Protein AF-A0A7W1I6L9-F1 (afdb_monomer_lite)

Radius of gyration: 29.42 Å; chains: 1; bounding box: 64×70×89 Å

Foldseek 3Di:
DQLVLQCPAQLCVPPDSVLSVLVSVQWDKDKDAAFAWPDDWFQAQWKKKAWQAAKKWKAAPVGTDDIDGHNDMDSLSQLLVGGTDGIIIGTRHGTIMIMGTNVSVNVSVVVPVVSCVGPSVVSHDDDDDDDDDDDPDDDDDDDDDDDDDDDDDDDDDDDDDPDDDPDDDDPPPPPVVVVVVVVVVVVVVVVLVVQQPAQAQKWWFAWDAWDWQQVFKDWPPAQFDRALATQTERFTDGDRGGNNRCVVVVVVVRTDIHHDPDDPVSSVVVVVVQVVLCVQLLVLLLLQLCVVLVHPDIDMGGHDDPTTHQFCNLSSSLSSNCGRHPDHLCPRAHEYETFHAGNNFFGHADPDPLSSLQSCVVVVHAEYEYAQVPPDDDSVHHYDHDGGSVVVSVVSVD

Structure (mmCIF, N/CA/C/O backbone):
data_AF-A0A7W1I6L9-F1
#
_entry.id   AF-A0A7W1I6L9-F1
#
loop_
_atom_site.group_PDB
_atom_site.id
_atom_site.type_symbol
_atom_site.label_atom_id
_atom_site.label_alt_id
_atom_site.label_comp_id
_atom_site.label_asym_id
_atom_site.label_entity_id
_atom_site.label_seq_id
_atom_site.pdbx_PDB_ins_code
_atom_site.Cartn_x
_atom_site.Cartn_y
_atom_site.Cartn_z
_atom_site.occupancy
_atom_site.B_iso_or_equiv
_atom_site.auth_seq_id
_atom_site.auth_comp_id
_atom_site.auth_asym_id
_atom_site.auth_atom_id
_atom_site.pdbx_PDB_model_num
ATOM 1 N N . ALA A 1 1 ? 32.236 -7.344 -20.728 1.00 65.62 1 ALA A N 1
ATOM 2 C CA . ALA A 1 1 ? 32.173 -5.979 -20.168 1.00 65.62 1 ALA A CA 1
ATOM 3 C C . ALA A 1 1 ? 31.806 -6.032 -18.687 1.00 65.62 1 ALA A C 1
ATOM 5 O O . ALA A 1 1 ? 32.702 -6.285 -17.901 1.00 65.62 1 ALA A O 1
ATOM 6 N N . LYS A 1 2 ? 30.536 -5.893 -18.277 1.00 71.75 2 LYS A N 1
ATOM 7 C CA . LYS A 1 2 ? 30.123 -5.821 -16.855 1.00 71.75 2 LYS A CA 1
ATOM 8 C C . LYS A 1 2 ? 30.705 -6.905 -15.936 1.00 71.75 2 LYS A C 1
ATOM 10 O O . LYS A 1 2 ? 31.171 -6.601 -14.847 1.00 71.75 2 LYS A O 1
ATOM 15 N N . LEU A 1 3 ? 30.709 -8.165 -16.378 1.00 76.50 3 LEU A N 1
ATOM 16 C CA . LEU A 1 3 ? 31.308 -9.267 -15.615 1.00 76.50 3 LEU A CA 1
ATOM 17 C C . LEU A 1 3 ? 32.810 -9.087 -15.393 1.00 76.50 3 LEU A C 1
ATOM 19 O O . LEU A 1 3 ? 33.287 -9.347 -14.297 1.00 76.50 3 LEU A O 1
ATOM 23 N N . ASP A 1 4 ? 33.525 -8.600 -16.403 1.00 75.69 4 ASP A N 1
ATOM 24 C CA . ASP A 1 4 ? 34.966 -8.362 -16.329 1.00 75.69 4 ASP A CA 1
ATOM 25 C C . ASP A 1 4 ? 35.275 -7.178 -15.402 1.00 75.69 4 ASP A C 1
ATOM 27 O O . ASP A 1 4 ? 36.266 -7.208 -14.683 1.00 75.69 4 ASP A O 1
ATOM 31 N N . HIS A 1 5 ? 34.413 -6.154 -15.378 1.00 75.75 5 HIS A N 1
ATOM 32 C CA . HIS A 1 5 ? 34.528 -5.020 -14.451 1.00 75.75 5 HIS A CA 1
ATOM 33 C C . HIS A 1 5 ? 34.253 -5.440 -13.003 1.00 75.75 5 HIS A C 1
ATOM 35 O O . HIS A 1 5 ? 35.062 -5.162 -12.123 1.00 75.75 5 HIS A O 1
ATOM 41 N N . LEU A 1 6 ? 33.176 -6.194 -12.759 1.00 75.56 6 LEU A N 1
ATOM 42 C CA . LEU A 1 6 ? 32.868 -6.722 -11.426 1.00 75.56 6 LEU A CA 1
ATOM 43 C C . LEU A 1 6 ? 33.936 -7.710 -10.935 1.00 75.56 6 LEU A C 1
ATOM 45 O O . LEU A 1 6 ? 34.278 -7.688 -9.759 1.00 75.56 6 LEU A O 1
ATOM 49 N N . ALA A 1 7 ? 34.503 -8.535 -11.821 1.00 76.81 7 ALA A N 1
ATOM 50 C CA . ALA A 1 7 ? 35.582 -9.466 -11.485 1.00 76.81 7 ALA A CA 1
ATOM 51 C C . ALA A 1 7 ? 36.877 -8.760 -11.047 1.00 76.81 7 ALA A C 1
ATOM 53 O O . ALA A 1 7 ? 37.628 -9.306 -10.244 1.00 76.81 7 ALA A O 1
ATOM 54 N N . ARG A 1 8 ? 37.142 -7.553 -11.567 1.00 75.50 8 ARG A N 1
ATOM 55 C CA . ARG A 1 8 ? 38.312 -6.738 -11.199 1.00 75.50 8 ARG A CA 1
ATOM 56 C C . ARG A 1 8 ? 38.156 -6.018 -9.860 1.00 75.50 8 ARG A C 1
ATOM 58 O O . ARG A 1 8 ? 39.147 -5.527 -9.329 1.00 75.50 8 ARG A O 1
ATOM 65 N N . HIS A 1 9 ? 36.943 -5.943 -9.313 1.00 76.75 9 HIS A N 1
ATOM 66 C CA . HIS A 1 9 ? 36.696 -5.214 -8.077 1.00 76.75 9 HIS A CA 1
ATOM 67 C C . HIS A 1 9 ? 37.285 -5.953 -6.858 1.00 76.75 9 HIS A C 1
ATOM 69 O O . HIS A 1 9 ? 37.001 -7.144 -6.689 1.00 76.75 9 HIS A O 1
ATOM 75 N N . PRO A 1 10 ? 38.019 -5.280 -5.948 1.00 70.12 10 PRO A N 1
ATOM 76 C CA . PRO A 1 10 ? 38.683 -5.925 -4.808 1.00 70.12 10 PRO A CA 1
ATOM 77 C C . PRO A 1 10 ? 37.750 -6.759 -3.918 1.00 70.12 10 PRO A C 1
ATOM 79 O O . PRO A 1 10 ? 38.135 -7.820 -3.428 1.00 70.12 10 PRO A O 1
ATOM 82 N N . LEU A 1 11 ? 36.495 -6.322 -3.748 1.00 67.94 11 LEU A N 1
ATOM 83 C CA . LEU A 1 11 ? 35.499 -7.055 -2.952 1.00 67.94 11 LEU A CA 1
ATOM 84 C C . LEU A 1 11 ? 35.010 -8.357 -3.602 1.00 67.94 11 LEU A C 1
ATOM 86 O O . LEU A 1 11 ? 34.501 -9.231 -2.905 1.00 67.94 11 LEU A O 1
ATOM 90 N N . LEU A 1 12 ? 35.127 -8.475 -4.925 1.00 72.62 12 LEU A N 1
ATOM 91 C CA . LEU A 1 12 ? 34.549 -9.561 -5.720 1.00 72.62 12 LEU A CA 1
ATOM 92 C C . LEU A 1 12 ? 35.611 -10.402 -6.440 1.00 72.62 12 LEU A C 1
ATOM 94 O O . LEU A 1 12 ? 35.276 -11.423 -7.035 1.00 72.62 12 LEU A O 1
ATOM 98 N N . ALA A 1 13 ? 36.886 -10.023 -6.334 1.00 70.00 13 ALA A N 1
ATOM 99 C CA . ALA A 1 13 ? 38.013 -10.691 -6.981 1.00 70.00 13 ALA A CA 1
ATOM 100 C C . ALA A 1 13 ? 38.167 -12.174 -6.590 1.00 70.00 13 ALA A C 1
ATOM 102 O O . ALA A 1 13 ? 38.741 -12.958 -7.339 1.00 70.00 13 ALA A O 1
ATOM 103 N N . LYS A 1 14 ? 37.644 -12.576 -5.421 1.00 69.44 14 LYS A N 1
ATOM 104 C CA . LYS A 1 14 ? 37.670 -13.969 -4.937 1.00 69.44 14 LYS A CA 1
ATOM 105 C C . LYS A 1 14 ? 36.453 -14.803 -5.363 1.00 69.44 14 LYS A C 1
ATOM 107 O O . LYS A 1 14 ? 36.414 -15.994 -5.068 1.00 69.44 14 LYS A O 1
ATOM 112 N N . CYS A 1 15 ? 35.457 -14.204 -6.015 1.00 70.50 15 CYS A N 1
ATOM 113 C CA . CYS A 1 15 ? 34.263 -14.913 -6.471 1.00 70.50 15 CYS A CA 1
ATOM 114 C C . CYS A 1 15 ? 34.562 -15.736 -7.728 1.00 70.50 15 CYS A C 1
ATOM 116 O O . CYS A 1 15 ? 35.213 -15.267 -8.661 1.00 70.50 15 CYS A O 1
ATOM 118 N N . SER A 1 16 ? 34.019 -16.949 -7.804 1.00 75.81 16 SER A N 1
ATOM 119 C CA . SER A 1 16 ? 34.108 -17.767 -9.013 1.00 75.81 16 SER A CA 1
ATOM 120 C C . SER A 1 16 ? 33.319 -17.148 -10.185 1.00 75.81 16 SER A C 1
ATOM 122 O O . SER A 1 16 ? 32.361 -16.393 -9.986 1.00 75.81 16 SER A O 1
ATOM 124 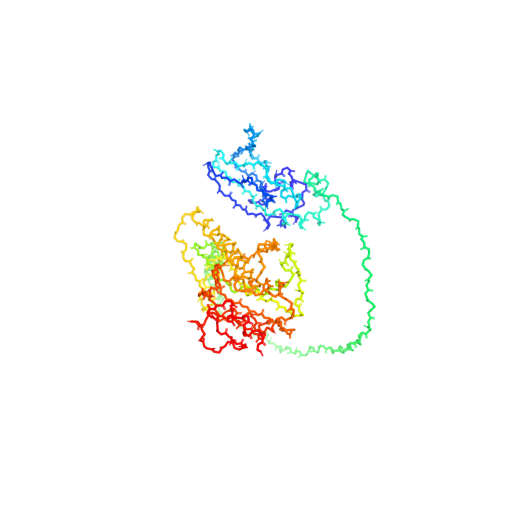N N . PRO A 1 17 ? 33.622 -17.508 -11.446 1.00 75.25 17 PRO A N 1
ATOM 125 C CA . PRO A 1 17 ? 32.893 -16.996 -12.612 1.00 75.25 17 PRO A CA 1
ATOM 126 C C . PRO A 1 17 ? 31.388 -17.320 -12.633 1.00 75.25 17 PRO A C 1
ATOM 128 O O . PRO A 1 17 ? 30.617 -16.645 -13.319 1.00 75.25 17 PRO A O 1
ATOM 131 N N . ALA A 1 18 ? 30.950 -18.375 -11.937 1.00 72.56 18 ALA A N 1
ATOM 132 C CA . ALA A 1 18 ? 29.534 -18.723 -11.798 1.00 72.56 18 ALA A CA 1
ATOM 133 C C . ALA A 1 18 ? 28.834 -17.836 -10.755 1.00 72.56 18 ALA A C 1
ATOM 135 O O . ALA A 1 18 ? 27.701 -17.398 -10.958 1.00 72.56 18 ALA A O 1
ATOM 136 N N . GLU A 1 19 ? 29.538 -17.531 -9.670 1.00 70.56 19 GLU A N 1
ATOM 137 C CA . GLU A 1 19 ? 29.103 -16.634 -8.604 1.00 70.56 19 GLU A CA 1
ATOM 138 C C . GLU A 1 19 ? 29.008 -15.188 -9.089 1.00 70.56 19 GLU A C 1
ATOM 140 O O . GLU A 1 19 ? 27.976 -14.550 -8.899 1.00 70.56 19 GLU A O 1
ATOM 145 N N . LEU A 1 20 ? 30.017 -14.707 -9.820 1.00 75.06 20 LEU A N 1
ATOM 146 C CA . LEU A 1 20 ? 29.992 -13.393 -10.467 1.00 75.06 20 LEU A CA 1
ATOM 147 C C . LEU A 1 20 ? 28.841 -13.272 -11.466 1.00 75.06 20 LEU A C 1
ATOM 149 O O . LEU A 1 20 ? 28.197 -12.231 -11.527 1.00 75.06 20 LEU A O 1
ATOM 153 N N . ARG A 1 21 ? 28.523 -14.341 -12.210 1.00 77.75 21 ARG A N 1
ATOM 154 C CA . ARG A 1 21 ? 27.352 -14.370 -13.102 1.00 77.75 21 ARG A CA 1
ATOM 155 C C . ARG A 1 21 ? 26.044 -14.172 -12.349 1.00 77.75 21 ARG A C 1
ATOM 157 O O . ARG A 1 21 ? 25.244 -13.341 -12.772 1.00 77.75 21 ARG A O 1
ATOM 164 N N . ARG A 1 22 ? 25.857 -14.872 -11.228 1.00 74.12 22 ARG A N 1
ATOM 165 C CA . ARG A 1 22 ? 24.672 -14.710 -10.371 1.00 74.12 22 ARG A CA 1
ATOM 166 C C . ARG A 1 22 ? 24.619 -13.314 -9.764 1.00 74.12 22 ARG A C 1
ATOM 168 O O . ARG A 1 22 ? 23.608 -12.643 -9.902 1.00 74.12 22 ARG A O 1
ATOM 175 N N . LEU A 1 23 ? 25.723 -12.849 -9.185 1.00 74.31 23 LEU A N 1
ATOM 176 C CA . LEU A 1 23 ? 25.816 -11.531 -8.567 1.00 74.31 23 LEU A CA 1
ATOM 177 C C . LEU A 1 23 ? 25.555 -10.408 -9.582 1.00 74.31 23 LEU A C 1
ATOM 179 O O . LEU A 1 23 ? 24.781 -9.496 -9.313 1.00 74.31 23 LEU A O 1
ATOM 183 N N . SER A 1 24 ? 26.120 -10.509 -10.788 1.00 77.31 24 SER A N 1
ATOM 184 C CA . SER A 1 24 ? 25.958 -9.502 -11.843 1.00 77.31 24 SER A CA 1
ATOM 185 C C . SER A 1 24 ? 24.506 -9.287 -12.274 1.00 77.31 24 SER A C 1
ATOM 187 O O . SER A 1 24 ? 24.201 -8.227 -12.816 1.00 77.31 24 SER A O 1
ATOM 189 N N . ALA A 1 25 ? 23.617 -10.258 -12.037 1.00 77.75 25 ALA A N 1
ATOM 190 C CA . ALA A 1 25 ? 22.194 -10.139 -12.340 1.00 77.75 25 ALA A CA 1
ATOM 191 C C . ALA A 1 25 ? 21.444 -9.204 -11.374 1.00 77.75 25 ALA A C 1
ATOM 193 O O . ALA A 1 25 ? 20.353 -8.758 -11.709 1.00 77.75 25 ALA A O 1
ATOM 194 N N . HIS A 1 26 ? 22.029 -8.906 -10.210 1.00 78.56 26 HIS A N 1
ATOM 195 C CA . HIS A 1 26 ? 21.447 -8.043 -9.174 1.00 78.56 26 HIS A CA 1
ATOM 196 C C . HIS A 1 26 ? 22.065 -6.645 -9.119 1.00 78.56 26 HIS A C 1
ATOM 198 O O . HIS A 1 26 ? 21.567 -5.781 -8.406 1.00 78.56 26 HIS A O 1
ATOM 204 N N . PHE A 1 27 ? 23.157 -6.431 -9.849 1.00 75.81 27 PHE A N 1
ATOM 205 C CA . PHE A 1 27 ? 23.736 -5.109 -10.031 1.00 75.81 27 PHE A CA 1
ATOM 206 C C . PHE A 1 27 ? 23.132 -4.454 -11.268 1.00 75.81 27 PHE A C 1
ATOM 208 O O . PHE A 1 27 ? 23.019 -5.108 -12.296 1.00 75.81 27 PHE A O 1
ATOM 215 N N . ASP A 1 28 ? 22.835 -3.167 -11.222 1.00 78.62 28 ASP A N 1
ATOM 216 C CA . ASP A 1 28 ? 22.466 -2.351 -12.375 1.00 78.62 28 ASP A CA 1
ATOM 217 C C . ASP A 1 28 ? 23.601 -1.373 -12.684 1.00 78.62 28 ASP A C 1
ATOM 219 O O . ASP A 1 28 ? 24.192 -0.801 -11.775 1.00 78.62 28 ASP A O 1
ATOM 223 N N . GLU A 1 29 ? 23.949 -1.201 -13.962 1.00 81.81 29 GLU A N 1
ATOM 224 C CA . GLU A 1 29 ? 24.906 -0.163 -14.373 1.00 81.81 29 GLU A CA 1
ATOM 225 C C . GLU A 1 29 ? 24.200 1.195 -14.340 1.00 81.81 29 GLU A C 1
ATOM 227 O O . GLU A 1 29 ? 23.163 1.382 -14.979 1.00 81.81 29 GLU A O 1
ATOM 232 N N . VAL A 1 30 ? 24.773 2.142 -13.608 1.00 75.50 30 VAL A N 1
ATOM 233 C CA . VAL A 1 30 ? 24.269 3.501 -13.440 1.00 75.50 30 VAL A CA 1
ATOM 234 C C . VAL A 1 30 ? 25.335 4.470 -13.932 1.00 75.50 30 VAL A C 1
ATOM 236 O O . VAL A 1 30 ? 26.504 4.369 -13.563 1.00 75.50 30 VAL A O 1
ATOM 239 N N . ARG A 1 31 ? 24.924 5.418 -14.774 1.00 80.81 31 ARG A N 1
ATOM 240 C CA . ARG A 1 31 ? 25.771 6.516 -15.247 1.00 80.81 31 ARG A CA 1
ATOM 241 C C . ARG A 1 31 ? 25.327 7.794 -14.568 1.00 80.81 31 ARG A C 1
ATOM 243 O O . ARG A 1 31 ? 24.145 8.131 -14.621 1.00 80.81 31 ARG A O 1
ATOM 250 N N . LEU A 1 32 ? 26.276 8.467 -13.947 1.00 72.00 32 LEU A N 1
ATOM 251 C CA . LEU A 1 32 ? 26.074 9.627 -13.095 1.00 72.00 32 LEU A CA 1
ATOM 252 C C . LEU A 1 32 ? 26.888 10.783 -13.666 1.00 72.00 32 LEU A C 1
ATOM 254 O O . LEU A 1 32 ? 27.983 10.575 -14.193 1.00 72.00 32 LEU A O 1
ATOM 258 N N . ARG A 1 33 ? 26.345 11.990 -13.580 1.00 76.62 33 ARG A N 1
ATOM 259 C CA . ARG A 1 33 ? 27.051 13.222 -13.928 1.00 76.62 33 ARG A CA 1
ATOM 260 C C . ARG A 1 33 ? 27.715 13.812 -12.696 1.00 76.62 33 ARG A C 1
ATOM 262 O O . ARG A 1 33 ? 27.270 13.569 -11.573 1.00 76.62 33 ARG A O 1
ATOM 269 N N . ALA A 1 34 ? 28.731 14.640 -12.907 1.00 78.75 34 ALA A N 1
ATOM 270 C CA . ALA A 1 34 ? 29.279 15.466 -11.837 1.00 78.75 34 ALA A CA 1
ATOM 271 C C . ALA A 1 34 ? 28.150 16.233 -11.111 1.00 78.75 34 ALA A C 1
ATOM 273 O O . ALA A 1 34 ? 27.329 16.905 -11.738 1.00 78.75 34 ALA A O 1
ATOM 274 N N . GLY A 1 35 ? 28.100 16.110 -9.785 1.00 69.69 35 GLY A N 1
ATOM 275 C CA . GLY A 1 35 ? 27.079 16.694 -8.916 1.00 69.69 35 GLY A CA 1
ATOM 276 C C . GLY A 1 35 ? 25.939 15.751 -8.512 1.00 69.69 35 GLY A C 1
ATOM 277 O O . GLY A 1 35 ? 25.265 16.049 -7.519 1.00 69.69 35 GLY A O 1
ATOM 278 N N . ASP A 1 36 ? 25.742 14.621 -9.202 1.00 63.50 36 ASP A N 1
ATOM 279 C CA . ASP A 1 36 ? 24.691 13.647 -8.875 1.00 63.50 36 ASP A CA 1
ATOM 280 C C . ASP A 1 36 ? 24.949 12.974 -7.517 1.00 63.50 36 ASP A C 1
ATOM 282 O O . ASP A 1 36 ? 26.087 12.693 -7.141 1.00 63.50 36 ASP A O 1
ATOM 286 N N . VAL A 1 37 ? 23.884 12.698 -6.764 1.00 75.44 37 VAL A N 1
ATOM 287 C CA . VAL A 1 37 ? 23.977 12.079 -5.434 1.00 75.44 37 VAL A CA 1
ATOM 288 C C . VAL A 1 37 ? 23.735 10.577 -5.539 1.00 75.44 37 VAL A C 1
ATOM 290 O O . VAL A 1 37 ? 22.699 10.140 -6.033 1.00 75.44 37 VAL A O 1
ATOM 293 N N . LEU A 1 38 ? 24.694 9.786 -5.060 1.00 78.75 38 LEU A N 1
ATOM 294 C CA . LEU A 1 38 ? 24.625 8.326 -5.014 1.00 78.75 38 LEU A CA 1
ATOM 295 C C . LEU A 1 38 ? 23.891 7.851 -3.755 1.00 78.75 38 LEU A C 1
ATOM 297 O O . LEU A 1 38 ? 23.097 6.915 -3.804 1.00 78.75 38 LEU A O 1
ATOM 301 N N . LEU A 1 39 ? 24.182 8.486 -2.618 1.00 77.44 39 LEU A N 1
ATOM 302 C CA . LEU A 1 39 ? 23.630 8.143 -1.309 1.00 77.44 39 LEU A CA 1
ATOM 303 C C . LEU A 1 39 ? 23.314 9.417 -0.534 1.00 77.44 39 LEU A C 1
ATOM 305 O O . LEU A 1 39 ? 24.117 10.347 -0.526 1.00 77.44 39 LEU A O 1
ATOM 309 N N . GLU A 1 40 ? 22.176 9.425 0.151 1.00 77.50 40 GLU A N 1
ATOM 310 C CA . GLU A 1 40 ? 21.756 10.490 1.063 1.00 77.50 40 GLU A CA 1
ATOM 311 C C . GLU A 1 40 ? 21.564 9.926 2.473 1.00 77.50 40 GLU A C 1
ATOM 313 O O . GLU A 1 40 ? 21.254 8.735 2.612 1.00 77.50 40 GLU A O 1
ATOM 318 N N . PRO A 1 41 ? 21.699 10.760 3.520 1.00 79.94 41 PRO A N 1
ATOM 319 C CA . PRO A 1 41 ? 21.387 10.356 4.876 1.00 79.94 41 PRO A CA 1
ATOM 320 C C . PRO A 1 41 ? 19.953 9.829 4.981 1.00 79.94 41 PRO A C 1
ATOM 322 O O . PRO A 1 41 ? 18.994 10.489 4.581 1.00 79.94 41 PRO A O 1
ATOM 325 N N . ALA A 1 42 ? 19.802 8.623 5.516 1.00 70.00 42 ALA A N 1
ATOM 326 C CA . ALA A 1 42 ? 18.527 7.931 5.608 1.00 70.00 42 ALA A CA 1
ATOM 327 C C . ALA A 1 42 ? 18.480 7.039 6.858 1.00 70.00 42 ALA A C 1
ATOM 329 O O . ALA A 1 42 ? 19.491 6.426 7.208 1.00 70.00 42 ALA A O 1
ATOM 330 N N . PRO A 1 43 ? 17.303 6.866 7.494 1.00 66.44 43 PRO A N 1
ATOM 331 C CA . PRO A 1 43 ? 17.153 5.985 8.657 1.00 66.44 43 PRO A CA 1
ATOM 332 C C . PRO A 1 43 ? 17.551 4.528 8.393 1.00 66.44 43 PRO A C 1
ATOM 334 O O . PRO A 1 43 ? 17.879 3.805 9.326 1.00 66.44 43 PRO A O 1
ATOM 337 N N . LEU A 1 44 ? 17.511 4.095 7.129 1.00 69.69 44 LEU A N 1
ATOM 338 C CA . LEU A 1 44 ? 17.933 2.770 6.693 1.00 69.69 44 LEU A CA 1
ATOM 339 C C . LEU A 1 44 ? 18.716 2.885 5.390 1.00 69.69 44 LEU A C 1
ATOM 341 O O . LEU A 1 44 ? 18.201 3.394 4.390 1.00 69.69 44 LEU A O 1
ATOM 345 N N . ALA A 1 45 ? 19.937 2.364 5.383 1.00 69.88 45 ALA A N 1
ATOM 346 C CA . ALA A 1 45 ? 20.719 2.248 4.164 1.00 69.88 45 ALA A CA 1
ATOM 347 C C . ALA A 1 45 ? 20.121 1.165 3.244 1.00 69.88 45 ALA A C 1
ATOM 349 O O . ALA A 1 45 ? 19.891 0.028 3.659 1.00 69.88 45 ALA A O 1
ATOM 350 N N . ARG A 1 46 ? 19.836 1.518 1.983 1.00 74.50 46 ARG A N 1
ATOM 351 C CA . ARG A 1 46 ? 19.148 0.623 1.023 1.00 74.50 46 ARG A CA 1
ATOM 352 C C . ARG A 1 46 ? 20.025 0.173 -0.135 1.00 74.50 46 ARG A C 1
ATOM 354 O O . ARG A 1 46 ? 19.824 -0.927 -0.649 1.00 74.50 46 ARG A O 1
ATOM 361 N N . TRP A 1 47 ? 20.967 1.013 -0.539 1.00 77.75 47 TRP A N 1
ATOM 362 C CA . TRP A 1 47 ? 21.719 0.856 -1.775 1.00 77.75 47 TRP A CA 1
ATOM 363 C C . TRP A 1 47 ? 23.197 0.649 -1.495 1.00 77.75 47 TRP A C 1
ATOM 365 O O . TRP A 1 47 ? 23.765 1.278 -0.605 1.00 77.75 47 TRP A O 1
ATOM 375 N N . PHE A 1 48 ? 23.797 -0.225 -2.288 1.00 81.25 48 PHE A N 1
ATOM 376 C CA . PHE A 1 48 ? 25.223 -0.480 -2.326 1.00 81.25 48 PHE A CA 1
ATOM 377 C C . PHE A 1 48 ? 25.735 -0.179 -3.733 1.00 81.25 48 PHE A C 1
ATOM 379 O O . PHE A 1 48 ? 25.110 -0.591 -4.714 1.00 81.25 48 PHE A O 1
ATOM 386 N N . PHE A 1 49 ? 26.863 0.522 -3.830 1.00 82.88 49 PHE A N 1
ATOM 387 C CA . PHE A 1 49 ? 27.456 0.926 -5.102 1.00 82.88 49 PHE A CA 1
ATOM 388 C C . PHE A 1 49 ? 28.909 0.470 -5.204 1.00 82.88 49 PHE A C 1
ATOM 390 O O . PHE A 1 49 ? 29.666 0.556 -4.239 1.00 82.88 49 PHE A O 1
ATOM 397 N N . ILE A 1 50 ? 29.296 0.045 -6.404 1.00 85.50 50 ILE A N 1
ATOM 398 C CA . ILE A 1 50 ? 30.678 -0.201 -6.824 1.00 85.50 50 ILE A CA 1
ATOM 399 C C . ILE A 1 50 ? 31.031 0.818 -7.901 1.00 85.50 50 ILE A C 1
ATOM 401 O O . ILE A 1 50 ? 30.326 0.900 -8.904 1.00 85.50 50 ILE A O 1
ATOM 405 N N . ILE A 1 51 ? 32.114 1.567 -7.731 1.00 84.62 51 ILE A N 1
ATOM 406 C CA . ILE A 1 51 ? 32.543 2.582 -8.694 1.00 84.62 51 ILE A CA 1
ATOM 407 C C . ILE A 1 51 ? 33.408 1.924 -9.771 1.00 84.62 51 ILE A C 1
ATOM 409 O O . ILE A 1 51 ? 34.456 1.347 -9.481 1.00 84.62 51 ILE A O 1
ATOM 413 N N . ASP A 1 52 ? 32.970 2.013 -11.026 1.00 84.62 52 ASP A N 1
ATOM 414 C CA . ASP A 1 52 ? 33.694 1.474 -12.181 1.00 84.62 52 ASP A CA 1
ATOM 415 C C . ASP A 1 52 ? 34.615 2.520 -12.809 1.00 84.62 52 ASP A C 1
ATOM 417 O O . ASP A 1 52 ? 35.763 2.227 -13.120 1.00 84.62 52 ASP A O 1
ATOM 421 N N . THR A 1 53 ? 34.143 3.754 -12.982 1.00 87.06 53 THR A N 1
ATOM 422 C CA . THR A 1 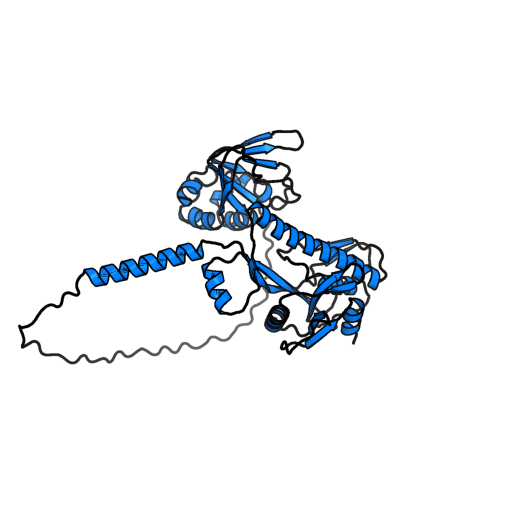53 ? 34.929 4.884 -13.505 1.00 87.06 53 THR A CA 1
ATOM 423 C C . THR A 1 53 ? 34.479 6.177 -12.844 1.00 87.06 53 THR A C 1
ATOM 425 O O . THR A 1 53 ? 33.321 6.268 -12.455 1.00 87.06 53 THR A O 1
ATOM 428 N N . GLY A 1 54 ? 35.361 7.175 -12.751 1.00 89.00 54 GLY A N 1
ATOM 429 C CA . GLY A 1 54 ? 35.072 8.477 -12.140 1.00 89.00 54 GLY A CA 1
ATOM 430 C C . GLY A 1 54 ? 35.339 8.526 -10.632 1.00 89.00 54 GLY A C 1
ATOM 431 O O . GLY A 1 54 ? 35.938 7.614 -10.060 1.00 89.00 54 GLY A O 1
ATOM 432 N N . THR A 1 55 ? 34.931 9.627 -10.005 1.00 86.75 55 THR A N 1
ATOM 433 C CA . THR A 1 55 ? 35.210 9.946 -8.599 1.00 86.75 55 THR A CA 1
ATOM 434 C C . THR A 1 55 ? 33.985 10.511 -7.892 1.00 86.75 55 THR A C 1
ATOM 436 O O . THR A 1 55 ? 33.169 11.209 -8.497 1.00 86.75 55 THR A O 1
ATOM 439 N N . ALA A 1 56 ? 33.876 10.235 -6.595 1.00 85.56 56 ALA A N 1
ATOM 440 C CA . ALA A 1 56 ? 32.808 10.715 -5.731 1.00 85.56 56 ALA A CA 1
ATOM 441 C C . ALA A 1 56 ? 33.359 11.189 -4.382 1.00 85.56 56 ALA A C 1
ATOM 443 O O . ALA A 1 56 ? 34.321 10.636 -3.869 1.00 85.56 56 ALA A O 1
ATOM 444 N N . GLU A 1 57 ? 32.736 12.188 -3.781 1.00 86.56 57 GLU A N 1
ATOM 445 C CA . GLU A 1 57 ? 33.037 12.664 -2.436 1.00 86.56 57 GLU A CA 1
ATOM 446 C C . GLU A 1 57 ? 32.029 12.095 -1.438 1.00 86.56 57 GLU A C 1
ATOM 448 O O . GLU A 1 57 ? 30.835 11.999 -1.723 1.00 86.56 57 GLU A O 1
ATOM 453 N N . VAL A 1 58 ? 32.515 11.730 -0.256 1.00 87.56 58 VAL A N 1
ATOM 454 C CA . VAL A 1 58 ? 31.711 11.334 0.896 1.00 87.56 58 VAL A CA 1
ATOM 455 C C . VAL A 1 58 ? 31.707 12.487 1.885 1.00 87.56 58 VAL A C 1
ATOM 457 O O . VAL A 1 58 ? 32.758 12.862 2.401 1.00 87.56 58 VAL A O 1
ATOM 460 N N . THR A 1 59 ? 30.531 13.013 2.199 1.00 76.69 59 THR A N 1
ATOM 461 C CA . THR A 1 59 ? 30.344 14.113 3.150 1.00 76.69 59 THR A CA 1
ATOM 462 C C . THR A 1 59 ? 29.541 13.617 4.351 1.00 76.69 59 THR A C 1
ATOM 464 O O . THR A 1 59 ? 28.475 13.019 4.192 1.00 76.69 59 THR A O 1
ATOM 467 N N . GLY A 1 60 ? 30.054 13.837 5.559 1.00 76.56 60 GLY A N 1
ATOM 468 C CA . GLY A 1 60 ? 29.366 13.569 6.823 1.00 76.56 60 GLY A CA 1
ATOM 469 C C . GLY A 1 60 ? 28.762 14.840 7.421 1.00 76.56 60 GLY A C 1
ATOM 470 O O . GLY A 1 60 ? 28.804 15.901 6.803 1.00 76.56 60 GLY A O 1
ATOM 471 N N . GLY A 1 61 ? 28.220 14.736 8.638 1.00 66.69 61 GLY A N 1
ATOM 472 C CA . GLY A 1 61 ? 27.666 15.887 9.367 1.00 66.69 61 GLY A CA 1
ATOM 473 C C . GLY A 1 61 ? 28.680 17.010 9.624 1.00 66.69 61 GLY A C 1
ATOM 474 O O . GLY A 1 61 ? 28.293 18.172 9.640 1.00 66.69 61 GLY A O 1
ATOM 475 N N . ASP A 1 62 ? 29.968 16.667 9.727 1.00 67.56 62 ASP A N 1
ATOM 476 C CA . ASP A 1 62 ? 31.057 17.591 10.077 1.00 67.56 62 ASP A CA 1
ATOM 477 C C . ASP A 1 62 ? 31.931 18.009 8.873 1.00 67.56 62 ASP A C 1
ATOM 479 O O . ASP A 1 62 ? 33.001 18.588 9.052 1.00 67.56 62 ASP A O 1
ATOM 483 N N . GLY A 1 63 ? 31.499 17.716 7.637 1.00 68.31 63 GLY A N 1
ATOM 484 C CA . GLY A 1 63 ? 32.215 18.079 6.405 1.00 68.31 63 GLY A CA 1
ATOM 485 C C . GLY A 1 63 ? 32.692 16.884 5.561 1.00 68.31 63 GLY A C 1
ATOM 486 O O . GLY A 1 63 ? 32.177 15.770 5.713 1.00 68.31 63 GLY A O 1
ATOM 487 N N . PRO A 1 64 ? 33.620 17.098 4.606 1.00 73.25 64 PRO A N 1
ATOM 488 C CA . PRO A 1 64 ? 34.102 16.048 3.711 1.00 73.25 64 PRO A CA 1
ATOM 489 C C . PRO A 1 64 ? 34.923 15.004 4.480 1.00 73.25 64 PRO A C 1
ATOM 491 O O . PRO A 1 64 ? 35.879 15.327 5.179 1.00 73.25 64 PRO A O 1
ATOM 494 N N . VAL A 1 65 ? 34.527 13.738 4.352 1.00 78.19 65 VAL A N 1
ATOM 495 C CA . VAL A 1 65 ? 35.094 12.592 5.080 1.00 78.19 65 VAL A CA 1
ATOM 496 C C . VAL A 1 65 ? 36.112 11.847 4.223 1.00 78.19 65 VAL A C 1
ATOM 498 O O . VAL A 1 65 ? 37.160 11.442 4.718 1.00 78.19 65 VAL A O 1
ATOM 501 N N . ALA A 1 66 ? 35.799 11.623 2.944 1.00 80.00 66 ALA A N 1
ATOM 502 C CA . ALA A 1 66 ? 36.644 10.850 2.039 1.00 80.00 66 ALA A CA 1
ATOM 503 C C . ALA A 1 66 ? 36.328 11.153 0.570 1.00 80.00 66 ALA A C 1
ATOM 505 O O . ALA A 1 66 ? 35.244 11.625 0.240 1.00 80.00 66 ALA A O 1
ATOM 506 N N . THR A 1 67 ? 37.254 10.814 -0.324 1.00 86.06 67 THR A N 1
ATOM 507 C CA . THR A 1 67 ? 37.009 10.739 -1.771 1.00 86.06 67 THR A CA 1
ATOM 508 C C . THR A 1 67 ? 37.139 9.287 -2.215 1.00 86.06 67 THR A C 1
ATOM 510 O O . THR A 1 67 ? 38.057 8.592 -1.792 1.00 86.06 67 THR A O 1
ATOM 513 N N . LEU A 1 68 ? 36.207 8.838 -3.046 1.00 85.75 68 LEU A N 1
ATOM 514 C CA . LEU A 1 68 ? 36.132 7.505 -3.627 1.00 85.75 68 LEU A CA 1
ATOM 515 C C . LEU A 1 68 ? 36.442 7.583 -5.121 1.00 85.75 68 LEU A C 1
ATOM 517 O O . LEU A 1 68 ? 36.002 8.511 -5.803 1.00 85.75 68 LEU A O 1
ATOM 521 N N . GLY A 1 69 ? 37.167 6.597 -5.632 1.00 85.19 69 GLY A N 1
ATOM 522 C CA . GLY A 1 69 ? 37.537 6.479 -7.036 1.00 85.19 69 GLY A CA 1
ATOM 523 C C . GLY A 1 69 ? 37.177 5.125 -7.641 1.00 85.19 69 GLY A C 1
ATOM 524 O O . GLY A 1 69 ? 36.435 4.324 -7.076 1.00 85.19 69 GLY A O 1
ATOM 525 N N . GLN A 1 70 ? 37.709 4.870 -8.834 1.00 86.56 70 GLN A N 1
ATOM 526 C CA . GLN A 1 70 ? 37.554 3.593 -9.527 1.00 86.56 70 GLN A CA 1
ATOM 527 C C . GLN A 1 70 ? 38.028 2.421 -8.654 1.00 86.56 70 GLN A C 1
ATOM 529 O O . GLN A 1 70 ? 39.164 2.404 -8.187 1.00 86.56 70 GLN A O 1
ATOM 534 N N . GLY A 1 71 ? 37.175 1.407 -8.507 1.00 78.06 71 GLY A N 1
ATOM 535 C CA . GLY A 1 71 ? 37.456 0.226 -7.689 1.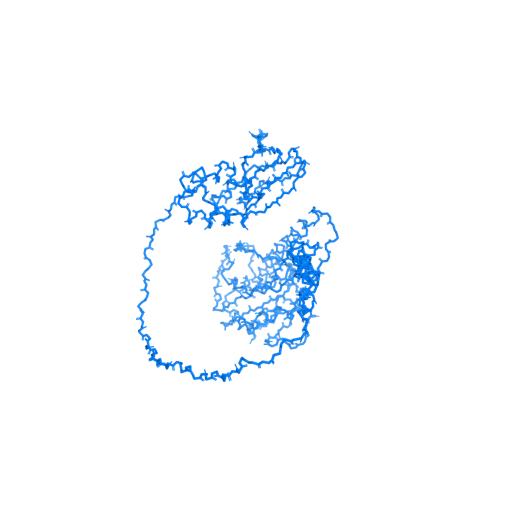00 78.06 71 GLY A CA 1
ATOM 536 C C . GLY A 1 71 ? 37.062 0.365 -6.217 1.00 78.06 71 GLY A C 1
ATOM 537 O O . GLY A 1 71 ? 37.175 -0.622 -5.489 1.00 78.06 71 GLY A O 1
ATOM 538 N N . ASP A 1 72 ? 36.573 1.536 -5.798 1.00 81.50 72 ASP A N 1
ATOM 539 C CA . ASP A 1 72 ? 35.999 1.744 -4.471 1.00 81.50 72 ASP A CA 1
ATOM 540 C C . ASP A 1 72 ? 34.496 1.439 -4.444 1.00 81.50 72 ASP A C 1
ATOM 542 O O . ASP A 1 72 ? 33.815 1.328 -5.467 1.00 81.50 72 ASP A O 1
ATOM 546 N N . SER A 1 73 ? 33.948 1.320 -3.235 1.00 83.50 73 SER A N 1
ATOM 547 C CA . SER A 1 73 ? 32.526 1.044 -3.020 1.00 83.50 73 SER A CA 1
ATOM 548 C C . SER A 1 73 ? 31.958 1.830 -1.844 1.00 83.50 73 SER A C 1
ATOM 550 O O . SER A 1 73 ? 32.671 2.192 -0.907 1.00 83.50 73 SER A O 1
ATOM 552 N N . CYS A 1 74 ? 30.652 2.088 -1.879 1.00 80.31 74 CYS A N 1
ATOM 553 C CA . CYS A 1 74 ? 29.939 2.814 -0.831 1.00 80.31 74 CYS A CA 1
ATOM 554 C C . CYS A 1 74 ? 28.563 2.200 -0.539 1.00 80.31 74 CYS A C 1
ATOM 556 O O . CYS A 1 74 ? 28.064 1.350 -1.276 1.00 80.31 74 CYS A O 1
ATOM 558 N N . GLY A 1 75 ? 27.959 2.598 0.586 1.00 75.69 75 GLY A N 1
ATOM 559 C CA . GLY A 1 75 ? 26.673 2.047 1.030 1.00 75.69 75 GLY A CA 1
ATOM 560 C C . GLY A 1 75 ? 26.787 0.726 1.797 1.00 75.69 75 GLY A C 1
ATOM 561 O O . GLY A 1 75 ? 25.828 -0.035 1.874 1.00 75.69 75 GLY A O 1
ATOM 562 N N . HIS A 1 76 ? 27.945 0.439 2.404 1.00 75.19 76 HIS A N 1
ATOM 563 C CA . HIS A 1 76 ? 28.167 -0.763 3.222 1.00 75.19 76 HIS A CA 1
ATOM 564 C C . HIS A 1 76 ? 27.181 -0.901 4.396 1.00 75.19 76 HIS A C 1
ATOM 566 O O . HIS A 1 76 ? 26.870 -2.020 4.800 1.00 75.19 76 HIS A O 1
ATOM 572 N N . ALA A 1 77 ? 26.630 0.210 4.899 1.00 68.19 77 ALA A N 1
ATOM 573 C CA . ALA A 1 77 ? 25.560 0.203 5.897 1.00 68.19 77 ALA A CA 1
ATOM 574 C C . ALA A 1 77 ? 24.321 -0.585 5.419 1.00 68.19 77 ALA A C 1
ATOM 576 O O . ALA A 1 77 ? 23.667 -1.258 6.215 1.00 68.19 77 ALA A O 1
ATOM 577 N N . ALA A 1 78 ? 24.047 -0.613 4.106 1.00 61.72 78 ALA A N 1
ATOM 578 C CA . ALA A 1 78 ? 22.929 -1.367 3.534 1.00 61.72 78 ALA A CA 1
ATOM 579 C C . ALA A 1 78 ? 23.097 -2.890 3.671 1.00 61.72 78 ALA A C 1
ATOM 581 O O . ALA A 1 78 ? 22.125 -3.639 3.567 1.00 61.72 78 ALA A O 1
ATOM 582 N N . LEU A 1 79 ? 24.322 -3.359 3.930 1.00 70.06 79 LEU A N 1
ATOM 583 C CA . LEU A 1 79 ? 24.633 -4.769 4.168 1.00 70.06 79 LEU A CA 1
ATOM 584 C C . LEU A 1 79 ? 24.472 -5.168 5.646 1.00 70.06 79 LEU A C 1
ATOM 586 O O . LEU A 1 79 ? 24.512 -6.355 5.962 1.00 70.06 79 LEU A O 1
ATOM 590 N N . ARG A 1 80 ? 24.231 -4.206 6.548 1.00 66.69 80 ARG A N 1
ATOM 591 C CA . ARG A 1 80 ? 24.069 -4.425 7.997 1.00 66.69 80 ARG A CA 1
ATOM 592 C C . ARG A 1 80 ? 22.611 -4.491 8.464 1.00 66.69 80 ARG A C 1
ATOM 594 O O . ARG A 1 80 ? 22.358 -4.542 9.662 1.00 66.69 80 ARG A O 1
ATOM 601 N N . LEU A 1 81 ? 21.650 -4.565 7.531 1.00 56.53 81 LEU A N 1
ATOM 602 C CA . LEU A 1 81 ? 20.188 -4.726 7.713 1.00 56.53 81 LEU A CA 1
ATOM 603 C C . LEU A 1 81 ? 19.460 -3.658 8.561 1.00 56.53 81 LEU A C 1
ATOM 605 O O . LEU A 1 81 ? 18.258 -3.483 8.368 1.00 56.53 81 LEU A O 1
ATOM 609 N N . ARG A 1 82 ? 20.134 -2.967 9.487 1.00 61.81 82 ARG A N 1
ATOM 610 C CA . ARG A 1 82 ? 19.548 -2.001 10.432 1.00 61.81 82 ARG A CA 1
ATOM 611 C C . ARG A 1 82 ? 20.366 -0.721 10.613 1.00 61.81 82 ARG A C 1
ATOM 613 O O . ARG A 1 82 ? 19.936 0.143 11.372 1.00 61.81 82 ARG A O 1
ATOM 620 N N . ASP A 1 83 ? 21.504 -0.589 9.937 1.00 71.12 83 ASP A N 1
ATOM 621 C CA . ASP A 1 83 ? 22.345 0.596 10.087 1.00 71.12 83 ASP A CA 1
ATOM 622 C C . ASP A 1 83 ? 21.761 1.780 9.289 1.00 71.12 83 ASP A C 1
ATOM 624 O O . ASP A 1 83 ? 21.363 1.615 8.123 1.00 71.12 83 ASP A O 1
ATOM 628 N N . PRO A 1 84 ? 21.713 2.984 9.889 1.00 68.75 84 PRO A N 1
ATOM 629 C CA . PRO A 1 84 ? 21.342 4.191 9.171 1.00 68.75 84 PRO A CA 1
ATOM 630 C C . PRO A 1 84 ? 22.437 4.577 8.171 1.00 68.75 84 PRO A C 1
ATOM 632 O O . PRO A 1 84 ? 23.629 4.360 8.392 1.00 68.75 84 PRO A O 1
ATOM 635 N N . GLN A 1 85 ? 22.031 5.205 7.073 1.00 76.88 85 GLN A N 1
ATOM 636 C CA . GLN A 1 85 ? 22.946 5.921 6.193 1.00 76.88 85 GLN A CA 1
ATOM 637 C C . GLN A 1 85 ? 23.161 7.311 6.799 1.00 76.88 85 GLN A C 1
ATOM 639 O O . GLN A 1 85 ? 22.217 8.088 6.898 1.00 76.88 85 GLN A O 1
ATOM 644 N N . THR A 1 86 ? 24.376 7.628 7.238 1.00 76.12 86 THR A N 1
ATOM 645 C CA . THR A 1 86 ? 24.685 8.912 7.901 1.00 76.12 86 THR A CA 1
ATOM 646 C C . THR A 1 86 ? 25.452 9.881 7.009 1.00 76.12 86 THR A C 1
ATOM 648 O O . THR A 1 86 ? 25.484 11.077 7.286 1.00 76.12 86 THR A O 1
ATOM 651 N N . THR A 1 87 ? 26.059 9.383 5.932 1.00 78.44 87 THR A N 1
ATOM 652 C CA . THR A 1 87 ? 26.878 10.169 5.010 1.00 78.44 87 THR A CA 1
ATOM 653 C C . THR A 1 87 ? 26.194 10.342 3.660 1.00 78.44 87 THR A C 1
ATOM 655 O O . THR A 1 87 ? 25.509 9.441 3.166 1.00 78.44 87 THR A O 1
ATOM 658 N N . THR A 1 88 ? 26.410 11.505 3.055 1.00 80.31 88 THR A N 1
ATOM 659 C CA . THR A 1 88 ? 26.076 11.777 1.656 1.00 80.31 88 THR A CA 1
ATOM 660 C C . THR A 1 88 ? 27.233 11.314 0.780 1.00 80.31 88 THR A C 1
ATOM 662 O O . THR A 1 88 ? 28.387 11.520 1.142 1.00 80.31 88 THR A O 1
ATOM 665 N N . VAL A 1 89 ? 26.950 10.720 -0.377 1.00 81.88 89 VAL A N 1
ATOM 666 C CA . VAL A 1 89 ? 27.969 10.428 -1.396 1.00 81.88 89 VAL A CA 1
ATOM 667 C C . VAL A 1 89 ? 27.568 11.100 -2.698 1.00 81.88 89 VAL A C 1
ATOM 669 O O . VAL A 1 89 ? 26.483 10.828 -3.209 1.00 81.88 89 VAL A O 1
ATOM 672 N N . ARG A 1 90 ? 28.425 11.966 -3.240 1.00 81.56 90 ARG A N 1
ATOM 673 C CA . ARG A 1 90 ? 28.151 12.778 -4.433 1.00 81.56 90 ARG A CA 1
ATOM 674 C C . ARG A 1 90 ? 29.228 12.584 -5.490 1.00 81.56 90 ARG A C 1
ATOM 676 O O . ARG A 1 90 ? 30.407 12.626 -5.172 1.00 81.56 90 ARG A O 1
ATOM 683 N N . ALA A 1 91 ? 28.841 12.418 -6.746 1.00 82.06 91 ALA A N 1
ATOM 684 C CA . ALA A 1 91 ? 29.761 12.357 -7.873 1.00 82.06 91 ALA A CA 1
ATOM 685 C C . ALA A 1 91 ? 30.504 13.694 -8.042 1.00 82.06 91 ALA A C 1
ATOM 687 O O . ALA A 1 91 ? 29.875 14.748 -8.127 1.00 82.06 91 ALA A O 1
ATOM 688 N N . LEU A 1 92 ? 31.834 13.660 -8.116 1.00 80.81 92 LEU A N 1
ATOM 689 C CA . LEU A 1 92 ? 32.669 14.823 -8.443 1.00 80.81 92 LEU A CA 1
ATOM 690 C C . LEU A 1 92 ? 32.916 14.937 -9.949 1.00 80.81 92 LEU A C 1
ATOM 692 O O . LEU A 1 92 ? 33.087 16.032 -10.476 1.00 80.81 92 LEU A O 1
ATOM 696 N N . THR A 1 93 ? 32.932 13.802 -10.641 1.00 84.12 93 THR A N 1
ATOM 697 C CA . THR A 1 93 ? 33.131 13.698 -12.088 1.00 84.12 93 THR A CA 1
ATOM 698 C C . THR A 1 93 ? 32.027 12.851 -12.708 1.00 84.12 93 THR A C 1
ATOM 700 O O . THR A 1 93 ? 31.308 12.141 -12.003 1.00 84.12 93 THR A O 1
ATOM 703 N N . ASP A 1 94 ? 31.886 12.916 -14.031 1.00 78.50 94 ASP A N 1
ATOM 704 C CA . ASP A 1 94 ? 31.034 11.972 -14.749 1.00 78.50 94 ASP A CA 1
ATOM 705 C C . ASP A 1 94 ? 31.560 10.550 -14.512 1.00 78.50 94 ASP A C 1
ATOM 707 O O . ASP A 1 94 ? 32.728 10.247 -14.767 1.00 78.50 94 ASP A O 1
ATOM 711 N N . MET A 1 95 ? 30.701 9.686 -13.978 1.00 85.81 95 MET A N 1
ATOM 712 C CA . MET A 1 95 ? 31.114 8.414 -13.400 1.00 85.81 95 MET A CA 1
ATOM 713 C C . MET A 1 95 ? 30.153 7.282 -13.762 1.00 85.81 95 MET A C 1
ATOM 715 O O . MET A 1 95 ? 28.954 7.484 -13.966 1.00 85.81 95 MET A O 1
ATOM 719 N N . THR A 1 96 ? 30.684 6.066 -13.850 1.00 80.06 96 THR A N 1
ATOM 720 C CA . THR A 1 96 ? 29.884 4.844 -14.000 1.00 80.06 96 THR A CA 1
ATOM 721 C C . THR A 1 96 ? 30.026 4.013 -12.738 1.00 80.06 96 THR A C 1
ATOM 723 O O . THR A 1 96 ? 31.135 3.791 -12.254 1.00 80.06 96 THR A O 1
ATOM 726 N N . ALA A 1 97 ? 28.904 3.549 -12.200 1.00 82.50 97 ALA A N 1
ATOM 727 C CA . ALA A 1 97 ? 28.860 2.711 -11.012 1.00 82.50 97 ALA A CA 1
ATOM 728 C C . ALA A 1 97 ? 27.889 1.543 -11.208 1.00 82.50 97 ALA A C 1
ATOM 730 O O . ALA A 1 97 ? 26.949 1.623 -11.994 1.00 82.50 97 ALA A O 1
ATOM 731 N N . TYR A 1 98 ? 28.091 0.458 -10.470 1.00 81.25 98 TYR A N 1
ATOM 732 C CA . TYR A 1 98 ? 27.153 -0.653 -10.386 1.00 81.25 98 TYR A CA 1
ATOM 733 C C . TYR A 1 98 ? 26.397 -0.576 -9.062 1.00 81.25 98 TYR A C 1
ATOM 735 O O . TYR A 1 98 ? 27.011 -0.667 -8.000 1.00 81.25 98 TYR A O 1
ATOM 743 N N . ALA A 1 99 ? 25.076 -0.428 -9.121 1.00 82.94 99 ALA A N 1
ATOM 744 C CA . ALA A 1 99 ? 24.201 -0.278 -7.963 1.00 82.94 99 ALA A CA 1
ATOM 745 C C . ALA A 1 99 ? 23.414 -1.562 -7.690 1.00 82.94 99 ALA A C 1
ATOM 747 O O . ALA A 1 99 ? 22.947 -2.204 -8.625 1.00 82.94 99 ALA A O 1
ATOM 748 N N . ALA A 1 100 ? 23.218 -1.921 -6.427 1.00 77.19 100 ALA A N 1
ATOM 749 C CA . ALA A 1 100 ? 22.361 -3.037 -6.042 1.00 77.19 100 ALA A CA 1
ATOM 750 C C . ALA A 1 100 ? 21.659 -2.761 -4.702 1.00 77.19 100 ALA A C 1
ATOM 752 O O . ALA A 1 100 ? 22.241 -2.116 -3.822 1.00 77.19 100 ALA A O 1
ATOM 753 N N . PRO A 1 101 ? 20.430 -3.265 -4.493 1.00 74.50 101 PRO A N 1
ATOM 754 C CA . PRO A 1 101 ? 19.803 -3.247 -3.179 1.00 74.50 101 PRO A CA 1
ATOM 755 C C . PRO A 1 101 ? 20.587 -4.119 -2.189 1.00 74.50 101 PRO A C 1
ATOM 757 O O . PRO A 1 101 ? 20.894 -5.276 -2.480 1.00 74.50 101 PRO A O 1
ATOM 760 N N . GLY A 1 102 ? 20.833 -3.618 -0.975 1.00 71.56 102 GLY A N 1
ATOM 761 C CA . GLY A 1 102 ? 21.553 -4.372 0.061 1.00 71.56 102 GLY A CA 1
ATOM 762 C C . GLY A 1 102 ? 20.903 -5.727 0.377 1.00 71.56 102 GLY A C 1
ATOM 763 O O . GLY A 1 102 ? 21.598 -6.728 0.542 1.00 71.56 102 GLY A O 1
ATOM 764 N N . ARG A 1 103 ? 19.562 -5.792 0.354 1.00 71.69 103 ARG A N 1
ATOM 765 C CA . ARG A 1 103 ? 18.776 -7.026 0.561 1.00 71.69 103 ARG A CA 1
ATOM 766 C C . ARG A 1 103 ? 19.060 -8.117 -0.479 1.00 71.69 103 ARG A C 1
ATOM 768 O O . ARG A 1 103 ? 19.083 -9.296 -0.129 1.00 71.69 103 ARG A O 1
ATOM 775 N N . ASP A 1 104 ? 19.304 -7.723 -1.726 1.00 69.88 104 ASP A N 1
ATOM 776 C CA . ASP A 1 104 ? 19.548 -8.654 -2.827 1.00 69.88 104 ASP A CA 1
ATOM 777 C C . ASP A 1 104 ? 20.961 -9.237 -2.707 1.00 69.88 104 ASP A C 1
ATOM 779 O O . ASP A 1 104 ? 21.161 -10.434 -2.902 1.00 69.88 104 ASP A O 1
ATOM 783 N N . ILE A 1 105 ? 21.927 -8.420 -2.271 1.00 68.62 105 ILE A N 1
ATOM 784 C CA . ILE A 1 105 ? 23.288 -8.873 -1.958 1.00 68.62 105 ILE A CA 1
ATOM 785 C C . ILE A 1 105 ? 23.282 -9.801 -0.735 1.00 68.62 105 ILE A C 1
ATOM 787 O O . ILE A 1 105 ? 23.866 -10.880 -0.784 1.00 68.62 105 ILE A O 1
ATOM 791 N N . LEU A 1 106 ? 22.591 -9.434 0.348 1.00 64.31 106 LEU A N 1
ATOM 792 C CA . LEU A 1 106 ? 22.490 -10.235 1.577 1.00 64.31 106 LEU A CA 1
ATOM 793 C C . LEU A 1 106 ? 21.909 -11.635 1.330 1.00 64.31 106 LEU A C 1
ATOM 795 O O . LEU A 1 106 ? 22.429 -12.620 1.860 1.00 64.31 106 LEU A O 1
ATOM 799 N N . GLY A 1 107 ? 20.873 -11.735 0.489 1.00 60.22 107 GLY A N 1
ATOM 800 C CA . GLY A 1 107 ? 20.276 -13.016 0.098 1.00 60.22 107 GLY A CA 1
ATOM 801 C C . GLY A 1 107 ? 21.243 -13.948 -0.642 1.00 60.22 107 GLY A C 1
ATOM 802 O O . GLY A 1 107 ? 21.120 -15.169 -0.536 1.00 60.22 107 GLY A O 1
ATOM 803 N N . LEU A 1 108 ? 22.233 -13.385 -1.340 1.00 62.12 108 LEU A N 1
ATOM 804 C CA . LEU A 1 108 ? 23.265 -14.128 -2.068 1.00 62.12 108 LEU A CA 1
ATOM 805 C C . LEU A 1 108 ? 24.457 -14.471 -1.171 1.00 62.12 108 LEU A C 1
ATOM 807 O O . LEU A 1 108 ? 24.928 -15.605 -1.175 1.00 62.12 108 LEU A O 1
ATOM 811 N N . VAL A 1 109 ? 24.908 -13.522 -0.348 1.00 57.53 109 VAL A N 1
ATOM 812 C CA . VAL A 1 109 ? 26.057 -13.691 0.556 1.00 57.53 109 VAL A CA 1
ATOM 813 C C . VAL A 1 109 ? 25.804 -14.785 1.601 1.00 57.53 109 VAL A C 1
ATOM 815 O O . VAL A 1 109 ? 26.720 -15.538 1.933 1.00 57.53 109 VAL A O 1
ATOM 818 N N . GLY A 1 110 ? 24.556 -14.965 2.053 1.00 53.72 110 GLY A N 1
ATOM 819 C CA . GLY A 1 110 ? 24.168 -16.083 2.924 1.00 53.72 110 GLY A CA 1
ATOM 820 C C . GLY A 1 110 ? 24.387 -17.478 2.314 1.00 53.72 110 GLY A C 1
ATOM 821 O O . GLY A 1 110 ? 24.460 -18.457 3.053 1.00 53.72 110 GLY A O 1
ATOM 822 N N . GLN A 1 111 ? 24.534 -17.575 0.989 1.00 48.28 111 GLN A N 1
ATOM 823 C CA . GLN A 1 111 ? 24.741 -18.823 0.244 1.00 48.28 111 GLN A CA 1
ATOM 824 C C . GLN A 1 111 ? 26.192 -19.004 -0.242 1.00 48.28 111 GLN A C 1
ATOM 826 O O . GLN A 1 111 ? 26.485 -19.988 -0.919 1.00 48.28 111 GLN A O 1
ATOM 831 N N . MET A 1 112 ? 27.100 -18.068 0.074 1.00 55.44 112 MET A N 1
ATOM 832 C CA . MET A 1 112 ? 28.441 -17.977 -0.522 1.00 55.44 112 MET A CA 1
ATOM 833 C C . MET A 1 112 ? 29.524 -17.872 0.574 1.00 55.44 112 MET A C 1
ATOM 835 O O . MET A 1 112 ? 29.889 -16.769 0.993 1.00 55.44 112 MET A O 1
ATOM 839 N N . PRO A 1 113 ? 30.070 -19.009 1.053 1.00 45.56 113 PRO A N 1
ATOM 840 C CA . PRO A 1 113 ? 31.011 -19.057 2.180 1.00 45.56 113 PRO A CA 1
ATOM 841 C C . PRO A 1 113 ? 32.279 -18.207 1.993 1.00 45.56 113 PRO A C 1
ATOM 843 O O . PRO A 1 113 ? 32.823 -17.691 2.966 1.00 45.56 113 PRO A O 1
ATOM 846 N N . LEU A 1 114 ? 32.730 -18.013 0.749 1.00 43.78 114 LEU A N 1
ATOM 847 C CA . LEU A 1 114 ? 33.951 -17.263 0.424 1.00 43.78 114 LEU A CA 1
ATOM 848 C C . LEU A 1 114 ? 33.776 -15.737 0.508 1.00 43.78 114 LEU A C 1
ATOM 850 O O . LEU A 1 114 ? 34.713 -15.039 0.890 1.00 43.78 114 LEU A O 1
ATOM 854 N N . LEU A 1 115 ? 32.574 -15.213 0.238 1.00 46.00 115 LEU A N 1
ATOM 855 C CA . LEU A 1 115 ? 32.247 -13.791 0.441 1.00 46.00 115 LEU A CA 1
ATOM 856 C C . LEU A 1 115 ? 32.157 -13.435 1.930 1.00 46.00 115 LEU A C 1
ATOM 858 O O . LEU A 1 115 ? 32.457 -12.309 2.327 1.00 46.00 115 LEU A O 1
ATOM 862 N N . ARG A 1 116 ? 31.811 -14.425 2.759 1.00 47.12 116 ARG A N 1
ATOM 863 C CA . ARG A 1 116 ? 31.735 -14.317 4.218 1.00 47.12 116 ARG A CA 1
ATOM 864 C C . ARG A 1 116 ? 33.108 -14.279 4.902 1.00 47.12 116 ARG A C 1
ATOM 866 O O . ARG A 1 116 ? 33.220 -13.721 5.984 1.00 47.12 116 ARG A O 1
ATOM 873 N N . ALA A 1 117 ? 34.141 -14.836 4.269 1.00 40.38 117 ALA A N 1
ATOM 874 C CA . ALA A 1 117 ? 35.536 -14.775 4.724 1.00 40.38 117 ALA A CA 1
ATOM 875 C C . ALA A 1 117 ? 36.329 -13.602 4.102 1.00 40.38 117 ALA A C 1
ATOM 877 O O . ALA A 1 117 ? 37.524 -13.449 4.356 1.00 40.38 117 ALA A O 1
ATOM 878 N N . GLY A 1 118 ? 35.686 -12.804 3.242 1.00 48.66 118 GLY A N 1
ATOM 879 C CA . GLY A 1 118 ? 36.270 -11.647 2.566 1.00 48.66 118 GLY A CA 1
ATOM 880 C C . GLY A 1 118 ? 35.927 -10.308 3.235 1.00 48.66 118 GLY A C 1
ATOM 881 O O . GLY A 1 118 ? 35.272 -10.283 4.276 1.00 48.66 118 GLY A O 1
ATOM 882 N N . PRO A 1 119 ? 36.315 -9.175 2.621 1.00 47.62 119 PRO A N 1
ATOM 883 C CA . PRO A 1 119 ? 36.110 -7.846 3.196 1.00 47.62 119 PRO A CA 1
ATOM 884 C C . PRO A 1 119 ? 34.630 -7.502 3.430 1.00 47.62 119 PRO A C 1
ATOM 886 O O . PRO A 1 119 ? 34.328 -6.812 4.391 1.00 47.62 119 PRO A O 1
ATOM 889 N N . ILE A 1 120 ? 33.698 -8.043 2.632 1.00 47.69 120 ILE A N 1
ATOM 890 C CA . ILE A 1 120 ? 32.241 -7.909 2.845 1.00 47.69 120 ILE A CA 1
ATOM 891 C C . ILE A 1 120 ? 31.781 -8.649 4.116 1.00 47.69 120 ILE A C 1
ATOM 893 O O . ILE A 1 120 ? 30.873 -8.193 4.810 1.00 47.69 120 ILE A O 1
ATOM 897 N N . GLY A 1 121 ? 32.431 -9.764 4.459 1.00 47.53 121 GLY A N 1
ATOM 898 C CA . GLY A 1 121 ? 32.134 -10.571 5.640 1.00 47.53 121 GLY A CA 1
ATOM 899 C C . GLY A 1 121 ? 32.309 -9.834 6.966 1.00 47.53 121 GLY A C 1
ATOM 900 O O . GLY A 1 121 ? 31.524 -10.047 7.886 1.00 47.53 121 GLY A O 1
ATOM 901 N N . ALA A 1 122 ? 33.263 -8.900 7.030 1.00 52.47 122 ALA A N 1
ATOM 902 C CA . ALA A 1 122 ? 33.491 -8.037 8.193 1.00 52.47 122 ALA A CA 1
ATOM 903 C C . ALA A 1 122 ? 32.315 -7.082 8.486 1.00 52.47 122 ALA A C 1
ATOM 905 O O . ALA A 1 122 ? 32.237 -6.490 9.562 1.00 52.47 122 ALA A O 1
ATOM 906 N N . PHE A 1 123 ? 31.391 -6.925 7.534 1.00 49.47 123 PHE A N 1
ATOM 907 C CA . PHE A 1 123 ? 30.206 -6.084 7.666 1.00 49.47 123 PHE A CA 1
ATOM 908 C C . PHE A 1 123 ? 28.917 -6.895 7.870 1.00 49.47 123 PHE A C 1
ATOM 910 O O . PHE A 1 123 ? 27.859 -6.286 7.938 1.00 49.47 123 PHE A O 1
ATOM 917 N N . LEU A 1 124 ? 28.965 -8.229 7.987 1.00 46.94 124 LEU A N 1
ATOM 918 C CA . LEU A 1 124 ? 27.773 -9.061 8.206 1.00 46.94 124 LEU A CA 1
ATOM 919 C C . LEU A 1 124 ? 27.524 -9.324 9.701 1.00 46.94 124 LEU A C 1
ATOM 921 O O . LEU A 1 124 ? 28.475 -9.570 10.444 1.00 46.94 124 LEU A O 1
ATOM 925 N N . PRO A 1 125 ? 26.257 -9.367 10.152 1.00 43.28 125 PRO A N 1
ATOM 926 C CA . PRO A 1 125 ? 25.934 -9.786 11.511 1.00 43.28 125 PRO A CA 1
ATOM 927 C C . PRO A 1 125 ? 26.286 -11.272 11.747 1.00 43.28 125 PRO A C 1
ATOM 929 O O . PRO A 1 125 ? 26.220 -12.086 10.813 1.00 43.28 125 PRO A O 1
ATOM 932 N N . PRO A 1 126 ? 26.646 -11.662 12.987 1.00 44.00 126 PRO A N 1
ATOM 933 C CA . PRO A 1 126 ? 26.929 -13.056 13.319 1.00 44.00 126 PRO A CA 1
ATOM 934 C C . PRO A 1 126 ? 25.693 -13.945 13.078 1.00 44.00 126 PRO A C 1
ATOM 936 O O . PRO A 1 126 ? 24.558 -13.475 13.202 1.00 44.00 126 PRO A O 1
ATOM 939 N N . PRO A 1 127 ? 25.880 -15.229 12.709 1.00 46.00 127 PRO A N 1
ATOM 940 C CA . PRO A 1 127 ? 24.758 -16.132 12.480 1.00 46.00 127 PRO A CA 1
ATOM 941 C C . PRO A 1 127 ? 23.925 -16.292 13.754 1.00 46.00 127 PRO A C 1
ATOM 943 O O . PRO A 1 127 ? 24.464 -16.603 14.815 1.00 46.00 127 PRO A O 1
ATOM 946 N N . ALA A 1 128 ? 22.608 -16.124 13.633 1.00 43.34 128 ALA A N 1
ATOM 947 C CA . ALA A 1 128 ? 21.682 -16.453 14.709 1.00 43.34 128 ALA A CA 1
ATOM 948 C C . ALA A 1 128 ? 21.707 -17.973 14.986 1.00 43.34 128 ALA A C 1
ATOM 950 O O . ALA A 1 128 ? 21.792 -18.758 14.033 1.00 43.34 128 ALA A O 1
ATOM 951 N N . PRO A 1 129 ? 21.627 -18.409 16.257 1.00 34.78 129 PRO A N 1
ATOM 952 C CA . PRO A 1 129 ? 21.608 -19.826 16.598 1.00 34.78 129 PRO A CA 1
ATOM 953 C C . PRO A 1 129 ? 20.374 -20.514 15.999 1.00 34.78 129 PRO A C 1
ATOM 955 O O . PRO A 1 129 ? 19.248 -20.023 16.097 1.00 34.78 129 PRO A O 1
ATOM 958 N N . LEU A 1 130 ? 20.597 -21.663 15.359 1.00 38.97 130 LEU A N 1
ATOM 959 C CA . LEU A 1 130 ? 19.544 -22.498 14.786 1.00 38.97 130 LEU A CA 1
ATOM 960 C C . LEU A 1 130 ? 18.732 -23.135 15.920 1.00 38.97 130 LEU A C 1
ATOM 962 O O . LEU A 1 130 ? 19.210 -24.049 16.587 1.00 38.97 130 LEU A O 1
ATOM 966 N N . VAL A 1 131 ? 17.497 -22.677 16.126 1.00 36.12 131 VAL A N 1
ATOM 967 C CA . VAL A 1 131 ? 16.525 -23.357 16.994 1.00 36.12 131 VAL A CA 1
ATOM 968 C C . VAL A 1 131 ? 15.830 -24.451 16.167 1.00 36.12 131 VAL A C 1
ATOM 970 O O . VAL A 1 131 ? 15.199 -24.123 15.157 1.00 36.12 131 VAL A O 1
ATOM 973 N N . PRO A 1 132 ? 15.928 -25.744 16.531 1.00 37.31 132 PRO A N 1
ATOM 974 C CA . PRO A 1 132 ? 15.284 -26.820 15.783 1.00 37.31 132 PRO A CA 1
ATOM 975 C C . PRO A 1 132 ? 13.760 -26.700 15.873 1.00 37.31 132 PRO A C 1
ATOM 977 O O . PRO A 1 132 ? 13.166 -26.829 16.942 1.00 37.31 132 PRO A O 1
ATOM 980 N N . ARG A 1 133 ? 13.106 -26.457 14.737 1.00 34.97 133 ARG A N 1
ATOM 981 C CA . ARG A 1 133 ? 11.645 -26.457 14.631 1.00 34.97 133 ARG A CA 1
ATOM 982 C C . ARG A 1 133 ? 11.170 -27.907 14.502 1.00 34.97 133 ARG A C 1
ATOM 984 O O . ARG A 1 133 ? 11.486 -28.563 13.511 1.00 34.97 133 ARG A O 1
ATOM 991 N N . ALA A 1 134 ? 10.439 -28.409 15.497 1.00 40.62 134 ALA A N 1
ATOM 992 C CA . ALA A 1 134 ? 9.850 -29.746 15.467 1.00 40.62 134 ALA A CA 1
ATOM 993 C C . ALA A 1 134 ? 8.882 -29.890 14.276 1.00 40.62 134 ALA A C 1
ATOM 995 O O . ALA A 1 134 ? 7.988 -29.063 14.080 1.00 40.62 134 ALA A O 1
ATOM 996 N N . LEU A 1 135 ? 9.091 -30.927 13.464 1.00 40.59 135 LEU A N 1
ATOM 997 C CA . LEU A 1 135 ? 8.240 -31.281 12.327 1.00 40.59 135 LEU A CA 1
ATOM 998 C C . LEU A 1 135 ? 6.951 -31.959 12.830 1.00 40.59 135 LEU A C 1
ATOM 1000 O O . LEU A 1 135 ? 7.051 -32.893 13.626 1.00 40.59 135 LEU A O 1
ATOM 1004 N N . PRO A 1 136 ? 5.752 -31.569 12.359 1.00 38.28 136 PRO A N 1
ATOM 1005 C CA . PRO A 1 136 ? 4.531 -32.322 12.628 1.00 38.28 136 PRO A CA 1
ATOM 1006 C C . PRO A 1 136 ? 4.551 -33.678 11.911 1.00 38.28 136 PRO A C 1
ATOM 1008 O O . PRO A 1 136 ? 4.985 -33.778 10.761 1.00 38.28 136 PRO A O 1
ATOM 1011 N N . HIS A 1 137 ? 4.054 -34.710 12.594 1.00 41.78 137 HIS A N 1
ATOM 1012 C CA . HIS A 1 137 ? 3.964 -36.087 12.113 1.00 41.78 137 HIS A CA 1
ATOM 1013 C C . HIS A 1 137 ? 3.270 -36.202 10.744 1.00 41.78 137 HIS A C 1
ATOM 1015 O O . HIS A 1 137 ? 2.174 -35.688 10.524 1.00 41.78 137 HIS A O 1
ATOM 1021 N N . SER A 1 138 ? 3.914 -36.914 9.820 1.00 41.38 138 SER A N 1
ATOM 1022 C CA . SER A 1 138 ? 3.410 -37.220 8.485 1.00 41.38 138 SER A CA 1
ATOM 1023 C C . SER A 1 138 ? 2.470 -38.431 8.512 1.00 41.38 138 SER A C 1
ATOM 1025 O O . SER A 1 138 ? 2.881 -39.552 8.803 1.00 41.38 138 SER A O 1
ATOM 1027 N N . HIS A 1 139 ? 1.202 -38.231 8.143 1.00 36.50 139 HIS A N 1
ATOM 1028 C CA . HIS A 1 139 ? 0.317 -39.339 7.769 1.00 36.50 139 HIS A CA 1
ATOM 1029 C C . HIS A 1 139 ? 0.741 -39.936 6.409 1.00 36.50 139 HIS A C 1
ATOM 1031 O O . HIS A 1 139 ? 1.051 -39.181 5.478 1.00 36.50 139 HIS A O 1
ATOM 1037 N N . PRO A 1 140 ? 0.739 -41.272 6.245 1.00 39.28 140 PRO A N 1
ATOM 1038 C CA . PRO A 1 140 ? 1.160 -41.919 5.007 1.00 39.28 140 PRO A CA 1
ATOM 1039 C C . PRO A 1 140 ? 0.086 -41.788 3.916 1.00 39.28 140 PRO A C 1
ATOM 1041 O O . PRO A 1 140 ? -1.046 -42.240 4.076 1.00 39.28 140 PRO A O 1
ATOM 1044 N N . ARG A 1 141 ? 0.450 -41.197 2.770 1.00 37.91 141 ARG A N 1
ATOM 1045 C CA . ARG A 1 141 ? -0.358 -41.237 1.537 1.00 37.91 141 ARG A CA 1
ATOM 1046 C C . ARG A 1 141 ? -0.106 -42.547 0.768 1.00 37.91 141 ARG A C 1
ATOM 1048 O O . ARG A 1 141 ? 1.039 -43.006 0.735 1.00 37.91 141 ARG A O 1
ATOM 1055 N N . PRO A 1 142 ? -1.120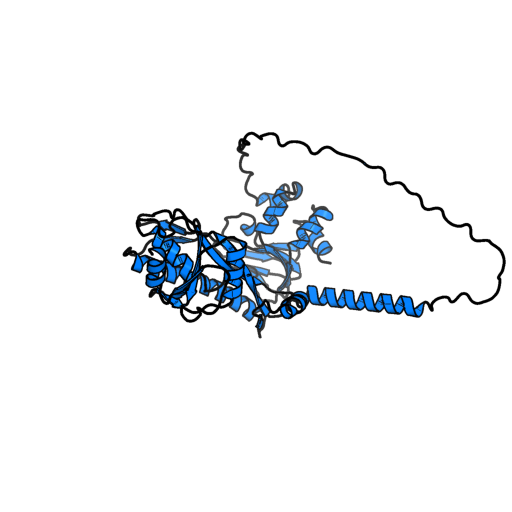 -43.136 0.105 1.00 40.66 142 PRO A N 1
ATOM 1056 C CA . PRO A 1 142 ? -0.952 -44.368 -0.661 1.00 40.66 142 PRO A CA 1
ATOM 1057 C C . PRO A 1 142 ? -0.184 -44.128 -1.972 1.00 40.66 142 PRO A C 1
ATOM 1059 O O . PRO A 1 142 ? -0.388 -43.133 -2.669 1.00 40.66 142 PRO A O 1
ATOM 1062 N N . ARG A 1 143 ? 0.713 -45.065 -2.301 1.00 41.78 143 ARG A N 1
ATOM 1063 C CA . ARG A 1 143 ? 1.539 -45.073 -3.520 1.00 41.78 143 ARG A CA 1
ATOM 1064 C C . ARG A 1 143 ? 0.690 -45.377 -4.769 1.00 41.78 143 ARG A C 1
ATOM 1066 O O . ARG A 1 143 ? -0.076 -46.340 -4.731 1.00 41.78 143 ARG A O 1
ATOM 1073 N N . PRO A 1 144 ? 0.879 -44.680 -5.905 1.00 38.97 144 PRO A N 1
ATOM 1074 C CA . PRO A 1 144 ? 0.342 -45.133 -7.182 1.00 38.97 144 PRO A CA 1
ATOM 1075 C C . PRO A 1 144 ? 1.178 -46.298 -7.734 1.00 38.97 144 PRO A C 1
ATOM 1077 O O . PRO A 1 144 ? 2.409 -46.246 -7.766 1.00 38.97 144 PRO A O 1
ATOM 1080 N N . ARG A 1 145 ? 0.494 -47.361 -8.173 1.00 38.81 145 ARG A N 1
ATOM 1081 C CA . ARG A 1 145 ? 1.078 -48.518 -8.865 1.00 38.81 145 ARG A CA 1
ATOM 1082 C C . ARG A 1 145 ? 1.636 -48.093 -10.226 1.00 38.81 145 ARG A C 1
ATOM 1084 O O . ARG A 1 145 ? 0.892 -47.628 -11.085 1.00 38.81 145 ARG A O 1
ATOM 1091 N N . ALA A 1 146 ? 2.930 -48.314 -10.431 1.00 41.25 146 ALA A N 1
ATOM 1092 C CA . ALA A 1 146 ? 3.569 -48.239 -11.736 1.00 41.25 146 ALA A CA 1
ATOM 1093 C C . ALA A 1 146 ? 3.069 -49.389 -12.627 1.00 41.25 146 ALA A C 1
ATOM 1095 O O . ALA A 1 146 ? 3.216 -50.559 -12.277 1.00 41.25 146 ALA A O 1
ATOM 1096 N N . ARG A 1 147 ? 2.495 -49.061 -13.788 1.00 37.09 147 ARG A N 1
ATOM 1097 C CA . ARG A 1 147 ? 2.262 -50.013 -14.879 1.00 37.09 147 ARG A CA 1
ATOM 1098 C C . ARG A 1 147 ? 3.073 -49.530 -16.076 1.00 37.09 147 ARG A C 1
ATOM 1100 O O . ARG A 1 147 ? 2.635 -48.663 -16.822 1.00 37.09 147 ARG A O 1
ATOM 1107 N N . ALA A 1 148 ? 4.290 -50.050 -16.199 1.00 40.44 148 ALA A N 1
ATOM 1108 C CA . ALA A 1 148 ? 5.100 -49.891 -17.396 1.00 40.44 148 ALA A CA 1
ATOM 1109 C C . ALA A 1 148 ? 4.451 -50.702 -18.528 1.00 40.44 148 ALA A C 1
ATOM 1111 O O . ALA A 1 148 ? 4.254 -51.908 -18.389 1.00 40.44 148 ALA A O 1
ATOM 1112 N N . GLN A 1 149 ? 4.095 -50.045 -19.629 1.00 41.69 149 GLN A N 1
ATOM 1113 C CA . GLN A 1 149 ? 3.859 -50.714 -20.906 1.00 41.69 149 GLN A CA 1
ATOM 1114 C C . GLN A 1 149 ? 5.068 -50.435 -21.807 1.00 41.69 149 GLN A C 1
ATOM 1116 O O . GLN A 1 149 ? 5.469 -49.275 -21.921 1.00 41.69 149 GLN A O 1
ATOM 1121 N N . PRO A 1 150 ? 5.675 -51.459 -22.428 1.00 39.16 150 PRO A N 1
ATOM 1122 C CA . PRO A 1 150 ? 6.745 -51.251 -23.388 1.00 39.16 150 PRO A CA 1
ATOM 1123 C C . PRO A 1 150 ? 6.167 -50.702 -24.697 1.00 39.16 150 PRO A C 1
ATOM 1125 O O . PRO A 1 150 ? 5.207 -51.241 -25.248 1.00 39.16 150 PRO A O 1
ATOM 1128 N N . PHE A 1 151 ? 6.768 -49.624 -25.194 1.00 36.66 151 PHE A N 1
ATOM 1129 C CA . PHE A 1 151 ? 6.492 -49.079 -26.518 1.00 36.66 151 PHE A CA 1
ATOM 1130 C C . PHE A 1 151 ? 6.992 -50.085 -27.569 1.00 36.66 151 PHE A C 1
ATOM 1132 O O . PHE A 1 151 ? 8.192 -50.340 -27.661 1.00 36.66 151 PHE A O 1
ATOM 1139 N N . ARG A 1 152 ? 6.076 -50.692 -28.334 1.00 33.62 152 ARG A N 1
ATOM 1140 C CA . ARG A 1 152 ? 6.407 -51.497 -29.519 1.00 33.62 152 ARG A CA 1
ATOM 1141 C C . ARG A 1 152 ? 6.785 -50.562 -30.667 1.00 33.62 152 ARG A C 1
ATOM 1143 O O . ARG A 1 152 ? 5.994 -49.703 -31.045 1.00 33.62 152 ARG A O 1
ATOM 1150 N N . THR A 1 153 ? 7.973 -50.747 -31.229 1.00 37.34 153 THR A N 1
ATOM 1151 C CA . THR A 1 153 ? 8.402 -50.126 -32.485 1.00 37.34 153 THR A CA 1
ATOM 1152 C C . THR A 1 153 ? 8.209 -51.121 -33.624 1.00 37.34 153 THR A C 1
ATOM 1154 O O . THR A 1 153 ? 9.134 -51.857 -33.951 1.00 37.34 153 THR A O 1
ATOM 1157 N N . ASP A 1 154 ? 7.025 -51.129 -34.231 1.00 32.66 154 ASP A N 1
ATOM 1158 C CA . ASP A 1 154 ? 6.800 -51.778 -35.525 1.00 32.66 154 ASP A CA 1
ATOM 1159 C C . ASP A 1 154 ? 6.660 -50.684 -36.586 1.00 32.66 154 ASP A C 1
ATOM 1161 O O . ASP A 1 154 ? 5.578 -50.161 -36.837 1.00 32.66 154 ASP A O 1
ATOM 1165 N N . PHE A 1 155 ? 7.786 -50.306 -37.190 1.00 35.41 155 PHE A N 1
ATOM 1166 C CA . PHE A 1 155 ? 7.802 -49.598 -38.467 1.00 35.41 155 PHE A CA 1
ATOM 1167 C C . PHE A 1 155 ? 8.717 -50.361 -39.421 1.00 35.41 155 PHE A C 1
ATOM 1169 O O . PHE A 1 155 ? 9.942 -50.262 -39.363 1.00 35.41 155 PHE A O 1
ATOM 1176 N N . SER A 1 156 ? 8.099 -51.152 -40.293 1.00 34.50 156 SER A N 1
ATOM 1177 C CA . SER A 1 156 ? 8.751 -51.777 -41.437 1.00 34.50 156 SER A CA 1
ATOM 1178 C C . SER A 1 156 ? 9.016 -50.714 -42.505 1.00 34.50 156 SER A C 1
ATOM 1180 O O . SER A 1 156 ? 8.097 -50.047 -42.978 1.00 34.50 156 SER A O 1
ATOM 1182 N N . VAL A 1 157 ? 10.283 -50.549 -42.881 1.00 40.97 157 VAL A N 1
ATOM 1183 C CA . VAL A 1 157 ? 10.718 -49.688 -43.988 1.00 40.97 157 VAL A CA 1
ATOM 1184 C C . VAL A 1 157 ? 10.535 -50.461 -45.302 1.00 40.97 157 VAL A C 1
ATOM 1186 O O . VAL A 1 157 ? 11.068 -51.567 -45.406 1.00 40.97 157 VAL A O 1
ATOM 1189 N N . PRO A 1 158 ? 9.835 -49.930 -46.322 1.00 35.19 158 PRO A N 1
ATOM 1190 C CA . PRO A 1 158 ? 9.848 -50.544 -47.641 1.00 35.19 158 PRO A CA 1
ATOM 1191 C C . PRO A 1 158 ? 11.217 -50.334 -48.296 1.00 35.19 158 PRO A C 1
ATOM 1193 O O . PRO A 1 158 ? 11.706 -49.207 -48.412 1.00 35.19 158 PRO A O 1
ATOM 1196 N N . ALA A 1 159 ? 11.833 -51.433 -48.733 1.00 43.88 159 ALA A N 1
ATOM 1197 C CA . ALA A 1 159 ? 13.032 -51.412 -49.556 1.00 43.88 159 ALA A CA 1
ATOM 1198 C C . ALA A 1 159 ? 12.721 -50.706 -50.883 1.00 43.88 159 ALA A C 1
ATOM 1200 O O . ALA A 1 159 ? 11.868 -51.154 -51.646 1.00 43.88 159 ALA A O 1
ATOM 1201 N N . THR A 1 160 ? 13.404 -49.593 -51.149 1.00 36.84 160 THR A N 1
ATOM 1202 C CA . THR A 1 160 ? 13.378 -48.939 -52.458 1.00 36.84 160 THR A CA 1
ATOM 1203 C C . THR A 1 160 ? 14.653 -49.267 -53.216 1.00 36.84 160 THR A C 1
ATOM 1205 O O . THR A 1 160 ? 15.775 -49.119 -52.727 1.00 36.84 160 THR A O 1
ATOM 1208 N N . ASP A 1 161 ? 14.406 -49.790 -54.408 1.00 35.81 161 ASP A N 1
ATOM 1209 C CA . ASP A 1 161 ? 15.330 -50.292 -55.403 1.00 35.81 161 ASP A CA 1
ATOM 1210 C C . ASP A 1 161 ? 16.365 -49.231 -55.818 1.00 35.81 161 ASP A C 1
ATOM 1212 O O . ASP A 1 161 ? 16.036 -48.091 -56.158 1.00 35.81 161 ASP A O 1
ATOM 1216 N N . LYS A 1 162 ? 17.641 -49.620 -55.770 1.00 42.59 162 LYS A N 1
ATOM 1217 C CA . LYS A 1 162 ? 18.781 -48.841 -56.259 1.00 42.59 162 LYS A CA 1
ATOM 1218 C C . LYS A 1 162 ? 19.051 -49.231 -57.708 1.00 42.59 162 LYS A C 1
ATOM 1220 O O . LYS A 1 162 ? 20.041 -49.898 -57.989 1.00 42.59 162 LYS A O 1
ATOM 1225 N N . SER A 1 163 ? 18.240 -48.765 -58.647 1.00 40.50 163 SER A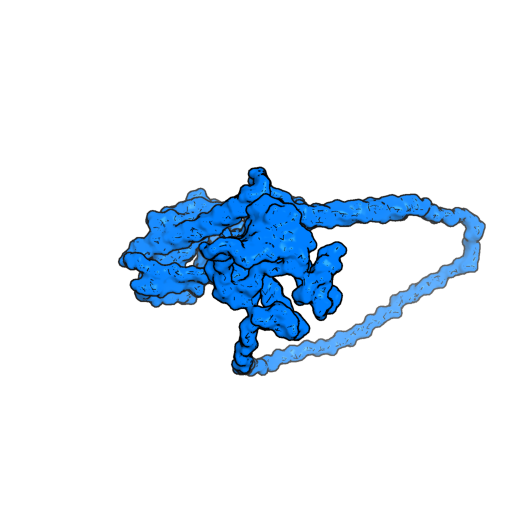 N 1
ATOM 1226 C CA . SER A 1 163 ? 18.680 -48.663 -60.039 1.00 40.50 163 SER A CA 1
ATOM 1227 C C . SER A 1 163 ? 17.819 -47.673 -60.824 1.00 40.50 163 SER A C 1
ATOM 1229 O O . SER A 1 163 ? 16.629 -47.527 -60.583 1.00 40.50 163 SER A O 1
ATOM 1231 N N . ALA A 1 164 ? 18.459 -46.975 -61.764 1.00 40.12 164 ALA A N 1
ATOM 1232 C CA . ALA A 1 164 ? 17.874 -46.029 -62.717 1.00 40.12 164 ALA A CA 1
ATOM 1233 C C . ALA A 1 164 ? 17.489 -44.631 -62.186 1.00 40.12 164 ALA A C 1
ATOM 1235 O O . ALA A 1 164 ? 16.320 -44.313 -61.980 1.00 40.12 164 ALA A O 1
ATOM 1236 N N . ARG A 1 165 ? 18.472 -43.717 -62.163 1.00 37.97 165 ARG A N 1
ATOM 1237 C CA . ARG A 1 165 ? 18.575 -42.637 -63.175 1.00 37.97 165 ARG A CA 1
ATOM 1238 C C . ARG A 1 165 ? 19.646 -41.609 -62.792 1.00 37.97 165 ARG A C 1
ATOM 1240 O O . ARG A 1 165 ? 19.431 -40.712 -61.985 1.00 37.97 165 ARG A O 1
ATOM 1247 N N . ASN A 1 166 ? 20.793 -41.717 -63.460 1.00 46.09 166 ASN A N 1
ATOM 1248 C CA . ASN A 1 166 ? 21.620 -40.561 -63.787 1.00 46.09 166 ASN A CA 1
ATOM 1249 C C . ASN A 1 166 ? 20.848 -39.701 -64.795 1.00 46.09 166 ASN A C 1
ATOM 1251 O O . ASN A 1 166 ? 20.677 -40.135 -65.928 1.00 46.09 166 ASN A O 1
ATOM 1255 N N . ALA A 1 167 ? 20.379 -38.526 -64.373 1.00 45.25 167 ALA A N 1
ATOM 1256 C CA . ALA A 1 167 ? 20.234 -37.301 -65.172 1.00 45.25 167 ALA A CA 1
ATOM 1257 C C . ALA A 1 167 ? 19.452 -36.256 -64.357 1.00 45.25 167 ALA A C 1
ATOM 1259 O O . ALA A 1 167 ? 18.338 -36.524 -63.920 1.00 45.25 167 ALA A O 1
ATOM 1260 N N . GLY A 1 168 ? 20.013 -35.053 -64.200 1.00 38.06 168 GLY A N 1
ATOM 1261 C CA . GLY A 1 168 ? 19.244 -33.868 -63.798 1.00 38.06 168 GLY A CA 1
ATOM 1262 C C . GLY A 1 168 ? 19.593 -33.284 -62.429 1.00 38.06 168 GLY A C 1
ATOM 1263 O O . GLY A 1 168 ? 18.932 -33.558 -61.440 1.00 38.06 168 GLY A O 1
ATOM 1264 N N . GLY A 1 169 ? 20.612 -32.419 -62.412 1.00 37.81 169 GLY A N 1
ATOM 1265 C CA . GLY A 1 169 ? 20.692 -31.232 -61.555 1.00 37.81 169 GLY A CA 1
ATOM 1266 C C . GLY A 1 169 ? 20.597 -31.417 -60.039 1.00 37.81 169 GLY A C 1
ATOM 1267 O O . GLY A 1 169 ? 19.519 -31.368 -59.455 1.00 37.81 169 GLY A O 1
ATOM 1268 N N . ARG A 1 170 ? 21.751 -31.410 -59.357 1.00 44.78 170 ARG A N 1
ATOM 1269 C CA . ARG A 1 170 ? 21.813 -30.906 -57.977 1.00 44.78 170 ARG A CA 1
ATOM 1270 C C . ARG A 1 170 ? 21.318 -29.456 -57.981 1.00 44.78 170 ARG A C 1
ATOM 1272 O O . ARG A 1 170 ? 22.090 -28.546 -58.277 1.00 44.78 170 ARG A O 1
ATOM 1279 N N . VAL A 1 171 ? 20.058 -29.231 -57.616 1.00 53.59 171 VAL A N 1
ATOM 1280 C CA . VAL A 1 171 ? 19.597 -27.908 -57.185 1.00 53.59 171 VAL A CA 1
ATOM 1281 C C . VAL A 1 171 ? 20.229 -27.663 -55.821 1.00 53.59 171 VAL A C 1
ATOM 1283 O O . VAL A 1 171 ? 19.670 -27.971 -54.773 1.00 53.59 171 VAL A O 1
ATOM 1286 N N . VAL A 1 172 ? 21.463 -27.165 -55.839 1.00 53.41 172 VAL A N 1
ATOM 1287 C CA . VAL A 1 172 ? 22.070 -26.527 -54.675 1.00 53.41 172 VAL A CA 1
ATOM 1288 C C . VAL A 1 172 ? 21.176 -25.323 -54.378 1.00 53.41 172 VAL A C 1
ATOM 1290 O O . VAL A 1 172 ? 21.118 -24.427 -55.226 1.00 53.41 172 VAL A O 1
ATOM 1293 N N . PRO A 1 173 ? 20.448 -25.261 -53.243 1.00 51.06 173 PRO A N 1
ATOM 1294 C CA . PRO A 1 173 ? 19.739 -24.039 -52.907 1.00 51.06 173 PRO A CA 1
ATOM 1295 C C . PRO A 1 173 ? 20.798 -22.934 -52.869 1.00 51.06 173 PRO A C 1
ATOM 1297 O O . PRO A 1 173 ? 21.839 -23.122 -52.227 1.00 51.06 173 PRO A O 1
ATOM 1300 N N . PRO A 1 174 ? 20.611 -21.823 -53.602 1.00 47.19 174 PRO A N 1
ATOM 1301 C CA . PRO A 1 174 ? 21.631 -20.796 -53.693 1.00 47.19 174 PRO A CA 1
ATOM 1302 C C . PRO A 1 174 ? 21.971 -20.374 -52.267 1.00 47.19 174 PRO A C 1
ATOM 1304 O O . PRO A 1 174 ? 21.102 -19.907 -51.528 1.00 47.19 174 PRO A O 1
ATOM 1307 N N . ARG A 1 175 ? 23.236 -20.572 -51.867 1.00 54.31 175 ARG A N 1
ATOM 1308 C CA . ARG A 1 175 ? 23.768 -20.303 -50.514 1.00 54.31 175 ARG A CA 1
ATOM 1309 C C . ARG A 1 175 ? 23.394 -18.905 -49.996 1.00 54.31 175 ARG A C 1
ATOM 1311 O O . ARG A 1 175 ? 23.394 -18.666 -48.793 1.00 54.31 175 ARG A O 1
ATOM 1318 N N . HIS A 1 176 ? 23.036 -18.004 -50.907 1.00 51.91 176 HIS A N 1
ATOM 1319 C CA . HIS A 1 176 ? 22.528 -16.667 -50.652 1.00 51.91 176 HIS A CA 1
ATOM 1320 C C . HIS A 1 176 ? 21.167 -16.623 -49.925 1.00 51.91 176 HIS A C 1
ATOM 1322 O O . HIS A 1 176 ? 21.007 -15.790 -49.040 1.00 51.91 176 HIS A O 1
ATOM 1328 N N . ARG A 1 177 ? 20.208 -17.523 -50.220 1.00 53.78 177 ARG A N 1
ATOM 1329 C CA . ARG A 1 177 ? 18.860 -17.499 -49.600 1.00 53.78 177 ARG A CA 1
ATOM 1330 C C . ARG A 1 177 ? 18.861 -17.967 -48.139 1.00 53.78 177 ARG A C 1
ATOM 1332 O O . ARG A 1 177 ? 18.176 -17.385 -47.307 1.00 53.78 177 ARG A O 1
ATOM 1339 N N . VAL A 1 178 ? 19.681 -18.965 -47.803 1.00 57.66 178 VAL A N 1
ATOM 1340 C CA . VAL A 1 178 ? 19.840 -19.439 -46.412 1.00 57.66 178 VAL A CA 1
ATOM 1341 C C . VAL A 1 178 ? 20.569 -18.392 -45.561 1.00 57.66 178 VAL A C 1
ATOM 1343 O O . VAL A 1 178 ? 20.190 -18.143 -44.418 1.00 57.66 178 VAL A O 1
ATOM 1346 N N . ARG A 1 179 ? 21.576 -17.719 -46.136 1.00 60.06 179 ARG A N 1
ATOM 1347 C CA . ARG A 1 179 ? 22.297 -16.620 -45.475 1.00 60.06 179 ARG A CA 1
ATOM 1348 C C . ARG A 1 179 ? 21.399 -15.405 -45.234 1.00 60.06 179 ARG A C 1
ATOM 1350 O O . ARG A 1 179 ? 21.428 -14.868 -44.133 1.00 60.06 179 ARG A O 1
ATOM 1357 N N . SER A 1 180 ? 20.556 -15.016 -46.195 1.00 64.25 180 SER A N 1
ATOM 1358 C CA . SER A 1 180 ? 19.614 -13.901 -46.008 1.00 64.25 180 SER A CA 1
ATOM 1359 C C . SER A 1 180 ? 18.567 -14.182 -44.926 1.00 64.25 180 SER A C 1
ATOM 1361 O O . SER A 1 180 ? 18.251 -13.288 -44.146 1.00 64.25 180 SER A O 1
ATOM 1363 N N . SER A 1 181 ? 18.073 -15.421 -44.817 1.00 71.44 181 SER A N 1
ATOM 1364 C CA . SER A 1 181 ? 17.125 -15.805 -43.760 1.00 71.44 181 SER A CA 1
ATOM 1365 C C . SER A 1 181 ? 17.765 -15.797 -42.368 1.00 71.44 181 SER A C 1
ATOM 1367 O O . SER A 1 181 ? 17.148 -15.321 -41.420 1.00 71.44 181 SER A O 1
ATOM 1369 N N . LEU A 1 182 ? 19.016 -16.252 -42.239 1.00 77.19 182 LEU A N 1
ATOM 1370 C CA . LEU A 1 182 ? 19.758 -16.191 -40.973 1.00 77.19 182 LEU A CA 1
ATOM 1371 C C . LEU A 1 182 ? 20.053 -14.748 -40.542 1.00 77.19 182 LEU A C 1
ATOM 1373 O O . LEU A 1 182 ? 19.920 -14.425 -39.364 1.00 77.19 182 LEU A O 1
ATOM 1377 N N . ILE A 1 183 ? 20.397 -13.873 -41.492 1.00 79.50 183 ILE A N 1
ATOM 1378 C CA . ILE A 1 183 ? 20.607 -12.443 -41.227 1.00 79.50 183 ILE A CA 1
ATOM 1379 C C . ILE A 1 183 ? 19.301 -11.792 -40.759 1.00 79.50 183 ILE A C 1
ATOM 1381 O O . ILE A 1 183 ? 19.304 -11.092 -39.752 1.00 79.50 183 ILE A O 1
ATOM 1385 N N . ALA A 1 184 ? 18.174 -12.067 -41.422 1.00 75.81 184 ALA A N 1
ATOM 1386 C CA . ALA A 1 184 ? 16.873 -11.534 -41.016 1.00 75.81 184 ALA A CA 1
ATOM 1387 C C . ALA A 1 184 ? 16.482 -11.976 -39.593 1.00 75.81 184 ALA A C 1
ATOM 1389 O O . ALA A 1 184 ? 16.059 -11.151 -38.786 1.00 75.81 184 ALA A O 1
ATOM 1390 N N . VAL A 1 185 ? 16.692 -13.252 -39.247 1.00 81.38 185 VAL A N 1
ATOM 1391 C CA . VAL A 1 185 ? 16.445 -13.768 -37.889 1.00 81.38 185 VAL A CA 1
ATOM 1392 C C . VAL A 1 185 ? 17.360 -13.098 -36.864 1.00 81.38 185 VAL A C 1
ATOM 1394 O O . VAL A 1 185 ? 16.888 -12.707 -35.800 1.00 81.38 185 VAL A O 1
ATOM 1397 N N . ALA A 1 186 ? 18.644 -12.913 -37.178 1.00 80.38 186 ALA A N 1
ATOM 1398 C CA . ALA A 1 186 ? 19.584 -12.235 -36.290 1.00 80.38 186 ALA A CA 1
ATOM 1399 C C . ALA A 1 186 ? 19.217 -10.756 -36.073 1.00 80.38 186 ALA A C 1
ATOM 1401 O O . ALA A 1 186 ? 19.286 -10.268 -34.944 1.00 80.38 186 ALA A O 1
ATOM 1402 N N . VAL A 1 187 ? 18.771 -10.052 -37.119 1.00 82.94 187 VAL A N 1
ATOM 1403 C CA . VAL A 1 187 ? 18.298 -8.660 -37.032 1.00 82.94 187 VAL A CA 1
ATOM 1404 C C . VAL A 1 187 ? 17.040 -8.569 -36.169 1.00 82.94 187 VAL A C 1
ATOM 1406 O O . VAL A 1 187 ? 16.995 -7.747 -35.257 1.00 82.94 187 VAL A O 1
ATOM 1409 N N . ILE A 1 188 ? 16.057 -9.450 -36.382 1.00 81.31 188 ILE A N 1
ATOM 1410 C CA . ILE A 1 188 ? 14.835 -9.505 -35.565 1.00 81.31 188 ILE A CA 1
ATOM 1411 C C . ILE A 1 188 ? 15.174 -9.838 -34.109 1.00 81.31 188 ILE A C 1
ATOM 1413 O O . ILE A 1 188 ? 14.695 -9.165 -33.201 1.00 81.31 188 ILE A O 1
ATOM 1417 N N . ALA A 1 189 ? 16.037 -10.826 -33.866 1.00 76.94 189 ALA A N 1
ATOM 1418 C CA . ALA A 1 189 ? 16.467 -11.193 -32.521 1.00 76.94 189 ALA A CA 1
ATOM 1419 C C . ALA A 1 189 ? 17.179 -10.027 -31.820 1.00 76.94 189 ALA A C 1
ATOM 1421 O O . ALA A 1 189 ? 16.901 -9.756 -30.656 1.00 76.94 189 ALA A O 1
ATOM 1422 N N . THR A 1 190 ? 18.038 -9.296 -32.533 1.00 82.56 190 THR A N 1
ATOM 1423 C CA . THR A 1 190 ? 18.743 -8.118 -32.004 1.00 82.56 190 THR A CA 1
ATOM 1424 C C . THR A 1 190 ? 17.777 -6.970 -31.712 1.00 82.56 190 THR A C 1
ATOM 1426 O O . THR A 1 190 ? 17.868 -6.353 -30.652 1.00 82.56 190 THR A O 1
ATOM 1429 N N . ALA A 1 191 ? 16.808 -6.721 -32.598 1.00 73.88 191 ALA A N 1
ATOM 1430 C CA . ALA A 1 191 ? 15.758 -5.724 -32.398 1.00 73.88 191 ALA A CA 1
ATOM 1431 C C . ALA A 1 191 ? 14.864 -6.068 -31.195 1.00 73.88 191 ALA A C 1
ATOM 1433 O O . ALA A 1 191 ? 14.589 -5.202 -30.366 1.00 73.88 191 ALA A O 1
ATOM 1434 N N . LEU A 1 192 ? 14.475 -7.338 -31.039 1.00 69.50 192 LEU A N 1
ATOM 1435 C CA . LEU A 1 192 ? 13.727 -7.824 -29.876 1.00 69.50 192 LEU A CA 1
ATOM 1436 C C . LEU A 1 192 ? 14.540 -7.692 -28.584 1.00 69.50 192 LEU A C 1
ATOM 1438 O O . LEU A 1 192 ? 13.994 -7.285 -27.561 1.00 69.50 192 LEU A O 1
ATOM 1442 N N . LEU A 1 193 ? 15.844 -7.977 -28.625 1.00 75.00 193 LEU A N 1
ATOM 1443 C CA . LEU A 1 193 ? 16.746 -7.800 -27.485 1.00 75.00 193 LEU A CA 1
ATOM 1444 C C . LEU A 1 193 ? 16.883 -6.319 -27.097 1.00 75.00 193 LEU A C 1
ATOM 1446 O O . LEU A 1 193 ? 16.892 -5.989 -25.912 1.00 75.00 193 LEU A O 1
ATOM 1450 N N . GLY A 1 194 ? 16.962 -5.430 -28.091 1.00 71.94 194 GLY A N 1
ATOM 1451 C CA . GLY A 1 194 ? 16.955 -3.980 -27.904 1.00 71.94 194 GLY A CA 1
ATOM 1452 C C . GLY A 1 194 ? 15.646 -3.495 -27.281 1.00 71.94 194 GLY A C 1
ATOM 1453 O O . GLY A 1 194 ? 15.670 -2.808 -26.264 1.00 71.94 194 GLY A O 1
ATOM 1454 N N . ALA A 1 195 ? 14.502 -3.934 -27.809 1.00 64.56 195 ALA A N 1
ATOM 1455 C CA . ALA A 1 195 ? 13.179 -3.605 -27.275 1.00 64.56 195 ALA A CA 1
ATOM 1456 C C . ALA A 1 195 ? 12.927 -4.192 -25.873 1.00 64.56 195 ALA A C 1
ATOM 1458 O O . ALA A 1 195 ? 12.194 -3.604 -25.081 1.00 64.56 195 ALA A O 1
ATOM 1459 N N . ALA A 1 196 ? 13.532 -5.338 -25.545 1.00 63.09 196 ALA A N 1
ATOM 1460 C CA . ALA A 1 196 ? 13.463 -5.938 -24.215 1.00 63.09 196 ALA A CA 1
ATOM 1461 C C . ALA A 1 196 ? 14.296 -5.176 -23.172 1.00 63.09 196 ALA A C 1
ATOM 1463 O O . ALA A 1 196 ? 13.937 -5.197 -21.998 1.00 63.09 196 ALA A O 1
ATOM 1464 N N . ARG A 1 197 ? 15.382 -4.509 -23.589 1.00 74.19 197 ARG A N 1
ATOM 1465 C CA . ARG A 1 197 ? 16.244 -3.690 -22.717 1.00 74.19 197 ARG A CA 1
ATOM 1466 C C . ARG A 1 197 ? 15.845 -2.219 -22.657 1.00 74.19 197 ARG A C 1
ATOM 1468 O O . ARG A 1 197 ? 16.171 -1.541 -21.689 1.00 74.19 197 ARG A O 1
ATOM 1475 N N . TYR A 1 198 ? 15.179 -1.708 -23.686 1.00 72.12 198 TYR A N 1
ATOM 1476 C CA . TYR A 1 198 ? 14.716 -0.328 -23.705 1.00 72.12 198 TYR A CA 1
ATOM 1477 C C . TYR A 1 198 ? 13.472 -0.191 -22.825 1.00 72.12 198 TYR A C 1
ATOM 1479 O O . TYR A 1 198 ? 12.454 -0.828 -23.086 1.00 72.12 198 TYR A O 1
ATOM 1487 N N . HIS A 1 199 ? 13.550 0.640 -21.789 1.00 71.44 199 HIS A N 1
ATOM 1488 C CA . HIS A 1 199 ? 12.429 0.970 -20.914 1.00 71.44 199 HIS A CA 1
ATOM 1489 C C . HIS A 1 199 ? 11.904 2.360 -21.287 1.00 71.44 199 HIS A C 1
ATOM 1491 O O . HIS A 1 199 ? 12.549 3.352 -20.938 1.00 71.44 199 HIS A O 1
ATOM 1497 N N . PRO A 1 200 ? 10.784 2.463 -22.027 1.00 65.69 200 PRO A N 1
ATOM 1498 C CA . PRO A 1 200 ? 10.203 3.755 -22.361 1.00 65.69 200 PRO A CA 1
ATOM 1499 C C . PRO A 1 200 ? 9.850 4.534 -21.090 1.00 65.69 200 PRO A C 1
ATOM 1501 O O . PRO A 1 200 ? 9.563 3.945 -20.046 1.00 65.69 200 PRO A O 1
ATOM 1504 N N . GLY A 1 201 ? 9.861 5.866 -21.187 1.00 59.25 201 GLY A N 1
ATOM 1505 C CA . GLY A 1 201 ? 9.432 6.780 -20.127 1.00 59.25 201 GLY A CA 1
ATOM 1506 C C . GLY A 1 201 ? 7.925 6.698 -19.910 1.00 59.25 201 GLY A C 1
ATOM 1507 O O . GLY A 1 201 ? 7.199 7.638 -20.194 1.00 59.25 201 GLY A O 1
ATOM 1508 N N . VAL A 1 202 ? 7.435 5.554 -19.460 1.00 56.00 202 VAL A N 1
ATOM 1509 C CA . VAL A 1 202 ? 6.036 5.333 -19.124 1.00 56.00 202 VAL A CA 1
ATOM 1510 C C . VAL A 1 202 ? 5.970 4.544 -17.830 1.00 56.00 202 VAL A C 1
ATOM 1512 O O . VAL A 1 202 ? 6.755 3.619 -17.602 1.00 56.00 202 VAL A O 1
ATOM 1515 N N . LEU A 1 203 ? 5.030 4.912 -16.970 1.00 56.75 203 LEU A N 1
ATOM 1516 C CA . LEU A 1 203 ? 4.685 4.113 -15.805 1.00 56.75 203 LEU A CA 1
ATOM 1517 C C . LEU A 1 203 ? 3.509 3.225 -16.161 1.00 56.75 203 LEU A C 1
ATOM 1519 O O . LEU A 1 203 ? 2.475 3.692 -16.636 1.00 56.75 203 LEU A O 1
ATOM 1523 N N . LEU A 1 204 ? 3.703 1.931 -15.930 1.00 60.34 204 LEU A N 1
ATOM 1524 C CA . LEU A 1 204 ? 2.690 0.925 -16.150 1.00 60.34 204 LEU A CA 1
ATOM 1525 C C . LEU A 1 204 ? 2.089 0.539 -14.803 1.00 60.34 204 LEU A C 1
ATOM 1527 O O . LEU A 1 204 ? 2.706 -0.219 -14.043 1.00 60.34 204 LEU A O 1
ATOM 1531 N N . LEU A 1 205 ? 0.894 1.055 -14.521 1.00 57.88 205 LEU A N 1
ATOM 1532 C CA . LEU A 1 205 ? 0.121 0.672 -13.344 1.00 57.88 205 LEU A CA 1
ATOM 1533 C C . LEU A 1 205 ? -0.531 -0.678 -13.619 1.00 57.88 205 LEU A C 1
ATOM 1535 O O . LEU A 1 205 ? -1.521 -0.793 -14.329 1.00 57.88 205 LEU A O 1
ATOM 1539 N N . SER A 1 206 ? 0.091 -1.731 -13.099 1.00 58.25 206 SER A N 1
ATOM 1540 C CA . SER A 1 206 ? -0.393 -3.100 -13.261 1.00 58.25 206 SER A CA 1
ATOM 1541 C C . SER A 1 206 ? -1.177 -3.522 -12.019 1.00 58.25 206 SER A C 1
ATOM 1543 O O . SER A 1 206 ? -0.796 -3.120 -10.915 1.00 58.25 206 SER A O 1
ATOM 1545 N N . PRO A 1 207 ? -2.197 -4.389 -12.144 1.00 59.66 207 PRO A N 1
ATOM 1546 C CA . PRO A 1 207 ? -2.804 -5.024 -10.982 1.00 59.66 207 PRO A CA 1
ATOM 1547 C C . PRO A 1 207 ? -1.708 -5.726 -10.166 1.00 59.66 207 PRO A C 1
ATOM 1549 O O . PRO A 1 207 ? -0.974 -6.574 -10.683 1.00 59.66 207 PRO A O 1
ATOM 1552 N N . GLY A 1 208 ? -1.547 -5.321 -8.910 1.00 63.88 208 GLY A N 1
ATOM 1553 C CA . GLY A 1 208 ? -0.654 -5.960 -7.956 1.00 63.88 208 GLY A CA 1
ATOM 1554 C C . GLY A 1 208 ? -1.325 -7.162 -7.286 1.00 63.88 208 GLY A C 1
ATOM 1555 O O . GLY A 1 208 ? -2.512 -7.420 -7.502 1.00 63.88 208 GLY A O 1
ATOM 1556 N N . PRO A 1 209 ? -0.581 -7.942 -6.484 1.00 70.06 209 PRO A N 1
ATOM 1557 C CA . PRO A 1 209 ? -1.195 -8.981 -5.670 1.00 70.06 209 PRO A CA 1
ATOM 1558 C C . PRO A 1 209 ? -2.191 -8.360 -4.680 1.00 70.06 209 PRO A C 1
ATOM 1560 O O . PRO A 1 209 ? -2.016 -7.220 -4.235 1.00 70.06 209 PRO A O 1
ATOM 1563 N N . VAL A 1 210 ? -3.217 -9.128 -4.318 1.00 81.00 210 VAL A N 1
ATOM 1564 C CA . VAL A 1 210 ? -4.039 -8.814 -3.148 1.00 81.00 210 VAL A CA 1
ATOM 1565 C C . VAL A 1 210 ? -3.222 -9.165 -1.916 1.00 81.00 210 VAL A C 1
ATOM 1567 O O . VAL A 1 210 ? -2.675 -10.265 -1.824 1.00 81.00 210 VAL A O 1
ATOM 1570 N N . ILE A 1 211 ? -3.075 -8.201 -1.019 1.00 86.19 211 ILE A N 1
ATOM 1571 C CA . ILE A 1 211 ? -2.210 -8.308 0.150 1.00 86.19 211 ILE A CA 1
ATOM 1572 C C . ILE A 1 211 ? -3.090 -8.319 1.389 1.00 86.19 211 ILE A C 1
ATOM 1574 O O . ILE A 1 211 ? -3.917 -7.428 1.564 1.00 86.19 211 ILE A O 1
ATOM 1578 N N . ASP A 1 212 ? -2.885 -9.311 2.248 1.00 89.25 212 ASP A N 1
ATOM 1579 C CA . ASP A 1 212 ? -3.458 -9.305 3.589 1.00 89.25 212 ASP A CA 1
ATOM 1580 C C . ASP A 1 212 ? -2.728 -8.266 4.444 1.00 89.25 212 ASP A C 1
ATOM 1582 O O . ASP A 1 212 ? -1.504 -8.360 4.631 1.00 89.25 212 ASP A O 1
ATOM 1586 N N . ILE A 1 213 ? -3.479 -7.264 4.899 1.00 90.94 213 ILE A N 1
ATOM 1587 C CA . ILE A 1 213 ? -2.986 -6.163 5.729 1.00 90.94 213 ILE A CA 1
ATOM 1588 C C . ILE A 1 213 ? -3.500 -6.243 7.169 1.00 90.94 213 ILE A C 1
ATOM 1590 O O . ILE A 1 213 ? -3.266 -5.319 7.938 1.00 90.94 213 ILE A O 1
ATOM 1594 N N . THR A 1 214 ? -4.182 -7.324 7.551 1.00 90.56 214 THR A N 1
ATOM 1595 C CA . THR A 1 214 ? -4.820 -7.460 8.874 1.00 90.56 214 THR A CA 1
ATOM 1596 C C . THR A 1 214 ? -3.825 -7.265 10.024 1.00 90.56 214 THR A C 1
ATOM 1598 O O . THR A 1 214 ? -4.138 -6.591 10.998 1.00 90.56 214 THR A O 1
ATOM 1601 N N . ASP A 1 215 ? -2.594 -7.764 9.866 1.00 90.38 215 ASP A N 1
ATOM 1602 C CA . ASP A 1 215 ? -1.498 -7.619 10.838 1.00 90.38 215 ASP A CA 1
ATOM 1603 C C . ASP A 1 215 ? -0.491 -6.502 10.468 1.00 90.38 215 ASP A C 1
ATOM 1605 O O . ASP A 1 215 ? 0.651 -6.504 10.934 1.00 90.38 215 ASP A O 1
ATOM 1609 N N . ASP A 1 216 ? -0.851 -5.568 9.579 1.00 89.06 216 ASP A N 1
ATOM 1610 C CA . ASP A 1 216 ? 0.051 -4.479 9.165 1.00 89.06 216 ASP A CA 1
ATOM 1611 C C . ASP A 1 216 ? -0.014 -3.244 10.054 1.00 89.06 216 ASP A C 1
ATOM 1613 O O . ASP A 1 216 ? 0.805 -2.337 9.884 1.00 89.06 216 ASP A O 1
ATOM 1617 N N . VAL A 1 217 ? -0.996 -3.176 10.947 1.00 91.94 217 VAL A N 1
ATOM 1618 C CA . VAL A 1 217 ? -1.270 -2.002 11.766 1.00 91.94 217 VAL A CA 1
ATOM 1619 C C . VAL A 1 217 ? -1.098 -2.367 13.230 1.00 91.94 217 VAL A C 1
ATOM 1621 O O . VAL A 1 217 ? -1.768 -3.256 13.747 1.00 91.94 217 VAL A O 1
ATOM 1624 N N . GLU A 1 218 ? -0.210 -1.644 13.898 1.00 92.62 218 GLU A N 1
ATOM 1625 C CA . GLU A 1 218 ? -0.022 -1.707 15.340 1.00 92.62 218 GLU A CA 1
ATOM 1626 C C . GLU A 1 218 ? -0.443 -0.366 15.942 1.00 92.62 218 GLU A C 1
ATOM 1628 O O . GLU A 1 218 ? -0.008 0.693 15.485 1.00 92.62 218 GLU A O 1
ATOM 1633 N N . ILE A 1 219 ? -1.322 -0.407 16.942 1.00 92.25 219 ILE A N 1
ATOM 1634 C CA . ILE A 1 219 ? -1.850 0.782 17.610 1.00 92.25 219 ILE A CA 1
ATOM 1635 C C . ILE A 1 219 ? -1.396 0.772 19.066 1.00 92.25 219 ILE A C 1
ATOM 1637 O O . ILE A 1 219 ? -1.557 -0.225 19.767 1.00 92.25 219 ILE A O 1
ATOM 1641 N N . THR A 1 220 ? -0.855 1.897 19.527 1.00 89.25 220 THR A N 1
ATOM 1642 C CA . THR A 1 220 ? -0.520 2.136 20.934 1.00 89.25 220 THR A CA 1
ATOM 1643 C C . THR A 1 220 ? -1.262 3.369 21.456 1.00 89.25 220 THR A C 1
ATOM 1645 O O . THR A 1 220 ? -1.601 4.283 20.699 1.00 89.25 220 THR A O 1
ATOM 1648 N N . GLY A 1 221 ? -1.559 3.384 22.760 1.00 83.62 221 GLY A N 1
ATOM 1649 C CA . GLY A 1 221 ? -2.297 4.476 23.411 1.00 83.62 221 GLY A CA 1
ATOM 1650 C C . GLY A 1 221 ? -3.828 4.373 23.350 1.00 83.62 221 GLY A C 1
ATOM 1651 O O . GLY A 1 221 ? -4.504 5.300 23.778 1.00 83.62 221 GLY A O 1
ATOM 1652 N N . ALA A 1 222 ? -4.380 3.259 22.858 1.00 87.81 222 ALA A N 1
ATOM 1653 C CA . ALA A 1 222 ? -5.815 2.968 22.861 1.00 87.81 222 ALA A CA 1
ATOM 1654 C C . ALA A 1 222 ? -6.064 1.453 23.014 1.00 87.81 222 ALA A C 1
ATOM 1656 O O . ALA A 1 222 ? -5.173 0.668 22.674 1.00 87.81 222 ALA A O 1
ATOM 1657 N N . PRO A 1 223 ? -7.241 1.019 23.508 1.00 87.81 223 PRO A N 1
ATOM 1658 C CA . PRO A 1 223 ? -7.653 -0.381 23.437 1.00 87.81 223 PRO A CA 1
ATOM 1659 C C . PRO A 1 223 ? -7.662 -0.873 21.986 1.00 87.81 223 PRO A C 1
ATOM 1661 O O . PRO A 1 223 ? -8.123 -0.157 21.099 1.00 87.81 223 PRO A O 1
ATOM 1664 N N . VAL A 1 224 ? -7.152 -2.088 21.761 1.00 91.31 224 VAL A N 1
ATOM 1665 C CA . VAL A 1 224 ? -7.061 -2.698 20.428 1.00 91.31 224 VAL A CA 1
ATOM 1666 C C . VAL A 1 224 ? -7.880 -3.982 20.378 1.00 91.31 224 VAL A C 1
ATOM 1668 O O . VAL A 1 224 ? -7.658 -4.893 21.178 1.00 91.31 224 VAL A O 1
ATOM 1671 N N . TYR A 1 225 ? -8.789 -4.072 19.412 1.00 92.12 225 TYR A N 1
ATOM 1672 C CA . TYR A 1 225 ? -9.662 -5.220 19.171 1.00 92.12 225 TYR A CA 1
ATOM 1673 C C . TYR A 1 225 ? -9.232 -5.927 17.891 1.00 92.12 225 TYR A C 1
ATOM 1675 O O . TYR A 1 225 ? -9.116 -5.303 16.845 1.00 92.12 225 TYR A O 1
ATOM 1683 N N . ARG A 1 226 ? -8.944 -7.231 17.947 1.00 88.88 226 ARG A N 1
ATOM 1684 C CA . ARG A 1 226 ? -8.531 -7.956 16.739 1.00 88.88 226 ARG A CA 1
ATOM 1685 C C . ARG A 1 226 ? -9.753 -8.379 15.917 1.00 88.88 226 ARG A C 1
ATOM 1687 O O . ARG A 1 226 ? -10.618 -9.049 16.482 1.00 88.88 226 ARG A O 1
ATOM 1694 N N . PRO A 1 227 ? -9.785 -8.089 14.605 1.00 89.62 227 PRO A N 1
ATOM 1695 C CA . PRO A 1 227 ? -10.815 -8.623 13.723 1.00 89.62 227 PRO A CA 1
ATOM 1696 C C . PRO A 1 227 ? -10.697 -10.148 13.606 1.00 89.62 227 PRO A C 1
ATOM 1698 O O . PRO A 1 227 ? -9.591 -10.697 13.631 1.00 89.62 227 PRO A O 1
ATOM 1701 N N . ALA A 1 228 ? -11.829 -10.838 13.452 1.00 88.00 228 ALA A N 1
ATOM 1702 C CA . ALA A 1 228 ? -11.836 -12.291 13.238 1.00 88.00 228 ALA A CA 1
ATOM 1703 C C . ALA A 1 228 ? -11.591 -12.667 11.765 1.00 88.00 228 ALA A C 1
ATOM 1705 O O . ALA A 1 228 ? -11.096 -13.753 11.460 1.00 88.00 228 ALA A O 1
ATOM 1706 N N . GLY A 1 229 ? -11.971 -11.776 10.851 1.00 87.88 229 GLY A N 1
ATOM 1707 C CA . GLY A 1 229 ? -11.770 -11.887 9.413 1.00 87.88 229 GLY A CA 1
ATOM 1708 C C . GLY A 1 229 ? -10.496 -11.192 8.946 1.00 87.88 229 GLY A C 1
ATOM 1709 O O . GLY A 1 229 ? -9.524 -11.058 9.686 1.00 87.88 229 GLY A O 1
ATOM 1710 N N . ARG A 1 230 ? -10.475 -10.792 7.670 1.00 90.75 230 ARG A N 1
ATOM 1711 C CA . ARG A 1 230 ? -9.259 -10.276 7.026 1.00 90.75 230 ARG A CA 1
ATOM 1712 C C . ARG A 1 230 ? -9.512 -9.016 6.214 1.00 90.75 230 ARG A C 1
ATOM 1714 O O . ARG A 1 230 ? -10.485 -8.957 5.463 1.00 90.75 230 ARG A O 1
ATOM 1721 N N . TYR A 1 231 ? -8.572 -8.079 6.269 1.00 91.06 231 TYR A N 1
ATOM 1722 C CA . TYR A 1 231 ? -8.542 -6.891 5.419 1.00 91.06 231 TYR A CA 1
ATOM 1723 C C . TYR A 1 231 ? -7.588 -7.086 4.240 1.00 91.06 231 TYR A C 1
ATOM 1725 O O . TYR A 1 231 ? -6.387 -7.310 4.396 1.00 91.06 231 TYR A O 1
ATOM 1733 N N . MET A 1 232 ? -8.147 -7.004 3.037 1.00 88.75 232 MET A N 1
ATOM 1734 C CA . MET A 1 232 ? -7.490 -7.278 1.766 1.00 88.75 232 MET A CA 1
ATOM 1735 C C . MET A 1 232 ? -7.218 -5.975 1.015 1.00 88.75 232 MET A C 1
ATOM 1737 O O . MET A 1 232 ? -8.128 -5.330 0.492 1.00 88.75 232 MET A O 1
ATOM 1741 N N . LEU A 1 233 ? -5.949 -5.603 0.894 1.00 86.75 233 LEU A N 1
ATOM 1742 C CA . LEU A 1 233 ? -5.525 -4.470 0.083 1.00 86.75 233 LEU A CA 1
ATOM 1743 C C . LEU A 1 233 ? -5.322 -4.909 -1.370 1.00 86.75 233 LEU A C 1
ATOM 1745 O O . LEU A 1 233 ? -4.425 -5.695 -1.687 1.00 86.75 233 LEU A O 1
ATOM 1749 N N . THR A 1 234 ? -6.120 -4.355 -2.282 1.00 76.06 234 THR A N 1
ATOM 1750 C CA . THR A 1 234 ? -5.894 -4.499 -3.724 1.00 76.06 234 THR A CA 1
ATOM 1751 C C . THR A 1 234 ? -4.821 -3.500 -4.160 1.00 76.06 234 THR A C 1
ATOM 1753 O O . THR A 1 234 ? -5.099 -2.311 -4.335 1.00 76.06 234 THR A O 1
ATOM 1756 N N . SER A 1 235 ? -3.577 -3.963 -4.282 1.00 65.00 235 SER A N 1
ATOM 1757 C CA . SER A 1 235 ? -2.456 -3.099 -4.666 1.00 65.00 235 SER A CA 1
ATOM 1758 C C . SER A 1 235 ? -2.405 -2.873 -6.179 1.00 65.00 235 SER A C 1
ATOM 1760 O O . SER A 1 235 ? -2.785 -3.740 -6.966 1.00 65.00 235 SER A O 1
ATOM 1762 N N . VAL A 1 236 ? -1.894 -1.716 -6.597 1.00 62.56 236 VAL A N 1
ATOM 1763 C CA . VAL A 1 236 ? -1.381 -1.514 -7.957 1.00 62.56 236 VAL A CA 1
ATOM 1764 C C . VAL A 1 236 ? 0.139 -1.481 -7.881 1.00 62.56 236 VAL A C 1
ATOM 1766 O O . VAL A 1 236 ? 0.719 -0.872 -6.984 1.00 62.56 236 VAL A O 1
ATOM 1769 N N . ARG A 1 237 ? 0.806 -2.184 -8.794 1.00 58.00 237 ARG A N 1
ATOM 1770 C CA . ARG A 1 237 ? 2.259 -2.106 -8.937 1.00 58.00 237 ARG A CA 1
ATOM 1771 C C . ARG A 1 237 ? 2.583 -1.081 -10.005 1.00 58.00 237 ARG A C 1
ATOM 1773 O O . ARG A 1 237 ? 2.218 -1.261 -11.165 1.00 58.00 237 ARG A O 1
ATOM 1780 N N . ALA A 1 238 ? 3.334 -0.059 -9.621 1.00 56.34 238 ALA A N 1
ATOM 1781 C CA . ALA A 1 238 ? 4.067 0.753 -10.573 1.00 56.34 238 ALA A CA 1
ATOM 1782 C C . ALA A 1 238 ? 5.232 -0.086 -11.113 1.00 56.34 238 ALA A C 1
ATOM 1784 O O . ALA A 1 238 ? 6.168 -0.407 -10.384 1.00 56.34 238 ALA A O 1
ATOM 1785 N N . SER A 1 239 ? 5.157 -0.489 -12.379 1.00 55.75 239 SER A N 1
ATOM 1786 C CA . SER A 1 239 ? 6.264 -1.167 -13.056 1.00 55.75 239 SER A CA 1
ATOM 1787 C C . SER A 1 239 ? 6.770 -0.315 -14.213 1.00 55.75 239 SER A C 1
ATOM 1789 O O . SER A 1 239 ? 5.991 0.388 -14.855 1.00 55.75 239 SER A O 1
ATOM 1791 N N . ARG A 1 240 ? 8.082 -0.364 -14.467 1.00 63.00 240 ARG A N 1
ATOM 1792 C CA . ARG A 1 240 ? 8.717 0.221 -15.655 1.00 63.00 240 ARG A CA 1
ATOM 1793 C C . ARG A 1 240 ? 8.769 -0.864 -16.736 1.00 63.00 240 ARG A C 1
ATOM 1795 O O . ARG A 1 240 ? 9.662 -1.713 -16.688 1.00 63.00 240 ARG A O 1
ATOM 1802 N N . PRO A 1 241 ? 7.804 -0.934 -17.663 1.00 60.47 241 PRO A N 1
ATOM 1803 C CA . PRO A 1 241 ? 7.809 -1.980 -18.675 1.00 60.47 241 PRO A CA 1
ATOM 1804 C C . PRO A 1 241 ? 8.970 -1.749 -19.646 1.00 60.47 241 PRO A C 1
ATOM 1806 O O . PRO A 1 241 ? 9.398 -0.616 -19.853 1.00 60.47 241 PRO A O 1
ATOM 1809 N N . SER A 1 242 ? 9.493 -2.813 -20.248 1.00 64.31 242 SER A N 1
ATOM 1810 C CA . SER A 1 242 ? 10.305 -2.671 -21.459 1.00 64.31 242 SER A CA 1
ATOM 1811 C C . SER A 1 242 ? 9.408 -2.338 -22.655 1.00 64.31 242 SER A C 1
ATOM 1813 O O . SER A 1 242 ? 8.205 -2.592 -22.615 1.00 64.31 242 SER A O 1
ATOM 1815 N N . LEU A 1 243 ? 9.959 -1.799 -23.740 1.00 62.19 243 LEU A N 1
ATOM 1816 C CA . LEU A 1 243 ? 9.212 -1.483 -24.962 1.00 62.19 243 LEU A CA 1
ATOM 1817 C C . LEU A 1 243 ? 8.544 -2.726 -25.550 1.00 62.19 243 LEU A C 1
ATOM 1819 O O . LEU A 1 243 ? 7.400 -2.666 -25.996 1.00 62.19 243 LEU A O 1
ATOM 1823 N N . LEU A 1 244 ? 9.216 -3.875 -25.456 1.00 62.28 244 LEU A N 1
ATOM 1824 C CA . LEU A 1 244 ? 8.628 -5.169 -25.785 1.00 62.28 244 LEU A CA 1
ATOM 1825 C C . LEU A 1 244 ? 7.415 -5.489 -24.892 1.00 62.28 244 LEU A C 1
ATOM 1827 O O . LEU A 1 244 ? 6.386 -5.949 -25.385 1.00 62.28 244 LEU A O 1
ATOM 1831 N N . ALA A 1 245 ? 7.511 -5.227 -23.584 1.00 58.34 245 ALA A N 1
ATOM 1832 C CA . ALA A 1 245 ? 6.413 -5.445 -22.646 1.00 58.34 245 ALA A CA 1
ATOM 1833 C C . ALA A 1 245 ? 5.246 -4.468 -22.864 1.00 58.34 245 ALA A C 1
ATOM 1835 O O . ALA A 1 245 ? 4.099 -4.886 -22.729 1.00 58.34 245 ALA A O 1
ATOM 1836 N N . VAL A 1 246 ? 5.511 -3.210 -23.237 1.00 60.25 246 VAL A N 1
ATOM 1837 C CA . VAL A 1 246 ? 4.476 -2.247 -23.653 1.00 60.25 246 VAL A CA 1
ATOM 1838 C C . VAL A 1 246 ? 3.754 -2.759 -24.894 1.00 60.25 246 VAL A C 1
ATOM 1840 O O . VAL A 1 246 ? 2.530 -2.818 -24.887 1.00 60.25 246 VAL A O 1
ATOM 1843 N N . GLY A 1 247 ? 4.487 -3.209 -25.918 1.00 54.59 247 GLY A N 1
ATOM 1844 C CA . GLY A 1 247 ? 3.890 -3.767 -27.135 1.00 54.59 247 GLY A CA 1
ATOM 1845 C C . GLY A 1 247 ? 3.020 -4.999 -26.863 1.00 54.59 247 GLY A C 1
ATOM 1846 O O . GLY A 1 247 ? 1.878 -5.063 -27.307 1.00 54.59 247 GLY A O 1
ATOM 1847 N N . LEU A 1 248 ? 3.515 -5.953 -26.066 1.00 58.50 248 LEU A N 1
ATOM 1848 C CA . LEU A 1 248 ? 2.780 -7.179 -25.724 1.00 58.50 248 LEU A CA 1
ATOM 1849 C C . LEU A 1 248 ? 1.568 -6.937 -24.808 1.00 58.50 248 LEU A C 1
ATOM 1851 O O . LEU A 1 248 ? 0.560 -7.634 -24.932 1.00 58.50 248 LEU A O 1
ATOM 1855 N N . ARG A 1 249 ? 1.660 -5.995 -23.858 1.00 55.72 249 ARG A N 1
ATOM 1856 C CA . ARG A 1 249 ? 0.581 -5.710 -22.893 1.00 55.72 249 ARG A CA 1
ATOM 1857 C C . ARG A 1 249 ? -0.441 -4.708 -23.423 1.00 55.72 249 ARG A C 1
ATOM 1859 O O . ARG A 1 249 ? -1.624 -4.872 -23.137 1.00 55.72 249 ARG A O 1
ATOM 1866 N N . GLY A 1 250 ? -0.015 -3.741 -24.234 1.00 50.62 250 GLY A N 1
ATOM 1867 C CA . GLY A 1 250 ? -0.897 -2.814 -24.946 1.00 50.62 250 GLY A CA 1
ATOM 1868 C C . GLY A 1 250 ? -1.849 -3.545 -25.893 1.00 50.62 250 GLY A C 1
ATOM 1869 O O . GLY A 1 250 ? -3.029 -3.219 -25.945 1.00 50.62 250 GLY A O 1
ATOM 1870 N N . PHE A 1 251 ? -1.390 -4.632 -26.525 1.00 40.47 251 PHE A N 1
ATOM 1871 C CA . PHE A 1 251 ? -2.232 -5.478 -27.381 1.00 40.47 251 PHE A CA 1
ATOM 1872 C C . PHE A 1 251 ? -3.340 -6.237 -26.627 1.00 40.47 251 PHE A C 1
ATOM 1874 O O . PHE A 1 251 ? -4.273 -6.741 -27.242 1.00 40.47 251 PHE A O 1
ATOM 1881 N N . ARG A 1 252 ? -3.249 -6.343 -25.293 1.00 43.06 252 ARG A N 1
ATOM 1882 C CA . ARG A 1 252 ? -4.240 -7.033 -24.451 1.00 43.06 252 ARG A CA 1
ATOM 1883 C C . ARG A 1 252 ? -5.216 -6.089 -23.744 1.00 43.06 252 ARG A C 1
ATOM 1885 O O . ARG A 1 252 ? -6.054 -6.584 -23.001 1.00 43.06 252 ARG A O 1
ATOM 1892 N N . GLY A 1 253 ? -5.113 -4.769 -23.940 1.00 41.09 253 GLY A N 1
ATOM 1893 C CA . GLY A 1 253 ? -6.024 -3.785 -23.333 1.00 41.09 253 GLY A CA 1
ATOM 1894 C C . GLY A 1 253 ? -5.997 -3.739 -21.798 1.00 41.09 253 GLY A C 1
ATOM 1895 O O . GLY A 1 253 ? -6.948 -3.278 -21.187 1.00 41.09 253 GLY A O 1
ATOM 1896 N N . GLN A 1 254 ? -4.935 -4.247 -21.164 1.00 47.22 254 GLN A N 1
ATOM 1897 C CA . GLN A 1 254 ? -4.888 -4.506 -19.716 1.00 47.22 254 GLN A CA 1
ATOM 1898 C C . GLN A 1 254 ? -4.159 -3.432 -18.902 1.00 47.22 254 GLN A C 1
ATOM 1900 O O . GLN A 1 254 ? -3.713 -3.729 -17.789 1.00 47.22 254 GLN A O 1
ATOM 1905 N N . VAL A 1 255 ? -3.928 -2.229 -19.450 1.00 50.66 255 VAL A N 1
ATOM 1906 C CA . VAL A 1 255 ? -3.077 -1.278 -18.735 1.00 50.66 255 VAL A CA 1
ATOM 1907 C C . VAL A 1 255 ? -3.317 0.205 -18.973 1.00 50.66 255 VAL A C 1
ATOM 1909 O O . VAL A 1 255 ? -3.414 0.660 -20.108 1.00 50.66 255 VAL A O 1
ATOM 1912 N N . GLU A 1 256 ? -3.278 0.955 -17.871 1.00 49.69 256 GLU A N 1
ATOM 1913 C CA . GLU A 1 256 ? -3.153 2.407 -17.853 1.00 49.69 256 GLU A CA 1
ATOM 1914 C C . GLU A 1 256 ? -1.675 2.791 -18.023 1.00 49.69 256 GLU A C 1
ATOM 1916 O O . GLU A 1 256 ? -0.807 2.420 -17.221 1.00 49.69 256 GLU A O 1
ATOM 1921 N N . VAL A 1 257 ? -1.382 3.489 -19.121 1.00 52.12 257 VAL A N 1
ATOM 1922 C CA . VAL A 1 257 ? -0.042 3.959 -19.477 1.00 52.12 257 VAL A CA 1
ATOM 1923 C C . VAL A 1 257 ? 0.033 5.436 -19.128 1.00 52.12 257 VAL A C 1
ATOM 1925 O O . VAL A 1 257 ? -0.600 6.255 -19.787 1.00 52.12 257 VAL A O 1
ATOM 1928 N N . VAL A 1 258 ? 0.820 5.783 -18.111 1.00 53.25 258 VAL A N 1
ATOM 1929 C CA . VAL A 1 258 ? 1.071 7.185 -17.762 1.00 53.25 258 VAL A CA 1
ATOM 1930 C C . VAL A 1 258 ? 2.321 7.647 -18.520 1.00 53.25 258 VAL A C 1
ATOM 1932 O O . VAL A 1 258 ? 3.416 7.158 -18.210 1.00 53.25 258 VAL A O 1
ATOM 1935 N N . PRO A 1 259 ? 2.201 8.532 -19.530 1.00 49.38 259 PRO A N 1
ATOM 1936 C CA . PRO A 1 259 ? 3.350 9.022 -20.279 1.00 49.38 259 PRO A CA 1
ATOM 1937 C C . PRO A 1 259 ? 4.206 9.945 -19.405 1.00 49.38 259 PRO A C 1
ATOM 1939 O O . PRO A 1 259 ? 3.757 11.006 -18.978 1.00 49.38 259 PRO A O 1
ATOM 1942 N N . LEU A 1 260 ? 5.457 9.559 -19.154 1.00 51.78 260 LEU A N 1
ATOM 1943 C CA . LEU A 1 260 ? 6.453 10.411 -18.507 1.00 51.78 260 LEU A CA 1
ATOM 1944 C C . LEU A 1 260 ? 7.147 11.240 -19.589 1.00 51.78 260 LEU A C 1
ATOM 1946 O O . LEU A 1 260 ? 8.149 10.820 -20.170 1.00 51.78 260 LEU A O 1
ATOM 1950 N N . HIS A 1 261 ? 6.616 12.427 -19.867 1.00 42.56 261 HIS A N 1
ATOM 1951 C CA . HIS A 1 261 ? 7.353 13.429 -20.631 1.00 42.56 261 HIS A CA 1
ATOM 1952 C C . HIS A 1 261 ? 8.346 14.092 -19.678 1.00 42.56 261 HIS A C 1
ATOM 1954 O O . HIS A 1 261 ? 7.936 14.883 -18.836 1.00 42.56 261 HIS A O 1
ATOM 1960 N N . GLY A 1 262 ? 9.628 13.714 -19.749 1.00 45.62 262 GLY A N 1
ATOM 1961 C CA . GLY A 1 262 ? 10.626 14.334 -18.880 1.00 45.62 262 GLY A CA 1
ATOM 1962 C C . GLY A 1 262 ? 11.977 13.636 -18.701 1.00 45.62 262 GLY A C 1
ATOM 1963 O O . GLY A 1 262 ? 12.136 12.428 -18.910 1.00 45.62 262 GLY A O 1
ATOM 1964 N N . SER A 1 263 ? 12.965 14.434 -18.291 1.00 48.75 263 SER A N 1
ATOM 1965 C CA . SER A 1 263 ? 14.342 14.051 -17.941 1.00 48.75 263 SER A CA 1
ATOM 1966 C C . SER A 1 263 ? 14.401 13.113 -16.719 1.00 48.75 263 SER A C 1
ATOM 1968 O O . SER A 1 263 ? 13.417 12.909 -16.014 1.00 48.75 263 SER A O 1
ATOM 1970 N N . THR A 1 264 ? 15.563 12.515 -16.426 1.00 52.22 264 THR A N 1
ATOM 1971 C CA . THR A 1 264 ? 15.747 11.538 -15.326 1.00 52.22 264 THR A CA 1
ATOM 1972 C C . THR A 1 264 ? 15.315 12.058 -13.957 1.00 52.22 264 THR A C 1
ATOM 1974 O O . THR A 1 264 ? 14.780 11.287 -13.168 1.00 52.22 264 THR A O 1
ATOM 1977 N N . SER A 1 265 ? 15.425 13.370 -13.728 1.00 54.22 265 SER A N 1
ATOM 1978 C CA . SER A 1 265 ? 14.991 14.015 -12.485 1.00 54.22 265 SER A CA 1
ATOM 1979 C C . SER A 1 265 ? 13.467 14.027 -12.296 1.00 54.22 265 SER A C 1
ATOM 1981 O O . SER A 1 265 ? 12.987 13.964 -11.167 1.00 54.22 265 SER A O 1
ATOM 1983 N N . GLU A 1 266 ? 12.683 14.060 -13.377 1.00 51.69 266 GLU A N 1
ATOM 1984 C CA . GLU A 1 266 ? 11.215 14.007 -13.325 1.00 51.69 266 GLU A CA 1
ATOM 1985 C C . GLU A 1 266 ? 10.715 12.588 -13.032 1.00 51.69 266 GLU A C 1
ATOM 1987 O O . GLU A 1 266 ? 9.686 12.407 -12.382 1.00 51.69 266 GLU A O 1
ATOM 1992 N N . ARG A 1 267 ? 11.498 11.569 -13.406 1.00 52.19 267 ARG A N 1
ATOM 1993 C CA . ARG A 1 267 ? 11.174 10.155 -13.169 1.00 52.19 267 ARG A CA 1
ATOM 1994 C C . ARG A 1 267 ? 11.198 9.782 -11.684 1.00 52.19 267 ARG A C 1
ATOM 1996 O O . ARG A 1 267 ? 10.299 9.079 -11.222 1.00 52.19 267 ARG A O 1
ATOM 2003 N N . ASP A 1 268 ? 12.170 10.291 -10.929 1.00 60.91 268 ASP A N 1
ATOM 2004 C CA . ASP A 1 268 ? 12.244 10.074 -9.477 1.00 60.91 268 ASP A CA 1
ATOM 2005 C C . ASP A 1 268 ? 11.256 10.956 -8.709 1.00 60.91 268 ASP A C 1
ATOM 2007 O O . ASP A 1 268 ? 10.808 10.593 -7.622 1.00 60.91 268 ASP A O 1
ATOM 2011 N N . LYS A 1 269 ? 10.861 12.105 -9.276 1.00 62.34 269 LYS A N 1
ATOM 2012 C CA . LYS A 1 269 ? 9.785 12.934 -8.714 1.00 62.34 269 LYS A CA 1
ATOM 2013 C C . LYS A 1 269 ? 8.450 12.196 -8.722 1.00 62.34 269 LYS A C 1
ATOM 2015 O O . LYS A 1 269 ? 7.789 12.185 -7.696 1.00 62.34 269 LYS A O 1
ATOM 2020 N N . VAL A 1 270 ? 8.080 11.526 -9.816 1.00 62.22 270 VAL A N 1
ATOM 2021 C CA . VAL A 1 270 ? 6.793 10.805 -9.887 1.00 62.22 270 VAL A CA 1
ATOM 2022 C C . VAL A 1 270 ? 6.737 9.626 -8.915 1.00 62.22 270 VAL A C 1
ATOM 2024 O O . VAL A 1 270 ? 5.711 9.407 -8.275 1.00 62.22 270 VAL A O 1
ATOM 2027 N N . HIS A 1 271 ? 7.834 8.882 -8.749 1.00 66.25 271 HIS A N 1
ATOM 2028 C CA . HIS A 1 271 ? 7.870 7.799 -7.764 1.00 66.25 271 HIS A CA 1
ATOM 2029 C C . HIS A 1 271 ? 7.790 8.328 -6.325 1.00 66.25 271 HIS A C 1
ATOM 2031 O O . HIS A 1 271 ? 6.950 7.861 -5.559 1.00 66.25 271 HIS A O 1
ATOM 2037 N N . ARG A 1 272 ? 8.589 9.354 -5.989 1.00 69.12 272 ARG A N 1
ATOM 2038 C CA . ARG A 1 272 ? 8.524 10.023 -4.679 1.00 69.12 272 ARG A CA 1
ATOM 2039 C C . ARG A 1 272 ? 7.145 10.616 -4.407 1.00 69.12 272 ARG A C 1
ATOM 2041 O O . ARG A 1 272 ? 6.665 10.523 -3.284 1.00 69.12 272 ARG A O 1
ATOM 2048 N N . GLN A 1 273 ? 6.492 11.170 -5.427 1.00 68.06 273 GLN A N 1
ATOM 2049 C CA . GLN A 1 273 ? 5.126 11.672 -5.318 1.00 68.06 273 GLN A CA 1
ATOM 2050 C C . GLN A 1 273 ? 4.150 10.537 -4.999 1.00 68.06 273 GLN A C 1
ATOM 2052 O O . GLN A 1 273 ? 3.401 10.644 -4.041 1.00 68.06 273 GLN A O 1
ATOM 2057 N N . ALA A 1 274 ? 4.213 9.409 -5.713 1.00 67.38 274 ALA A N 1
ATOM 2058 C CA . ALA A 1 274 ? 3.339 8.264 -5.452 1.00 67.38 274 ALA A CA 1
ATOM 2059 C C . ALA A 1 274 ? 3.541 7.650 -4.048 1.00 67.38 274 ALA A C 1
ATOM 2061 O O . ALA A 1 274 ? 2.581 7.171 -3.436 1.00 67.38 274 ALA A O 1
ATOM 2062 N N . GLU A 1 275 ? 4.773 7.659 -3.527 1.00 70.88 275 GLU A N 1
ATOM 2063 C CA . GLU A 1 275 ? 5.072 7.273 -2.141 1.00 70.88 275 GLU A CA 1
ATOM 2064 C C . GLU A 1 275 ? 4.529 8.297 -1.131 1.00 70.88 275 GLU A C 1
ATOM 2066 O O . GLU A 1 275 ? 3.910 7.915 -0.131 1.00 70.88 275 GLU A O 1
ATOM 2071 N N . ALA A 1 276 ? 4.713 9.593 -1.399 1.00 76.00 276 ALA A N 1
ATOM 2072 C CA . ALA A 1 276 ? 4.195 10.678 -0.572 1.00 76.00 276 ALA A CA 1
ATOM 2073 C C . ALA A 1 276 ? 2.660 10.665 -0.514 1.00 76.00 276 ALA A C 1
ATOM 2075 O O . ALA A 1 276 ? 2.089 10.796 0.570 1.00 76.00 276 ALA A O 1
ATOM 2076 N N . ASP A 1 277 ? 1.999 10.417 -1.645 1.00 75.69 277 ASP A N 1
ATOM 2077 C CA . ASP A 1 277 ? 0.547 10.295 -1.760 1.00 75.69 277 ASP A CA 1
ATOM 2078 C C . ASP A 1 277 ? 0.028 9.106 -0.940 1.00 75.69 277 ASP A C 1
ATOM 2080 O O . ASP A 1 277 ? -0.970 9.218 -0.226 1.00 75.69 277 ASP A O 1
ATOM 2084 N N . PHE A 1 278 ? 0.733 7.969 -0.963 1.00 80.06 278 PHE A N 1
ATOM 2085 C CA . PHE A 1 278 ? 0.381 6.811 -0.138 1.00 80.06 278 PHE A CA 1
ATOM 2086 C C . PHE A 1 278 ? 0.570 7.091 1.362 1.00 80.06 278 PHE A C 1
ATOM 2088 O O . PHE A 1 278 ? -0.276 6.735 2.186 1.00 80.06 278 PHE A O 1
ATOM 2095 N N . ALA A 1 279 ? 1.657 7.767 1.744 1.00 82.88 279 ALA A N 1
ATOM 2096 C CA . ALA A 1 279 ? 1.885 8.179 3.128 1.00 82.88 279 ALA A CA 1
ATOM 2097 C C . ALA A 1 279 ? 0.844 9.207 3.611 1.00 82.88 279 ALA A C 1
ATOM 2099 O O . ALA A 1 279 ? 0.386 9.131 4.752 1.00 82.88 279 ALA A O 1
ATOM 2100 N N . ALA A 1 280 ? 0.443 10.152 2.758 1.00 84.06 280 ALA A N 1
ATOM 2101 C CA . ALA A 1 280 ? -0.640 11.092 3.034 1.00 84.06 280 ALA A CA 1
ATOM 2102 C C . ALA A 1 280 ? -1.983 10.366 3.203 1.00 84.06 280 ALA A C 1
ATOM 2104 O O . ALA A 1 280 ? -2.688 10.616 4.178 1.00 84.06 280 ALA A O 1
ATOM 2105 N N . SER A 1 281 ? -2.282 9.401 2.330 1.00 86.00 281 SER A N 1
ATOM 2106 C CA . SER A 1 281 ? -3.493 8.581 2.403 1.00 86.00 281 SER A CA 1
ATOM 2107 C C . SER A 1 281 ? -3.594 7.792 3.717 1.00 86.00 281 SER A C 1
ATOM 2109 O O . SER A 1 281 ? -4.643 7.788 4.357 1.00 86.00 281 SER A O 1
ATOM 2111 N N . ARG A 1 282 ? -2.489 7.201 4.196 1.00 90.06 282 ARG A N 1
ATOM 2112 C CA . ARG A 1 282 ? -2.458 6.528 5.509 1.00 90.06 282 ARG A CA 1
ATOM 2113 C C . ARG A 1 282 ? -2.675 7.488 6.678 1.00 90.06 282 ARG A C 1
ATOM 2115 O O . ARG A 1 282 ? -3.382 7.140 7.615 1.00 90.06 282 ARG A O 1
ATOM 2122 N N . ARG A 1 283 ? -2.108 8.698 6.629 1.00 90.44 283 ARG A N 1
ATOM 2123 C CA . ARG A 1 283 ? -2.348 9.720 7.664 1.00 90.44 283 ARG A CA 1
ATOM 2124 C C . ARG A 1 283 ? -3.818 10.137 7.705 1.00 90.44 283 ARG A C 1
ATOM 2126 O O . ARG A 1 283 ? -4.399 10.170 8.784 1.00 90.44 283 ARG A O 1
ATOM 2133 N N . ALA A 1 284 ? -4.427 10.373 6.543 1.00 90.62 284 ALA A N 1
ATOM 2134 C CA . ALA A 1 284 ? -5.854 10.662 6.438 1.00 90.62 284 ALA A CA 1
ATOM 2135 C C . ALA A 1 284 ? -6.714 9.515 6.993 1.00 90.62 284 ALA A C 1
ATOM 2137 O O . ALA A 1 284 ? -7.646 9.770 7.752 1.00 90.62 284 ALA A O 1
ATOM 2138 N N . ALA A 1 285 ? -6.346 8.262 6.704 1.00 92.38 285 ALA A N 1
ATOM 2139 C CA . ALA A 1 285 ? -6.999 7.076 7.253 1.00 92.38 285 ALA A CA 1
ATOM 2140 C C . ALA A 1 285 ? -6.955 7.024 8.785 1.00 92.38 285 ALA A C 1
ATOM 2142 O O . ALA A 1 285 ? -7.993 6.806 9.406 1.00 92.38 285 ALA A O 1
ATOM 2143 N N . VAL A 1 286 ? -5.794 7.288 9.398 1.00 94.06 286 VAL A N 1
ATOM 2144 C CA . VAL A 1 286 ? -5.674 7.379 10.864 1.00 94.06 286 VAL A CA 1
ATOM 2145 C C . VAL A 1 286 ? -6.601 8.462 11.403 1.00 94.06 286 VAL A C 1
ATOM 2147 O O . VAL A 1 286 ? -7.371 8.193 12.321 1.00 94.06 286 VAL A O 1
ATOM 2150 N N . THR A 1 287 ? -6.574 9.668 10.829 1.00 93.56 287 THR A N 1
ATOM 2151 C CA . THR A 1 287 ? -7.413 10.783 11.288 1.00 93.56 287 THR A CA 1
ATOM 2152 C C . THR A 1 287 ? -8.906 10.469 11.175 1.00 93.56 287 THR A C 1
ATOM 2154 O O . THR A 1 287 ? -9.648 10.685 12.134 1.00 93.56 287 THR A O 1
ATOM 2157 N N . ALA A 1 288 ? -9.349 9.941 10.034 1.00 93.44 288 ALA A N 1
ATOM 2158 C CA . ALA A 1 288 ? -10.750 9.617 9.792 1.00 93.44 288 ALA A CA 1
ATOM 2159 C C . ALA A 1 288 ? -11.241 8.479 10.702 1.00 93.44 288 ALA A C 1
ATOM 2161 O O . ALA A 1 288 ? -12.289 8.611 11.334 1.00 93.44 288 ALA A O 1
ATOM 2162 N N . ALA A 1 289 ? -10.462 7.400 10.832 1.00 94.06 289 ALA A N 1
ATOM 2163 C CA . ALA A 1 289 ? -10.801 6.264 11.686 1.00 94.06 289 ALA A CA 1
ATOM 2164 C C . ALA A 1 289 ? -10.832 6.645 13.172 1.00 94.06 289 ALA A C 1
ATOM 2166 O O . ALA A 1 289 ? -11.784 6.310 13.872 1.00 94.06 289 ALA A O 1
ATOM 2167 N N . SER A 1 290 ? -9.845 7.419 13.634 1.00 93.44 290 SER A N 1
ATOM 2168 C CA . SER A 1 290 ? -9.783 7.920 15.015 1.00 93.44 290 SER A CA 1
ATOM 2169 C C . SER A 1 290 ? -11.005 8.775 15.355 1.00 93.44 290 SER A C 1
ATOM 2171 O O . SER A 1 290 ? -11.621 8.590 16.404 1.00 93.44 290 SER A O 1
ATOM 2173 N N . ARG A 1 291 ? -11.414 9.667 14.436 1.00 92.62 291 ARG A N 1
ATOM 2174 C CA . ARG A 1 291 ? -12.634 10.469 14.601 1.00 92.62 291 ARG A CA 1
ATOM 2175 C C . ARG A 1 291 ? -13.878 9.585 14.659 1.00 92.62 291 ARG A C 1
ATOM 2177 O O . ARG A 1 291 ? -14.712 9.791 15.533 1.00 92.62 291 ARG A O 1
ATOM 2184 N N . SER A 1 292 ? -13.995 8.615 13.752 1.00 91.75 292 SER A N 1
ATOM 2185 C CA . SER A 1 292 ? -15.144 7.705 13.711 1.00 91.75 292 SER A CA 1
ATOM 2186 C C . SER A 1 292 ? -15.256 6.830 14.962 1.00 91.75 292 SER A C 1
ATOM 2188 O O . SER A 1 292 ? -16.371 6.509 15.363 1.00 91.75 292 SER A O 1
ATOM 2190 N N . ALA A 1 293 ? -14.130 6.436 15.560 1.00 90.31 293 ALA A N 1
ATOM 2191 C CA . ALA A 1 293 ? -14.089 5.625 16.776 1.00 90.31 293 ALA A CA 1
ATOM 2192 C C . ALA A 1 293 ? -14.199 6.457 18.069 1.00 90.31 293 ALA A C 1
ATOM 2194 O O . ALA A 1 293 ? -14.326 5.894 19.151 1.00 90.31 293 ALA A O 1
ATOM 2195 N N . GLY A 1 294 ? -14.130 7.791 17.982 1.00 91.00 294 GLY A N 1
ATOM 2196 C CA . GLY A 1 294 ? -14.113 8.667 19.157 1.00 91.00 294 GLY A CA 1
ATOM 2197 C C . GLY A 1 294 ? -12.823 8.574 19.984 1.00 91.00 294 GLY A C 1
ATOM 2198 O O . GLY A 1 294 ? -12.829 8.931 21.159 1.00 91.00 294 GLY A O 1
ATOM 2199 N N . VAL A 1 295 ? -11.719 8.105 19.390 1.00 88.44 295 VAL A N 1
ATOM 2200 C CA . VAL A 1 295 ? -10.424 7.931 20.065 1.00 88.44 295 VAL A CA 1
ATOM 2201 C C . VAL A 1 295 ? -9.477 9.063 19.653 1.00 88.44 295 VAL A C 1
ATOM 2203 O O . VAL A 1 295 ? -9.087 9.134 18.486 1.00 88.44 295 VAL A O 1
ATOM 2206 N N . PRO A 1 296 ? -9.078 9.966 20.564 1.00 84.12 296 PRO A N 1
ATOM 2207 C CA . PRO A 1 296 ? -8.179 11.059 20.221 1.00 84.12 296 PRO A CA 1
ATOM 2208 C C . PRO A 1 296 ? -6.721 10.581 20.121 1.00 84.12 296 PRO A C 1
ATOM 2210 O O . PRO A 1 296 ? -6.157 10.067 21.079 1.00 84.12 296 PRO A O 1
ATOM 2213 N N . ALA A 1 297 ? -6.104 10.819 18.960 1.00 79.12 297 ALA A N 1
ATOM 2214 C CA . ALA A 1 297 ? -4.661 10.699 18.711 1.00 79.12 297 ALA A CA 1
ATOM 2215 C C . ALA A 1 297 ? -3.994 9.351 19.091 1.00 79.12 297 ALA A C 1
ATOM 2217 O O . ALA A 1 297 ? -2.984 9.348 19.800 1.00 79.12 297 ALA A O 1
ATOM 2218 N N . PRO A 1 298 ? -4.481 8.202 18.584 1.00 88.12 298 PRO A N 1
ATOM 2219 C CA . PRO A 1 298 ? -3.758 6.944 18.731 1.00 88.12 298 PRO A CA 1
ATOM 2220 C C . PRO A 1 298 ? -2.426 6.992 17.971 1.00 88.12 298 PRO A C 1
ATOM 2222 O O . PRO A 1 298 ? -2.329 7.550 16.872 1.00 88.12 298 PRO A O 1
ATOM 2225 N N . THR A 1 299 ? -1.392 6.364 18.529 1.00 91.19 299 THR A N 1
ATOM 2226 C CA . THR A 1 299 ? -0.119 6.197 17.821 1.00 91.19 299 THR A CA 1
ATOM 2227 C C . THR A 1 299 ? -0.211 4.950 16.953 1.00 91.19 299 THR A C 1
ATOM 2229 O O . THR A 1 299 ? -0.351 3.842 17.467 1.00 91.19 299 THR A O 1
ATOM 2232 N N . VAL A 1 300 ? -0.155 5.132 15.631 1.00 92.19 300 VAL A N 1
ATOM 2233 C CA . VAL A 1 300 ? -0.336 4.057 14.648 1.00 92.19 300 VAL A CA 1
ATOM 2234 C C . VAL A 1 300 ? 0.967 3.793 13.900 1.00 92.19 300 VAL A C 1
ATOM 2236 O O . VAL A 1 300 ? 1.491 4.667 13.206 1.00 92.19 300 VAL A O 1
ATOM 2239 N N . HIS A 1 301 ? 1.466 2.565 13.998 1.00 91.50 301 HIS A N 1
ATOM 2240 C CA . HIS A 1 301 ? 2.618 2.080 13.253 1.00 91.50 301 HIS A CA 1
ATOM 2241 C C . HIS A 1 301 ? 2.163 1.170 12.116 1.00 91.50 301 HIS A C 1
ATOM 2243 O O . HIS A 1 301 ? 1.386 0.238 12.308 1.00 91.50 301 HIS A O 1
ATOM 2249 N N . PHE A 1 302 ? 2.672 1.440 10.916 1.00 88.88 302 PHE A N 1
ATOM 2250 C CA . PHE A 1 302 ? 2.393 0.637 9.732 1.00 88.88 302 PHE A CA 1
ATOM 2251 C C . PHE A 1 302 ? 3.603 -0.212 9.368 1.00 88.88 302 PHE A C 1
ATOM 2253 O O . PHE A 1 302 ? 4.712 0.308 9.209 1.00 88.88 302 PHE A O 1
ATOM 2260 N N . ARG A 1 303 ? 3.377 -1.499 9.112 1.00 86.12 303 ARG A N 1
ATOM 2261 C CA . ARG A 1 303 ? 4.382 -2.382 8.528 1.00 86.12 303 ARG A CA 1
ATOM 2262 C C . ARG A 1 303 ? 4.813 -1.858 7.158 1.00 86.12 303 ARG A C 1
ATOM 2264 O O . ARG A 1 303 ? 3.990 -1.519 6.307 1.00 86.12 303 ARG A O 1
ATOM 2271 N N . HIS A 1 304 ? 6.123 -1.799 6.927 1.00 77.75 304 HIS A N 1
ATOM 2272 C CA . HIS A 1 304 ? 6.651 -1.371 5.637 1.00 77.75 304 HIS A CA 1
ATOM 2273 C C . HIS A 1 304 ? 6.411 -2.444 4.567 1.00 77.75 304 HIS A C 1
ATOM 2275 O O . HIS A 1 304 ? 6.743 -3.617 4.761 1.00 77.75 304 HIS A O 1
ATOM 2281 N N . ARG A 1 305 ? 5.852 -2.030 3.428 1.00 72.31 305 ARG A N 1
ATOM 2282 C CA . ARG A 1 305 ? 5.646 -2.862 2.240 1.00 72.31 305 ARG A CA 1
ATOM 2283 C C . ARG A 1 305 ? 5.970 -2.050 0.989 1.00 72.31 305 ARG A C 1
ATOM 2285 O O . ARG A 1 305 ? 5.711 -0.851 0.956 1.00 72.31 305 ARG A O 1
ATOM 2292 N N . ASP A 1 306 ? 6.470 -2.727 -0.043 1.00 67.00 306 ASP A N 1
ATOM 2293 C CA . ASP A 1 306 ? 6.733 -2.147 -1.368 1.00 67.00 306 ASP A CA 1
ATOM 2294 C C . ASP A 1 306 ? 5.397 -1.953 -2.135 1.00 67.00 306 ASP A C 1
ATOM 2296 O O . ASP A 1 306 ? 5.094 -2.673 -3.091 1.00 67.00 306 ASP A O 1
ATOM 2300 N N . ILE A 1 307 ? 4.549 -1.030 -1.660 1.00 68.75 307 ILE A N 1
ATOM 2301 C CA . ILE A 1 307 ? 3.221 -0.697 -2.211 1.00 68.75 307 ILE A CA 1
ATOM 2302 C C . ILE A 1 307 ? 3.146 0.815 -2.436 1.00 68.75 307 ILE A C 1
ATOM 2304 O O . ILE A 1 307 ? 3.577 1.590 -1.587 1.00 68.75 307 ILE A O 1
ATOM 2308 N N . VAL A 1 308 ? 2.577 1.231 -3.569 1.00 63.06 308 VAL A N 1
ATOM 2309 C CA . VAL A 1 308 ? 2.456 2.641 -3.964 1.00 63.06 308 VAL A CA 1
ATOM 2310 C C . VAL A 1 308 ? 1.049 2.962 -4.469 1.00 63.06 308 VAL A C 1
ATOM 2312 O O . VAL A 1 308 ? 0.335 2.076 -4.946 1.00 63.06 308 VAL A O 1
ATOM 2315 N N . GLY A 1 309 ? 0.679 4.243 -4.405 1.00 64.50 309 GLY A N 1
ATOM 2316 C CA . GLY A 1 309 ? -0.563 4.786 -4.961 1.00 64.50 309 GLY A CA 1
ATOM 2317 C C . GLY A 1 309 ? -1.597 5.196 -3.900 1.00 64.50 309 GLY A C 1
ATOM 2318 O O . GLY A 1 309 ? -1.683 4.573 -2.846 1.00 64.50 309 GLY A O 1
ATOM 2319 N N . PRO A 1 310 ? -2.428 6.219 -4.161 1.00 62.59 310 PRO A N 1
ATOM 2320 C CA . PRO A 1 310 ? -3.270 6.860 -3.142 1.00 62.59 310 PRO A CA 1
ATOM 2321 C C . PRO A 1 310 ? -4.507 6.041 -2.723 1.00 62.59 310 PRO A C 1
ATOM 2323 O O . PRO A 1 310 ? -5.207 6.402 -1.782 1.00 62.59 310 PRO A O 1
ATOM 2326 N N . SER A 1 311 ? -4.814 4.937 -3.414 1.00 67.12 311 SER A N 1
ATOM 2327 C CA . SER A 1 311 ? -6.101 4.227 -3.314 1.00 67.12 311 SER A CA 1
ATOM 2328 C C . SER A 1 311 ? -6.242 3.249 -2.138 1.00 67.12 311 SER A C 1
ATOM 2330 O O . SER A 1 311 ? -7.183 2.453 -2.130 1.00 67.12 311 SER A O 1
ATOM 2332 N N . GLY A 1 312 ? -5.286 3.246 -1.203 1.00 76.25 312 GLY A N 1
ATOM 2333 C CA . GLY A 1 312 ? -5.291 2.380 -0.018 1.00 76.25 312 GLY A CA 1
ATOM 2334 C C . GLY A 1 312 ? -5.965 2.996 1.213 1.00 76.25 312 GLY A C 1
ATOM 2335 O O . GLY A 1 312 ? -6.148 2.295 2.205 1.00 76.25 312 GLY A O 1
ATOM 2336 N N . GLY A 1 313 ? -6.333 4.280 1.166 1.00 87.88 313 GLY A N 1
ATOM 2337 C CA . GLY A 1 313 ? -6.838 5.019 2.328 1.00 87.88 313 GLY A CA 1
ATOM 2338 C C . GLY A 1 313 ? -8.068 4.385 2.967 1.00 87.88 313 GLY A C 1
ATOM 2339 O O . GLY A 1 313 ? -8.081 4.177 4.177 1.00 87.88 313 GLY A O 1
ATOM 2340 N N . LEU A 1 314 ? -9.063 4.006 2.158 1.00 91.69 314 LEU A N 1
ATOM 2341 C CA . LEU A 1 314 ? -10.309 3.433 2.673 1.00 91.69 314 LEU A CA 1
ATOM 2342 C C . LEU A 1 314 ? -10.087 2.111 3.430 1.00 91.69 314 LEU A C 1
ATOM 2344 O O . LEU A 1 314 ? -10.592 1.956 4.537 1.00 91.69 314 LEU A O 1
ATOM 2348 N N . VAL A 1 315 ? -9.308 1.169 2.884 1.00 93.00 315 VAL A N 1
ATOM 2349 C CA . VAL A 1 315 ? -9.104 -0.134 3.546 1.00 93.00 315 VAL A CA 1
ATOM 2350 C C . VAL A 1 315 ? -8.289 -0.009 4.834 1.00 93.00 315 VAL A C 1
ATOM 2352 O O . VAL A 1 315 ? -8.602 -0.680 5.813 1.00 93.00 315 VAL A O 1
ATOM 2355 N N . TYR A 1 316 ? -7.292 0.885 4.872 1.00 93.69 316 TYR A N 1
ATOM 2356 C CA . TYR A 1 316 ? -6.560 1.162 6.109 1.00 93.69 316 TYR A CA 1
ATOM 2357 C C . TYR A 1 316 ? -7.454 1.833 7.150 1.00 93.69 316 TYR A C 1
ATOM 2359 O O . TYR A 1 316 ? -7.351 1.498 8.323 1.00 93.69 316 TYR A O 1
ATOM 2367 N N . ALA A 1 317 ? -8.341 2.742 6.742 1.00 94.50 317 ALA A N 1
ATOM 2368 C CA . ALA A 1 317 ? -9.262 3.387 7.670 1.00 94.50 317 ALA A CA 1
ATOM 2369 C C . ALA A 1 317 ? -10.257 2.393 8.273 1.00 94.50 317 ALA A C 1
ATOM 2371 O O . ALA A 1 317 ? -10.509 2.460 9.470 1.00 94.50 317 ALA A O 1
ATOM 2372 N N . LEU A 1 318 ? -10.766 1.445 7.479 1.00 94.69 318 LEU A N 1
ATOM 2373 C CA . LEU A 1 318 ? -11.626 0.370 7.978 1.00 94.69 318 LEU A CA 1
ATOM 2374 C C . LEU A 1 318 ? -10.889 -0.526 8.975 1.00 94.69 318 LEU A C 1
ATOM 2376 O O . LEU A 1 318 ? -11.390 -0.730 10.074 1.00 94.69 318 LEU A O 1
ATOM 2380 N N . LEU A 1 319 ? -9.679 -0.983 8.633 1.00 94.94 319 LEU A N 1
ATOM 2381 C CA . LEU A 1 319 ? -8.851 -1.779 9.541 1.00 94.94 319 LEU A CA 1
ATOM 2382 C C . LEU A 1 319 ? -8.579 -1.033 10.855 1.00 94.94 319 LEU A C 1
ATOM 2384 O O . LEU A 1 319 ? -8.761 -1.597 11.925 1.00 94.94 319 LEU A O 1
ATOM 2388 N N . ILE A 1 320 ? -8.171 0.238 10.793 1.00 95.00 320 ILE A N 1
ATOM 2389 C CA . ILE A 1 320 ? -7.900 1.041 11.994 1.00 95.00 320 ILE A CA 1
ATOM 2390 C C . ILE A 1 320 ? -9.182 1.247 12.811 1.00 95.00 320 ILE A C 1
ATOM 2392 O O . ILE A 1 320 ? -9.140 1.148 14.031 1.00 95.00 320 ILE A O 1
ATOM 2396 N N . ALA A 1 321 ? -10.319 1.520 12.167 1.00 94.44 321 ALA A N 1
ATOM 2397 C CA . ALA A 1 321 ? -11.591 1.706 12.859 1.00 94.44 321 ALA A CA 1
ATOM 2398 C C . ALA A 1 321 ? -12.054 0.424 13.569 1.00 94.44 321 ALA A C 1
ATOM 2400 O O . ALA A 1 321 ? -12.538 0.509 14.694 1.00 94.44 321 ALA A O 1
ATOM 2401 N N . ASP A 1 322 ? -11.865 -0.743 12.947 1.00 94.44 322 ASP A N 1
ATOM 2402 C CA . ASP A 1 322 ? -12.131 -2.057 13.548 1.00 94.44 322 ASP A CA 1
ATOM 2403 C C . ASP A 1 322 ? -11.209 -2.308 14.745 1.00 94.44 322 ASP A C 1
ATOM 2405 O O . ASP A 1 322 ? -11.669 -2.628 15.833 1.00 94.44 322 ASP A O 1
ATOM 2409 N N . LEU A 1 323 ? -9.910 -2.023 14.592 1.00 94.44 323 LEU A N 1
ATOM 2410 C CA . LEU A 1 323 ? -8.944 -2.134 15.686 1.00 94.44 323 LEU A CA 1
ATOM 2411 C C . LEU A 1 323 ? -9.289 -1.230 16.880 1.00 94.44 323 LEU A C 1
ATOM 2413 O O . LEU A 1 323 ? -8.991 -1.594 18.012 1.00 94.44 323 LEU A O 1
ATOM 2417 N N . LEU A 1 324 ? -9.901 -0.065 16.650 1.00 94.00 324 LEU A N 1
ATOM 2418 C CA . LEU A 1 324 ? -10.250 0.905 17.695 1.00 94.00 324 LEU A CA 1
ATOM 2419 C C . LEU A 1 324 ? -11.654 0.711 18.292 1.00 94.00 324 LEU A C 1
ATOM 2421 O O . LEU A 1 324 ? -11.961 1.333 19.309 1.00 94.00 324 LEU A O 1
ATOM 2425 N N . THR A 1 325 ? -12.513 -0.108 17.680 1.00 91.00 325 THR A N 1
ATOM 2426 C CA . THR A 1 325 ? -13.918 -0.251 18.089 1.00 91.00 325 THR A CA 1
ATOM 2427 C C . THR A 1 325 ? -14.177 -1.654 18.638 1.00 91.00 325 THR A C 1
ATOM 2429 O O . THR A 1 325 ? -13.808 -2.630 17.993 1.00 91.00 325 THR A O 1
ATOM 2432 N N . PRO A 1 326 ? -14.855 -1.808 19.790 1.00 89.38 326 PRO A N 1
ATOM 2433 C CA . PRO A 1 326 ? -15.251 -3.126 20.270 1.00 89.38 326 PRO A CA 1
ATOM 2434 C C . PRO A 1 326 ? -16.169 -3.847 19.272 1.00 89.38 326 PRO A C 1
ATOM 2436 O O . PRO A 1 326 ? -17.158 -3.277 18.809 1.00 89.38 326 PRO A O 1
ATOM 2439 N N . GLY A 1 327 ? -15.882 -5.121 19.010 1.00 86.75 327 GLY A N 1
ATOM 2440 C CA . GLY A 1 327 ? -16.655 -5.975 18.107 1.00 86.75 327 GLY A CA 1
ATOM 2441 C C . GLY A 1 327 ? -15.798 -6.544 16.979 1.00 86.75 327 GLY A C 1
ATOM 2442 O O . GLY A 1 327 ? -14.586 -6.372 16.969 1.00 86.75 327 GLY A O 1
ATOM 2443 N N . ASP A 1 328 ? -16.438 -7.253 16.052 1.00 86.88 328 ASP A N 1
ATOM 2444 C CA . ASP A 1 328 ? -15.814 -7.707 14.808 1.00 86.88 328 ASP A CA 1
ATOM 2445 C C . ASP A 1 328 ? -16.605 -7.128 13.635 1.00 86.88 328 ASP A C 1
ATOM 2447 O O . ASP A 1 328 ? -17.689 -7.622 13.316 1.00 86.88 328 ASP A O 1
ATOM 2451 N N . LEU A 1 329 ? -16.087 -6.076 12.993 1.00 88.81 329 LEU A N 1
ATOM 2452 C CA . LEU A 1 329 ? -16.745 -5.502 11.812 1.00 88.81 329 LEU A CA 1
ATOM 2453 C C . LEU A 1 329 ? -16.638 -6.429 10.600 1.00 88.81 329 LEU A C 1
ATOM 2455 O O . LEU A 1 329 ? -17.436 -6.345 9.662 1.00 88.81 329 LEU A O 1
ATOM 2459 N N . THR A 1 330 ? -15.663 -7.338 10.599 1.00 87.94 330 THR A N 1
ATOM 2460 C CA . THR A 1 330 ? -15.491 -8.247 9.473 1.00 87.94 330 THR A CA 1
ATOM 2461 C C . THR A 1 330 ? -16.556 -9.336 9.422 1.00 87.94 330 THR A C 1
ATOM 2463 O O . THR A 1 330 ? -16.891 -9.805 8.330 1.00 87.94 330 THR A O 1
ATOM 2466 N N . GLY A 1 331 ? -17.111 -9.739 10.569 1.00 85.81 331 GLY A N 1
ATOM 2467 C CA . GLY A 1 331 ? -17.983 -10.908 10.686 1.00 85.81 331 GLY A CA 1
ATOM 2468 C C . GLY A 1 331 ? -17.312 -12.183 10.158 1.00 85.81 331 GLY A C 1
ATOM 2469 O O . GLY A 1 331 ? -17.955 -12.986 9.484 1.00 85.81 331 GLY A O 1
ATOM 2470 N N . GLY A 1 332 ? -15.992 -12.314 10.336 1.00 85.69 332 GLY A N 1
ATOM 2471 C CA . GLY A 1 332 ? -15.174 -13.397 9.771 1.00 85.69 332 GLY A CA 1
ATOM 2472 C C . GLY A 1 332 ? -14.937 -13.343 8.249 1.00 85.69 332 GLY A C 1
ATOM 2473 O O . GLY A 1 332 ? -14.313 -14.250 7.690 1.00 85.69 332 GLY A O 1
ATOM 2474 N N . ARG A 1 333 ? -15.413 -12.306 7.544 1.00 85.31 333 ARG A N 1
ATOM 2475 C CA . ARG A 1 333 ? -15.287 -12.175 6.079 1.00 85.31 333 ARG A CA 1
ATOM 2476 C C . ARG A 1 333 ? -13.901 -11.669 5.663 1.00 85.31 333 ARG A C 1
ATOM 2478 O O . ARG A 1 333 ? -13.176 -11.041 6.431 1.00 85.31 333 ARG A O 1
ATOM 2485 N N . ALA A 1 334 ? -13.543 -11.909 4.400 1.00 86.38 334 ALA A N 1
ATOM 2486 C CA . ALA A 1 334 ? -12.412 -11.245 3.755 1.00 86.38 334 ALA A CA 1
ATOM 2487 C C . ALA A 1 334 ? -12.913 -9.981 3.040 1.00 86.38 334 ALA A C 1
ATOM 2489 O O . ALA A 1 334 ? -13.562 -10.073 1.995 1.00 86.38 334 ALA A O 1
ATOM 2490 N N . ILE A 1 335 ? -12.628 -8.818 3.619 1.00 87.94 335 ILE A N 1
ATOM 2491 C CA . ILE A 1 335 ? -13.098 -7.516 3.145 1.00 87.94 335 ILE A CA 1
ATOM 2492 C C . ILE A 1 335 ? -11.998 -6.855 2.331 1.00 87.94 335 ILE A C 1
ATOM 2494 O O . ILE A 1 335 ? -10.899 -6.630 2.834 1.00 87.94 335 ILE A O 1
ATOM 2498 N N . ALA A 1 336 ? -12.304 -6.487 1.092 1.00 89.56 336 ALA A N 1
ATOM 2499 C CA . ALA A 1 336 ? -11.480 -5.572 0.322 1.00 89.56 336 ALA A CA 1
ATOM 2500 C C . ALA A 1 336 ? -12.157 -4.214 0.199 1.00 89.56 336 ALA A C 1
ATOM 2502 O O . ALA A 1 336 ? -13.376 -4.117 0.074 1.00 89.56 336 ALA A O 1
ATOM 2503 N N . ALA A 1 337 ? -11.351 -3.160 0.173 1.00 89.75 337 ALA A N 1
ATOM 2504 C CA . ALA A 1 337 ? -11.839 -1.824 -0.111 1.00 89.75 337 ALA A CA 1
ATOM 2505 C C . ALA A 1 337 ? -10.835 -1.055 -0.966 1.00 89.75 337 ALA A C 1
ATOM 2507 O O . ALA A 1 337 ? -9.618 -1.217 -0.836 1.00 89.75 337 ALA A O 1
ATOM 2508 N N . THR A 1 338 ? -11.345 -0.197 -1.841 1.00 86.56 338 THR A N 1
ATOM 2509 C CA . THR A 1 338 ? -10.537 0.745 -2.606 1.00 86.56 338 THR A CA 1
ATOM 2510 C C . THR A 1 338 ? -11.190 2.118 -2.599 1.00 86.56 338 THR A C 1
ATOM 2512 O O . THR A 1 338 ? -12.407 2.241 -2.621 1.00 86.56 338 THR A O 1
ATOM 2515 N N . GLY A 1 339 ? -10.366 3.155 -2.537 1.00 84.38 339 GLY A N 1
ATOM 2516 C CA . GLY A 1 339 ? -10.832 4.529 -2.423 1.00 84.38 339 GLY A CA 1
ATOM 2517 C C . GLY A 1 339 ? -9.702 5.390 -1.893 1.00 84.38 339 GLY A C 1
ATOM 2518 O O . GLY A 1 339 ? -8.980 4.966 -0.981 1.00 84.38 339 GLY A O 1
ATOM 2519 N N . THR A 1 340 ? -9.520 6.578 -2.464 1.00 85.25 340 THR A N 1
ATOM 2520 C CA . THR A 1 340 ? -8.796 7.609 -1.720 1.00 85.25 340 THR A CA 1
ATOM 2521 C C . THR A 1 340 ? -9.669 8.023 -0.539 1.00 85.25 340 THR A C 1
ATOM 2523 O O . THR A 1 340 ? -10.887 7.852 -0.569 1.00 85.25 340 THR A O 1
ATOM 2526 N N . LEU A 1 341 ? -9.048 8.498 0.532 1.00 88.44 341 LEU A N 1
ATOM 2527 C CA . LEU A 1 341 ? -9.771 8.943 1.713 1.00 88.44 341 LEU A CA 1
ATOM 2528 C C . LEU A 1 341 ? -9.157 10.249 2.182 1.00 88.44 341 LEU A C 1
ATOM 2530 O O . LEU A 1 341 ? -7.933 10.338 2.315 1.00 88.44 341 LEU A O 1
ATOM 2534 N N . ASP A 1 342 ? -9.998 11.246 2.412 1.00 88.50 342 ASP A N 1
ATOM 2535 C CA . ASP A 1 342 ? -9.572 12.492 3.028 1.00 88.50 342 ASP A CA 1
ATOM 2536 C C . ASP A 1 342 ? -9.630 12.406 4.570 1.00 88.50 342 ASP A C 1
ATOM 2538 O O . ASP A 1 342 ? -10.202 11.469 5.138 1.00 88.50 342 ASP A O 1
ATOM 2542 N N . PRO A 1 343 ? -9.040 13.372 5.297 1.00 89.25 343 PRO A N 1
ATOM 2543 C CA . PRO A 1 343 ? -9.107 13.386 6.753 1.00 89.25 343 PRO A CA 1
ATOM 2544 C C . PRO A 1 343 ? -10.517 13.598 7.312 1.00 89.25 343 PRO A C 1
ATOM 2546 O O . PRO A 1 343 ? -10.688 13.424 8.517 1.00 89.25 343 PRO A O 1
ATOM 2549 N N . ALA A 1 344 ? -11.503 14.015 6.507 1.00 88.62 344 ALA A N 1
ATOM 2550 C CA . ALA A 1 344 ? -12.909 14.141 6.901 1.00 88.62 344 ALA A CA 1
ATOM 2551 C C . ALA A 1 344 ? -13.640 12.785 6.854 1.00 88.62 344 ALA A C 1
ATOM 2553 O O . ALA A 1 344 ? -14.626 12.601 7.567 1.00 88.62 344 ALA A O 1
ATOM 2554 N N . GLY A 1 345 ? -13.100 11.820 6.108 1.00 90.31 345 GLY A N 1
ATOM 2555 C CA . GLY A 1 345 ? -13.677 10.503 5.879 1.00 90.31 345 GLY A CA 1
ATOM 2556 C C . GLY A 1 345 ? -14.456 10.402 4.568 1.00 90.31 345 GLY A C 1
ATOM 2557 O O . GLY A 1 345 ? -15.170 9.419 4.394 1.00 90.31 345 GLY A O 1
ATOM 2558 N N . ALA A 1 346 ? -14.348 11.372 3.656 1.00 90.88 346 ALA A N 1
ATOM 2559 C CA . ALA A 1 346 ? -14.943 11.277 2.327 1.00 90.88 346 ALA A CA 1
ATOM 2560 C C . ALA A 1 346 ? -14.113 10.347 1.434 1.00 90.88 346 ALA A C 1
ATOM 2562 O O . ALA A 1 346 ? -12.878 10.403 1.418 1.00 90.88 346 ALA A O 1
ATOM 2563 N N . VAL A 1 347 ? -14.806 9.480 0.699 1.00 89.62 347 VAL A N 1
ATOM 2564 C CA . VAL A 1 347 ? -14.208 8.505 -0.213 1.00 89.62 347 VAL A CA 1
ATOM 2565 C C . VAL A 1 347 ? -14.124 9.112 -1.606 1.00 89.62 347 VAL A C 1
ATOM 2567 O O . VAL A 1 347 ? -15.123 9.554 -2.167 1.00 89.62 347 VAL A O 1
ATOM 2570 N N . GLY A 1 348 ? -12.920 9.122 -2.168 1.00 82.19 348 GLY A N 1
ATOM 2571 C CA . GLY A 1 348 ? -12.657 9.650 -3.498 1.00 82.19 348 GLY A CA 1
ATOM 2572 C C . GLY A 1 348 ? -12.360 8.569 -4.534 1.00 82.19 348 GLY A C 1
ATOM 2573 O O . GLY A 1 348 ? -12.043 7.414 -4.224 1.00 82.19 348 GLY A O 1
ATOM 2574 N N . ARG A 1 349 ? -12.439 8.994 -5.797 1.00 80.00 349 ARG A N 1
ATOM 2575 C CA . ARG A 1 349 ? -12.305 8.147 -6.984 1.00 80.00 349 ARG A CA 1
ATOM 2576 C C . ARG A 1 349 ? -10.956 7.447 -7.083 1.00 80.00 349 ARG A C 1
ATOM 2578 O O . ARG A 1 349 ? -9.921 7.966 -6.666 1.00 80.00 349 ARG A O 1
ATOM 2585 N N . VAL A 1 350 ? -10.961 6.285 -7.729 1.00 75.81 350 VAL A N 1
ATOM 2586 C CA . VAL A 1 350 ? -9.771 5.474 -7.994 1.00 75.81 350 VAL A CA 1
ATOM 2587 C C . VAL A 1 350 ? -9.785 4.866 -9.395 1.00 75.81 350 VAL A C 1
ATOM 2589 O O . VAL A 1 350 ? -10.833 4.560 -9.959 1.00 75.81 350 VAL A O 1
ATOM 2592 N N . GLY A 1 351 ? -8.593 4.650 -9.949 1.00 72.38 351 GLY A N 1
ATOM 2593 C CA . GLY A 1 351 ? -8.404 3.904 -11.192 1.00 72.38 351 GLY A CA 1
ATOM 2594 C C . GLY A 1 351 ? -8.423 2.385 -10.989 1.00 72.38 351 GLY A C 1
ATOM 2595 O O . GLY A 1 351 ? -8.204 1.880 -9.875 1.00 72.38 351 GLY A O 1
ATOM 2596 N N . GLY A 1 352 ? -8.653 1.667 -12.091 1.00 72.06 352 GLY A N 1
ATOM 2597 C CA . GLY A 1 352 ? -8.462 0.219 -12.200 1.00 72.06 352 GLY A CA 1
ATOM 2598 C C . GLY A 1 352 ? -9.415 -0.642 -11.361 1.00 72.06 352 GLY A C 1
ATOM 2599 O O . GLY A 1 352 ? -8.981 -1.610 -10.738 1.00 72.06 352 GLY A O 1
ATOM 2600 N N . ILE A 1 353 ? -10.695 -0.266 -11.256 1.00 77.62 353 ILE A N 1
ATOM 2601 C CA . ILE A 1 353 ? -11.673 -0.984 -10.416 1.00 77.62 353 ILE A CA 1
ATOM 2602 C C . ILE A 1 353 ? -11.896 -2.416 -10.912 1.00 77.62 353 ILE A C 1
ATOM 2604 O O . ILE A 1 353 ? -11.854 -3.350 -10.110 1.00 77.62 353 ILE A O 1
ATOM 2608 N N . ALA A 1 354 ? -12.075 -2.606 -12.223 1.00 74.44 354 ALA A N 1
ATOM 2609 C CA . ALA A 1 354 ? -12.288 -3.928 -12.811 1.00 74.44 354 ALA A CA 1
ATOM 2610 C C . ALA A 1 354 ? -11.093 -4.859 -12.548 1.00 74.44 354 ALA A C 1
ATOM 2612 O O . ALA A 1 354 ? -11.255 -6.029 -12.200 1.00 74.44 354 ALA A O 1
ATOM 2613 N N . GLU A 1 355 ? -9.879 -4.324 -12.637 1.00 74.00 355 GLU A N 1
ATOM 2614 C CA . GLU A 1 355 ? -8.631 -5.017 -12.352 1.00 74.00 355 GLU A CA 1
ATOM 2615 C C . GLU A 1 355 ? -8.511 -5.407 -10.878 1.00 74.00 355 GLU A C 1
ATOM 2617 O O . GLU A 1 355 ? -8.120 -6.537 -10.570 1.00 74.00 355 GLU A O 1
ATOM 2622 N N . LYS A 1 356 ? -8.856 -4.489 -9.967 1.00 79.81 356 LYS A N 1
ATOM 2623 C CA . LYS A 1 356 ? -8.844 -4.722 -8.515 1.00 79.81 356 LYS A CA 1
ATOM 2624 C C . LYS A 1 356 ? -9.870 -5.775 -8.113 1.00 79.81 356 LYS A C 1
ATOM 2626 O O . LYS A 1 356 ? -9.534 -6.690 -7.361 1.00 79.81 356 LYS A O 1
ATOM 2631 N N . ALA A 1 357 ? -11.075 -5.713 -8.673 1.00 80.31 357 ALA A N 1
ATOM 2632 C CA . ALA A 1 357 ? -12.106 -6.710 -8.431 1.00 80.31 357 ALA A CA 1
ATOM 2633 C C . ALA A 1 357 ? -11.727 -8.082 -9.012 1.00 80.31 357 ALA A C 1
ATOM 2635 O O . ALA A 1 357 ? -11.862 -9.108 -8.345 1.00 80.31 357 ALA A O 1
ATOM 2636 N N . ALA A 1 358 ? -11.137 -8.118 -10.211 1.00 77.38 358 ALA A N 1
ATOM 2637 C CA . ALA A 1 358 ? -10.615 -9.351 -10.789 1.00 77.38 358 ALA A CA 1
ATOM 2638 C C . ALA A 1 358 ? -9.475 -9.955 -9.950 1.00 77.38 358 ALA A C 1
ATOM 2640 O O . ALA A 1 358 ? -9.389 -11.178 -9.836 1.00 77.38 358 ALA A O 1
ATOM 2641 N N . ALA A 1 359 ? -8.602 -9.128 -9.365 1.00 77.81 359 ALA A N 1
ATOM 2642 C CA . ALA A 1 359 ? -7.552 -9.584 -8.456 1.00 77.81 359 ALA A CA 1
ATOM 2643 C C . ALA A 1 359 ? -8.139 -10.161 -7.158 1.00 77.81 359 ALA A C 1
ATOM 2645 O O . ALA A 1 359 ? -7.710 -11.232 -6.729 1.00 77.81 359 ALA A O 1
ATOM 2646 N N . LEU A 1 360 ? -9.156 -9.507 -6.588 1.00 80.75 360 LEU A N 1
ATOM 2647 C CA . LEU A 1 360 ? -9.879 -9.984 -5.408 1.00 80.75 360 LEU A CA 1
ATOM 2648 C C . LEU A 1 360 ? -10.550 -11.339 -5.648 1.00 80.75 360 LEU A C 1
ATOM 2650 O O . LEU A 1 360 ? -10.395 -12.265 -4.852 1.00 80.75 360 LEU A O 1
ATOM 2654 N N . ARG A 1 361 ? -11.223 -11.488 -6.791 1.00 80.25 361 ARG A N 1
ATOM 2655 C CA . ARG A 1 361 ? -11.877 -12.740 -7.182 1.00 80.25 361 ARG A CA 1
ATOM 2656 C C . ARG A 1 361 ? -10.892 -13.906 -7.267 1.00 80.25 361 ARG A C 1
ATOM 2658 O O . ARG A 1 361 ? -11.199 -15.004 -6.815 1.00 80.25 361 ARG A O 1
ATOM 2665 N N . ARG A 1 362 ? -9.682 -13.677 -7.798 1.00 77.62 362 ARG A N 1
ATOM 2666 C CA . ARG A 1 362 ? -8.637 -14.718 -7.903 1.00 77.62 362 ARG A CA 1
ATOM 2667 C C . ARG A 1 362 ? -8.168 -15.250 -6.549 1.00 77.62 362 ARG A C 1
ATOM 2669 O O . ARG A 1 362 ? -7.683 -16.374 -6.500 1.00 77.62 362 ARG A O 1
ATOM 2676 N N . VAL A 1 363 ? -8.287 -14.461 -5.481 1.00 77.56 363 VAL A N 1
ATOM 2677 C CA . VAL A 1 363 ? -7.894 -14.866 -4.120 1.00 77.56 363 VAL A CA 1
ATOM 2678 C C . VAL A 1 363 ? -9.086 -15.286 -3.254 1.00 77.56 363 VAL A C 1
ATOM 2680 O O . VAL A 1 363 ? -8.923 -15.495 -2.055 1.00 77.56 363 VAL A O 1
ATOM 2683 N N . GLY A 1 364 ? -10.277 -15.422 -3.850 1.00 75.19 364 GLY A N 1
ATOM 2684 C CA . GLY A 1 364 ? -11.494 -15.835 -3.149 1.00 75.19 364 GLY A CA 1
ATOM 2685 C C . GLY A 1 364 ? -12.077 -14.767 -2.222 1.00 75.19 364 GLY A C 1
ATOM 2686 O O . GLY A 1 364 ? -12.766 -15.109 -1.266 1.00 75.19 364 GLY A O 1
ATOM 2687 N N . GLY A 1 365 ? -11.782 -13.485 -2.458 1.00 73.38 365 GLY A N 1
ATOM 2688 C CA . GLY A 1 365 ? -12.425 -12.402 -1.718 1.00 73.38 365 GLY A CA 1
ATOM 2689 C C . GLY A 1 365 ? -13.887 -12.241 -2.129 1.00 73.38 365 GLY A C 1
ATOM 2690 O O . GLY A 1 365 ? -14.226 -12.380 -3.305 1.00 73.38 365 GLY A O 1
ATOM 2691 N N . THR A 1 366 ? -14.748 -11.965 -1.153 1.00 71.12 366 THR A N 1
ATOM 2692 C CA . THR A 1 366 ? -16.207 -12.011 -1.328 1.00 71.12 366 THR A CA 1
ATOM 2693 C C . THR A 1 366 ? -16.852 -10.632 -1.393 1.00 71.12 366 THR A C 1
ATOM 2695 O O . THR A 1 366 ? -17.889 -10.499 -2.034 1.00 71.12 366 THR A O 1
ATOM 2698 N N . LEU A 1 367 ? -16.247 -9.614 -0.768 1.00 84.75 367 LEU A N 1
ATOM 2699 C CA . LEU A 1 367 ? -16.790 -8.257 -0.675 1.00 84.75 367 LEU A CA 1
ATOM 2700 C C . LEU A 1 367 ? -15.753 -7.209 -1.097 1.00 84.75 367 LEU A C 1
ATOM 2702 O O . LEU A 1 367 ? -14.634 -7.203 -0.577 1.00 84.75 367 LEU A O 1
ATOM 2706 N N . LEU A 1 368 ? -16.149 -6.309 -1.998 1.00 88.44 368 LEU A N 1
ATOM 2707 C CA . LEU A 1 368 ? -15.380 -5.140 -2.418 1.00 88.44 368 LEU A CA 1
ATOM 2708 C C . LEU A 1 368 ? -16.163 -3.847 -2.160 1.00 88.44 368 LEU A C 1
ATOM 2710 O O . LEU A 1 368 ? -17.223 -3.627 -2.741 1.00 88.44 368 LEU A O 1
ATOM 2714 N N . LEU A 1 369 ? -15.597 -2.962 -1.347 1.00 90.50 369 LEU A N 1
ATOM 2715 C CA . LEU A 1 369 ? -16.070 -1.587 -1.182 1.00 90.50 369 LEU A CA 1
ATOM 2716 C C . LEU A 1 369 ? -15.367 -0.671 -2.192 1.00 90.50 369 LEU A C 1
ATOM 2718 O O . LEU A 1 369 ? -14.141 -0.735 -2.337 1.00 90.50 369 LEU A O 1
ATOM 2722 N N . LEU A 1 370 ? -16.127 0.178 -2.882 1.00 90.44 370 LEU A N 1
ATOM 2723 C CA . LEU A 1 370 ? -15.599 1.133 -3.861 1.00 90.44 370 LEU A CA 1
ATOM 2724 C C . LEU A 1 370 ? -16.330 2.485 -3.809 1.00 90.44 370 LEU A C 1
ATOM 2726 O O . LEU A 1 370 ? -17.405 2.558 -3.215 1.00 90.44 370 LEU A O 1
ATOM 2730 N N . PRO A 1 371 ? -15.786 3.554 -4.419 1.00 87.31 371 PRO A N 1
ATOM 2731 C CA . PRO A 1 371 ? -16.441 4.861 -4.446 1.00 87.31 371 PRO A CA 1
ATOM 2732 C C . PRO A 1 371 ? -17.812 4.791 -5.129 1.00 87.31 371 PRO A C 1
ATOM 2734 O O . PRO A 1 371 ? -17.928 4.246 -6.228 1.00 87.31 371 PRO A O 1
ATOM 2737 N N . ILE A 1 372 ? -18.858 5.321 -4.489 1.00 89.69 372 ILE A N 1
ATOM 2738 C CA . ILE A 1 372 ? -20.249 5.184 -4.966 1.00 89.69 372 ILE A CA 1
ATOM 2739 C C . ILE A 1 372 ? -20.456 5.721 -6.390 1.00 89.69 372 ILE A C 1
ATOM 2741 O O . ILE A 1 372 ? -21.213 5.156 -7.174 1.00 89.69 372 ILE A O 1
ATOM 2745 N N . ASP A 1 373 ? -19.716 6.763 -6.755 1.00 78.88 373 ASP A N 1
ATOM 2746 C CA . ASP A 1 373 ? -19.726 7.415 -8.065 1.00 78.88 373 ASP A CA 1
ATOM 2747 C C . ASP A 1 373 ? -19.004 6.606 -9.162 1.00 78.88 373 ASP A C 1
ATOM 2749 O O . ASP A 1 373 ? -18.887 7.040 -10.314 1.00 78.88 373 ASP A O 1
ATOM 2753 N N . GLN A 1 374 ? -18.489 5.430 -8.805 1.00 77.06 374 GLN A N 1
ATOM 2754 C CA . GLN A 1 374 ? -17.860 4.466 -9.700 1.00 77.06 374 GLN A CA 1
ATOM 2755 C C . GLN A 1 374 ? -18.487 3.071 -9.599 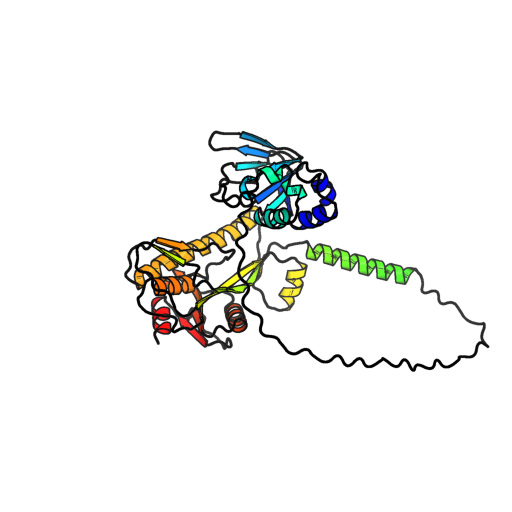1.00 77.06 374 GLN A C 1
ATOM 2757 O O . GLN A 1 374 ? -17.930 2.111 -10.135 1.00 77.06 374 GLN A O 1
ATOM 2762 N N . LEU A 1 375 ? -19.643 2.947 -8.941 1.00 82.25 375 LEU A N 1
ATOM 2763 C CA . LEU A 1 375 ? -20.406 1.707 -8.883 1.00 82.25 375 LEU A CA 1
ATOM 2764 C C . LEU A 1 375 ? -21.048 1.429 -10.246 1.00 82.25 375 LEU A C 1
ATOM 2766 O O . LEU A 1 375 ? -22.153 1.882 -10.533 1.00 82.25 375 LEU A O 1
ATOM 2770 N N . ALA A 1 376 ? -20.333 0.707 -11.110 1.00 71.81 376 ALA A N 1
ATOM 2771 C CA . ALA A 1 376 ? -20.805 0.408 -12.457 1.00 71.81 376 ALA A CA 1
ATOM 2772 C C . ALA A 1 376 ? -20.357 -0.978 -12.945 1.00 71.81 376 ALA A C 1
ATOM 2774 O O . ALA A 1 376 ? -19.186 -1.200 -13.242 1.00 71.81 376 ALA A O 1
ATOM 2775 N N . GLY A 1 377 ? -21.322 -1.880 -13.130 1.00 67.81 377 GLY A N 1
ATOM 2776 C CA . GLY A 1 377 ? -21.115 -3.177 -13.776 1.00 67.81 377 GLY A CA 1
ATOM 2777 C C . GLY A 1 377 ? -21.038 -4.366 -12.820 1.00 67.81 377 GLY A C 1
ATOM 2778 O O . GLY A 1 377 ? -21.048 -4.222 -11.599 1.00 67.81 377 GLY A O 1
ATOM 2779 N N . ASP A 1 378 ? -20.988 -5.558 -13.411 1.00 77.12 378 ASP A N 1
ATOM 2780 C CA . ASP A 1 378 ? -20.774 -6.814 -12.697 1.00 77.12 378 ASP A CA 1
ATOM 2781 C C . ASP A 1 378 ? -19.274 -7.123 -12.636 1.00 77.12 378 ASP A C 1
ATOM 2783 O O . ASP A 1 378 ? -18.592 -7.245 -13.657 1.00 77.12 378 ASP A O 1
ATOM 2787 N N . TYR A 1 379 ? -18.761 -7.250 -11.417 1.00 76.69 379 TYR A N 1
ATOM 2788 C CA . TYR A 1 379 ? -17.357 -7.531 -11.151 1.00 76.69 379 TYR A CA 1
ATOM 2789 C C . TYR A 1 379 ? -17.099 -8.988 -10.729 1.00 76.69 379 TYR A C 1
ATOM 2791 O O . TYR A 1 379 ? -15.953 -9.364 -10.460 1.00 76.69 379 TYR A O 1
ATOM 2799 N N . GLY A 1 380 ? -18.142 -9.825 -10.667 1.00 75.38 380 GLY A N 1
ATOM 2800 C CA . GLY A 1 380 ? -18.054 -11.221 -10.233 1.00 75.38 380 GLY A CA 1
ATOM 2801 C C . GLY A 1 380 ? -17.690 -11.399 -8.753 1.00 75.38 380 GLY A C 1
ATOM 2802 O O . GLY A 1 380 ? -17.217 -12.468 -8.370 1.00 75.38 380 GLY A O 1
ATOM 2803 N N . VAL A 1 381 ? -17.861 -10.346 -7.952 1.00 79.38 381 VAL A N 1
ATOM 2804 C CA . VAL A 1 381 ? -17.756 -10.298 -6.484 1.00 79.38 381 VAL A CA 1
ATOM 2805 C C . VAL A 1 381 ? -18.870 -9.389 -5.967 1.00 79.38 381 VAL A C 1
ATOM 2807 O O . VAL A 1 381 ? -19.351 -8.537 -6.716 1.00 79.38 381 VAL A O 1
ATOM 2810 N N . THR A 1 382 ? -19.286 -9.532 -4.708 1.00 85.19 382 THR A N 1
ATOM 2811 C CA . THR A 1 382 ? -20.247 -8.591 -4.121 1.00 85.19 382 THR A CA 1
ATOM 2812 C C . THR A 1 382 ? -19.584 -7.226 -3.998 1.00 85.19 382 THR A C 1
ATOM 2814 O O . THR A 1 382 ? -18.502 -7.106 -3.420 1.00 85.19 382 THR A O 1
ATOM 2817 N N . VAL A 1 383 ? -20.226 -6.201 -4.552 1.00 87.69 383 VAL A N 1
ATOM 2818 C CA . VAL A 1 383 ? -19.704 -4.836 -4.556 1.00 87.69 383 VAL A CA 1
ATOM 2819 C C . VAL A 1 383 ? -20.667 -3.907 -3.846 1.00 87.69 383 VAL A C 1
ATOM 2821 O O . VAL A 1 383 ? -21.870 -3.953 -4.088 1.00 87.69 383 VAL A O 1
ATOM 2824 N N . VAL A 1 384 ? -20.119 -3.051 -2.989 1.00 90.69 384 VAL A N 1
ATOM 2825 C CA . VAL A 1 384 ? -20.870 -2.016 -2.281 1.00 90.69 384 VAL A CA 1
ATOM 2826 C C . VAL A 1 384 ? -20.226 -0.662 -2.563 1.00 90.69 384 VAL A C 1
ATOM 2828 O O . VAL A 1 384 ? -19.022 -0.480 -2.373 1.00 90.69 384 VAL A O 1
ATOM 2831 N N . GLY A 1 385 ? -21.030 0.279 -3.055 1.00 91.19 385 GLY A N 1
ATOM 2832 C CA . GLY A 1 385 ? -20.614 1.660 -3.286 1.00 91.19 385 GLY A CA 1
ATOM 2833 C C . GLY A 1 385 ? -20.720 2.488 -2.008 1.00 91.19 385 GLY A C 1
ATOM 2834 O O . GLY A 1 385 ? -21.731 2.404 -1.318 1.00 91.19 385 GLY A O 1
ATOM 2835 N N . VAL A 1 386 ? -19.696 3.286 -1.705 1.00 92.88 386 VAL A N 1
ATOM 2836 C CA . VAL A 1 386 ? -19.641 4.148 -0.514 1.00 92.88 386 VAL A CA 1
ATOM 2837 C C . VAL A 1 386 ? -19.121 5.541 -0.860 1.00 92.88 386 VAL A C 1
ATOM 2839 O O . VAL A 1 386 ? -18.181 5.684 -1.643 1.00 92.88 386 VAL A O 1
ATOM 2842 N N . ALA A 1 387 ? -19.726 6.575 -0.282 1.00 92.12 387 ALA A N 1
ATOM 2843 C CA . ALA A 1 387 ? -19.275 7.963 -0.372 1.00 92.12 387 ALA A CA 1
ATOM 2844 C C . ALA A 1 387 ? -18.408 8.375 0.827 1.00 92.12 387 ALA A C 1
ATOM 2846 O O . ALA A 1 387 ? -17.655 9.346 0.747 1.00 92.12 387 ALA A O 1
ATOM 2847 N N . SER A 1 388 ? -18.499 7.655 1.949 1.00 94.44 388 SER A N 1
ATOM 2848 C CA . SER A 1 388 ? -17.773 7.985 3.178 1.00 94.44 388 SER A CA 1
ATOM 2849 C C . SER A 1 388 ? -17.335 6.756 3.980 1.00 94.44 388 SER A C 1
ATOM 2851 O O . SER A 1 388 ? -17.866 5.655 3.819 1.00 94.44 388 SER A O 1
ATOM 2853 N N . LEU A 1 389 ? -16.380 6.953 4.894 1.00 94.12 389 LEU A N 1
ATOM 2854 C CA . LEU A 1 389 ? -15.953 5.941 5.862 1.00 94.12 389 LEU A CA 1
ATOM 2855 C C . LEU A 1 389 ? -17.126 5.464 6.729 1.00 94.12 389 LEU A C 1
ATOM 2857 O O . LEU A 1 389 ? -17.244 4.272 6.986 1.00 94.12 389 LEU A O 1
ATOM 2861 N N . ASN A 1 390 ? -18.014 6.370 7.143 1.00 93.94 390 ASN A N 1
ATOM 2862 C CA . ASN A 1 390 ? -19.164 6.019 7.978 1.00 93.94 390 ASN A CA 1
ATOM 2863 C C . ASN A 1 390 ? -20.160 5.121 7.235 1.00 93.94 390 ASN A C 1
ATOM 2865 O O . ASN A 1 390 ? -20.664 4.163 7.816 1.00 93.94 390 ASN A O 1
ATOM 2869 N N . GLU A 1 391 ? -20.406 5.387 5.950 1.00 93.75 391 GLU A N 1
ATOM 2870 C CA . GLU A 1 391 ? -21.216 4.501 5.106 1.00 93.75 391 GLU A CA 1
ATOM 2871 C C . GLU A 1 391 ? -20.564 3.129 4.945 1.00 93.75 391 GLU A C 1
ATOM 2873 O O . GLU A 1 391 ? -21.241 2.111 5.063 1.00 93.75 391 GLU A O 1
ATOM 2878 N N . ALA A 1 392 ? -19.244 3.089 4.746 1.00 93.38 392 ALA A N 1
ATOM 2879 C CA . ALA A 1 392 ? -18.510 1.834 4.661 1.00 93.38 392 ALA A CA 1
ATOM 2880 C C . ALA A 1 392 ? -18.604 1.022 5.960 1.00 93.38 392 ALA A C 1
ATOM 2882 O O . ALA A 1 392 ? -18.888 -0.171 5.910 1.00 93.38 392 ALA A O 1
ATOM 2883 N N . LEU A 1 393 ? -18.445 1.659 7.123 1.00 93.12 393 LEU A N 1
ATOM 2884 C CA . LEU A 1 393 ? -18.624 1.009 8.425 1.00 93.12 393 LEU A CA 1
ATOM 2885 C C . LEU A 1 393 ? -20.069 0.538 8.640 1.00 93.12 393 LEU A C 1
ATOM 2887 O O . LEU A 1 393 ? -20.284 -0.543 9.183 1.00 93.12 393 LEU A O 1
ATOM 2891 N N . GLY A 1 394 ? -21.055 1.321 8.194 1.00 91.25 394 GLY A N 1
ATOM 2892 C CA . GLY A 1 394 ? -22.466 0.935 8.212 1.00 91.25 394 GLY A CA 1
ATOM 2893 C C . GLY A 1 394 ? -22.732 -0.320 7.379 1.00 91.25 394 GLY A C 1
ATOM 2894 O O . GLY A 1 394 ? -23.352 -1.255 7.876 1.00 91.25 394 GLY A O 1
ATOM 2895 N N . ALA A 1 395 ? -22.182 -0.382 6.165 1.00 90.31 395 ALA A N 1
ATOM 2896 C CA . ALA A 1 395 ? -22.312 -1.529 5.265 1.00 90.31 395 ALA A CA 1
ATOM 2897 C C . ALA A 1 395 ? -21.638 -2.811 5.784 1.00 90.31 395 ALA A C 1
ATOM 2899 O O . ALA A 1 395 ? -21.988 -3.910 5.362 1.00 90.31 395 ALA A O 1
ATOM 2900 N N . LEU A 1 396 ? -20.656 -2.696 6.682 1.00 88.94 396 LEU A N 1
ATOM 2901 C CA . LEU A 1 396 ? -20.042 -3.862 7.321 1.00 88.94 396 LEU A CA 1
ATOM 2902 C C . LEU A 1 396 ? -20.868 -4.408 8.489 1.00 88.94 396 LEU A C 1
ATOM 2904 O O . LEU A 1 396 ? -20.769 -5.597 8.786 1.00 88.94 396 LEU A O 1
ATOM 2908 N N . ARG A 1 397 ? -21.674 -3.557 9.133 1.00 86.12 397 ARG A N 1
ATOM 2909 C CA . ARG A 1 397 ? -22.517 -3.912 10.287 1.00 86.12 397 ARG A CA 1
ATOM 2910 C C . ARG A 1 397 ? -23.872 -4.506 9.897 1.00 86.12 397 ARG A C 1
ATOM 2912 O O . ARG A 1 397 ? -24.500 -5.133 10.746 1.00 86.12 397 ARG A O 1
ATOM 2919 N N . SER A 1 398 ? -24.320 -4.275 8.662 1.00 71.75 398 SER A N 1
ATOM 2920 C CA . SER A 1 398 ? -25.475 -4.942 8.043 1.00 71.75 398 SER A CA 1
ATOM 2921 C C . SER A 1 398 ? -25.119 -6.343 7.569 1.00 71.75 398 SER A C 1
ATOM 2923 O O . SER A 1 398 ? -25.970 -7.239 7.741 1.00 71.75 398 SER A O 1
#

pLDDT: mean 71.17, std 17.29, range [32.66, 95.0]

Sequence (398 aa):
AKLDHLARHPLLAKCSPAELRRLSAHFDEVRLRAGDVLLEPAPLARWFFIIDTGTAEVTGGDGPVATLGQGDSCGHAALRLRDPQTTTVRALTDMTAYAAPGRDILGLVGQMPLLRAGPIGAFLPPPAPLVPRALPHSHPRPRPRARAQPFRTDFSVPATDKSARNAGGRVVPPRHRVRSSLIAVAVIATALLGAARYHPGVLLLSPGPVIDITDDVEITGAPVYRPAGRYMLTSVRASRPSLLAVGLRGFRGQVEVVPLHGSTSERDKVHRQAEADFAASRRAAVTAASRSAGVPAPTVHFRHRDIVGPSGGLVYALLIADLLTPGDLTGGRAIAATGTLDPAGAVGRVGGIAEKAAALRRVGGTLLLLPIDQLAGDYGVTVVGVASLNEALGALRS

Secondary structure (DSSP, 8-state):
-HHHHHHHSTTTTTS-HHHHHHHHTT-EEEEE-TT-EEE--BSS--EEEEEEES-EEEEETTEEEEEE-TT-EE-GGGGGSS--B-SEEEESSSEEEEEEEHHHHHHHHTT-HHHHTSTTGGGSPPPPP----PPPPPPPPPPPPP---------PPPPPP------S------HHHHHHHHHHHHHHHHHHHHHHH---SEEEEEEEEEEE-TTSEEEESS-----SSEEEEEEEEEE---HHHHHHHHTTT--EEEE--S-HHHHHHHHHHHHHHHHHHHHHHHHHHHHHHT----EEEE---S-BSGGGHHHHHHHHHHHHSSS-SSTT-EEEE--EE-TT-BEE--S-HHHHHHHHHHTT--EEEEEGGG--S--SSEEEEESBHHHHHHHHH-